Protein 7EOY (pdb70)

Foldseek 3Di:
DDDDFPCVVLPAGPVLQVLDDLVPFDDVVVLVVVCCPPPVVDLVDDDPDDCLSVLLVVLVVVVVVVVVVLVVQCPDDDVSRPVSVVPCCPPPVSVSSVSSVQSVCCVPVHRVQVVVLSVQQNVQVPDDPVPHDPDRPDDDD/DDDDDPPVVQPDDPVLVVLDDLVPFDDPVVLVVVCCVPDVVPLVDDDPDPVLSVLLVVLVVVVVVVVVVLVVQLPPDDVSNVVVVVVCCVPCVSVSSVSSVQSVLCVPVHSVQVVVVSVQQSVQVVDDCVPHDVDHDDDDD/DPDDFDCVVLPDGPVLQVLDDLPPFDDPVVLVCVCCPPPVVPLVDDDPDDCLSVLLVVLVVVVVVVVVVLVCQCPPDDVSRVVSVVCCCVPPVSVSSVSSVVSVCCVPVHSVVVSVLSVVSNVQVPDDPVPRDPDDRDDDD

Organism: Hepatitis B virus genotype C subtype adr (strain Japan/adr4/1983) (NCBI:txid10409)

Solvent-accessible surface area: 24178 Å² total; per-residue (Å²): 117,162,126,31,24,12,6,102,35,13,46,12,20,68,66,20,3,74,37,11,47,80,123,62,9,56,64,31,121,83,11,13,88,60,0,26,82,112,32,121,129,33,10,81,62,33,118,137,58,55,21,9,23,6,2,2,10,21,12,8,61,18,24,18,26,7,55,104,20,25,89,52,15,27,87,82,24,118,56,23,102,107,71,29,67,53,49,20,71,103,64,20,3,40,95,16,56,21,28,0,20,7,1,19,12,10,53,65,80,28,132,103,41,5,56,77,17,3,57,27,9,0,37,41,58,44,13,38,101,77,35,66,21,135,109,42,50,142,41,83,160,273,205,148,149,34,69,8,135,158,25,54,6,46,72,129,64,1,63,110,7,37,65,81,3,6,9,65,43,154,50,3,30,56,3,1,35,27,59,23,162,131,9,27,142,54,117,82,175,90,29,65,26,20,63,26,1,68,124,12,55,109,59,34,32,120,40,68,106,110,5,74,156,34,10,102,91,90,179,65,38,116,108,119,43,49,62,122,18,87,103,63,46,4,50,107,20,57,24,32,2,19,1,2,10,11,6,52,68,44,28,113,104,40,0,54,95,17,2,80,51,0,2,95,31,70,192,56,80,99,88,192,65,80,139,90,13,38,64,18,52,146,59,143,109,19,49,14,8,112,35,13,51,3,32,72,115,39,8,80,97,10,52,80,122,67,9,48,59,34,132,87,14,9,74,59,3,26,81,96,39,110,132,21,14,103,81,39,114,148,56,52,18,12,18,6,2,1,6,22,10,15,67,15,39,28,40,5,86,109,30,12,82,48,16,22,91,86,38,112,48,33,131,106,68,21,61,56,43,18,70,106,64,8,2,42,110,9,58,34,25,2,21,2,0,13,14,5,44,57,67,28,126,112,62,1,44,82,21,0,77,59,13,9,102,52,72,218,55,81,111,84,188,59,71,122,136,76,36,150,42,81,162

Nearest PDB structures (foldseek):
  7eoy-assembly1_B  TM=1.007E+00  e=2.731E-24  Hepatitis B virus adr4
  7ep6-assembly1_A  TM=9.675E-01  e=1.789E-19  Hepatitis B virus adr4
  8zre-assembly1_B  TM=9.606E-01  e=1.479E-18  hepatitis B virus genotype C
  8gbu-assembly3_E  TM=9.237E-01  e=7.650E-18  Hepatitis B virus
  9c9v-assembly1_B  TM=9.235E-01  e=6.325E-17  Hepatitis B virus

Secondary structure (DSSP, 8-state):
-----SGGGTT--TTTGGGS-GGGS--HHHHHHHHHHHSHHHHHS--S--THHHHHHHHHHHHHHHHHHHHHHHHH---TTHHHHHHHIIIIIHHHHHHHHHHHHHHHH-TTHHHHHHHHHHHHHHS-TTT--TT------/-----GGGTTT--TTTGGGS-GGGSPPHHHHHHHHHHHHHHHHHS--S--HHHHHHHHHHHHHHHHHHHHHHHHHS---TTTHHHHHHIIIIIHHHHHHHHHHHHHHHH-TTHHHHHHHHHHHHHHS-GGGS-SS------/-----SSTTTT--HHHHHSS-GGGS--HHHHHHHHHHHHHHHHHS--SS-HHHHHHHHHHHHHHHHHHHHHHHHTT---TTTHHHHHHIIIIIHHHHHHHHHHHHHHHH-TTHHHHHHHHHHHHHHS-TTTS-SSPP----

InterPro domains:
  IPR002006 Hepatitis core antigen [MF_04076] (1-183)
  IPR002006 Hepatitis core antigen [PF00906] (2-72)
  IPR002006 Hepatitis core antigen [PF00906] (87-144)
  IPR002006 Hepatitis core antigen [PF00906] (145-183)
  IPR036459 Viral capsid core domain supefamily, Hepatitis B virus [G3DSA:1.10.4090.10] (1-154)
  IPR036459 Viral capsid core domain supefamily, Hepatitis B virus [SSF47852] (1-142)

Radius of gyration: 27.63 Å; Cα contacts (8 Å, |Δi|>4): 293; chains: 3; bounding box: 69×75×74 Å

Sequence (423 aa):
YYDIDPYKEFGASVELLSFLPSDFFPSIRDLLDTASALYREALESPEHCSPHHTALRQAILCWGELMNLATWVGSNLEGSRELVVSYVNVNMGLKIRQLLWFHISCLTFGRETVLEYLVSFGVWIRTPPAYRPPNAPILSTYYDIDPYKEFGASVELLSFLPSDFFPSIRDLLDTASALYREALESPEHCSPHHTALRQAILCWGELMNLATWVGSNLEGSRELVVSYVNVNMGLKIRQLLWFHISCLTFGRETVLEYLVSFGVWIRTPPAYRPPNAPILSTYYDIDPYKEFGASVELLSFLPSDFFPSIRDLLDTASALYREALESPEHCSPHHTALRQAILCWGELMNLATWVGSNLEGSRELVVSYVNVNMGLKIRQLLWFHISCLTFGRETVLEYLVSFGVWIRTPPAYRPPNAPILST

B-factor: mean 101.89, std 35.51, range [59.71, 201.89]

Structure (mmCIF, N/CA/C/O backbone):
data_7EOY
#
_entry.id   7EOY
#
_cell.length_a   1.00
_cell.length_b   1.00
_cell.length_c   1.00
_cell.angle_alpha   90.00
_cell.angle_beta   90.00
_cell.angle_gamma   90.00
#
_symmetry.space_group_name_H-M   'P 1'
#
loop_
_atom_site.group_PDB
_atom_site.id
_atom_site.type_symbol
_atom_site.label_atom_id
_atom_site.label_alt_id
_atom_site.label_comp_id
_atom_site.label_asym_id
_atom_site.label_entity_id
_atom_site.label_seq_id
_atom_site.pdbx_PDB_ins_code
_atom_site.Cartn_x
_atom_site.Cartn_y
_atom_site.Cartn_z
_atom_site.occupancy
_atom_site.B_iso_or_equiv
_atom_site.auth_seq_id
_atom_site.auth_comp_id
_atom_site.auth_asym_id
_atom_site.auth_atom_id
_atom_site.pdbx_PDB_model_num
ATOM 1 N N . TYR A 1 49 ? 407.002 216.193 345.451 1.00 112.58 49 TYR B N 1
ATOM 2 C CA . TYR A 1 49 ? 406.238 217.243 344.790 1.00 112.58 49 TYR B CA 1
ATOM 3 C C . TYR A 1 49 ? 406.726 218.609 345.271 1.00 112.58 49 TYR B C 1
ATOM 4 O O . TYR A 1 49 ? 407.931 218.836 345.383 1.00 112.58 49 TYR B O 1
ATOM 13 N N . TYR A 1 50 ? 405.794 219.515 345.558 1.00 122.12 50 TYR B N 1
ATOM 14 C CA . TYR A 1 50 ? 406.122 220.862 345.996 1.00 122.12 50 TYR B CA 1
ATOM 15 C C . TYR A 1 50 ? 405.057 221.365 346.963 1.00 122.12 50 TYR B C 1
ATOM 16 O O . TYR A 1 50 ? 404.067 220.685 347.243 1.00 122.12 50 TYR B O 1
ATOM 25 N N . ASP A 1 51 ? 405.278 222.576 347.470 1.00 119.60 51 ASP B N 1
ATOM 26 C CA . ASP A 1 51 ? 404.467 223.105 348.557 1.00 119.60 51 ASP B CA 1
ATOM 27 C C . ASP A 1 51 ? 403.069 223.504 348.092 1.00 119.60 51 ASP B C 1
ATOM 28 O O . ASP A 1 51 ? 402.821 223.736 346.905 1.00 119.60 51 ASP B O 1
ATOM 33 N N . ILE A 1 52 ? 402.147 223.569 349.055 1.00 99.35 52 ILE B N 1
ATOM 34 C CA . ILE A 1 52 ? 400.803 224.092 348.840 1.00 99.35 52 ILE B CA 1
ATOM 35 C C . ILE A 1 52 ? 400.210 224.435 350.202 1.00 99.35 52 ILE B C 1
ATOM 36 O O . ILE A 1 52 ? 400.433 223.738 351.194 1.00 99.35 52 ILE B O 1
ATOM 41 N N . ASP A 1 53 ? 399.468 225.535 350.250 1.00 86.82 53 ASP B N 1
ATOM 42 C CA . ASP A 1 53 ? 398.942 226.065 351.509 1.00 86.82 53 ASP B CA 1
ATOM 43 C C . ASP A 1 53 ? 397.423 226.136 351.445 1.00 86.82 53 ASP B C 1
ATOM 44 O O . ASP A 1 53 ? 396.877 226.963 350.690 1.00 86.82 53 ASP B O 1
ATOM 49 N N . PRO A 1 54 ? 396.703 225.304 352.201 1.00 79.16 54 PRO B N 1
ATOM 50 C CA . PRO A 1 54 ? 395.233 225.317 352.106 1.00 79.16 54 PRO B CA 1
ATOM 51 C C . PRO A 1 54 ? 394.588 226.614 352.565 1.00 79.16 54 PRO B C 1
ATOM 52 O O . PRO A 1 54 ? 393.519 226.976 352.059 1.00 79.16 54 PRO B O 1
ATOM 56 N N . TYR A 1 55 ? 395.202 227.330 353.504 1.00 77.16 55 TYR B N 1
ATOM 57 C CA . TYR A 1 55 ? 394.559 228.473 354.139 1.00 77.16 55 TYR B CA 1
ATOM 58 C C . TYR A 1 55 ? 394.642 229.752 353.316 1.00 77.16 55 TYR B C 1
ATOM 59 O O . TYR A 1 55 ? 394.098 230.775 353.744 1.00 77.16 55 TYR B O 1
ATOM 68 N N . LYS A 1 56 ? 395.307 229.729 352.157 1.00 83.74 56 LYS B N 1
ATOM 69 C CA . LYS A 1 56 ? 395.441 230.947 351.363 1.00 83.74 56 LYS B CA 1
ATOM 70 C C . LYS A 1 56 ? 394.081 231.469 350.918 1.00 83.74 56 LYS B C 1
ATOM 71 O O . LYS A 1 56 ? 393.831 232.679 350.955 1.00 83.74 56 LYS B O 1
ATOM 77 N N . GLU A 1 57 ? 393.193 230.573 350.486 1.00 88.88 57 GLU B N 1
ATOM 78 C CA . GLU A 1 57 ? 391.861 230.998 350.068 1.00 88.88 57 GLU B CA 1
ATOM 79 C C . GLU A 1 57 ? 391.082 231.594 351.234 1.00 88.88 57 GLU B C 1
ATOM 80 O O . GLU A 1 57 ? 390.365 232.588 351.070 1.00 88.88 57 GLU B O 1
ATOM 86 N N . PHE A 1 58 ? 391.216 231.004 352.424 1.00 83.39 58 PHE B N 1
ATOM 87 C CA . PHE A 1 58 ? 390.446 231.474 353.571 1.00 83.39 58 PHE B CA 1
ATOM 88 C C . PHE A 1 58 ? 390.957 232.817 354.077 1.00 83.39 58 PHE B C 1
ATOM 89 O O . PHE A 1 58 ? 390.203 233.588 354.682 1.00 83.39 58 PHE B O 1
ATOM 97 N N . GLY A 1 59 ? 392.231 233.117 353.838 1.00 77.76 59 GLY B N 1
ATOM 98 C CA . GLY A 1 59 ? 392.776 234.402 354.230 1.00 77.76 59 GLY B CA 1
ATOM 99 C C . GLY A 1 59 ? 393.826 234.331 355.320 1.00 77.76 59 GLY B C 1
ATOM 100 O O . GLY A 1 59 ? 393.949 235.255 356.128 1.00 77.76 59 GLY B O 1
ATOM 101 N N . ALA A 1 60 ? 394.586 233.243 355.357 1.00 76.37 60 ALA B N 1
ATOM 102 C CA . ALA A 1 60 ? 395.660 233.077 356.328 1.00 76.37 60 ALA B CA 1
ATOM 103 C C . ALA A 1 60 ? 396.782 232.287 355.664 1.00 76.37 60 ALA B C 1
ATOM 104 O O . ALA A 1 60 ? 396.796 232.105 354.442 1.00 76.37 60 ALA B O 1
ATOM 106 N N . SER A 1 61 ? 397.729 231.818 356.472 1.00 78.64 61 SER B N 1
ATOM 107 C CA . SER A 1 61 ? 398.818 230.992 355.974 1.00 78.64 61 SER B CA 1
ATOM 108 C C . SER A 1 61 ? 399.121 229.915 357.002 1.00 78.64 61 SER B C 1
ATOM 109 O O . SER A 1 61 ? 398.751 230.026 358.173 1.00 78.64 61 SER B O 1
ATOM 112 N N . VAL A 1 62 ? 399.801 228.861 356.545 1.00 84.00 62 VAL B N 1
ATOM 113 C CA . VAL A 1 62 ? 400.113 227.740 357.428 1.00 84.00 62 VAL B CA 1
ATOM 114 C C . VAL A 1 62 ? 401.056 228.182 358.541 1.00 84.00 62 VAL B C 1
ATOM 115 O O . VAL A 1 62 ? 401.040 227.627 359.647 1.00 84.00 62 VAL B O 1
ATOM 119 N N . GLU A 1 63 ? 401.884 229.190 358.275 1.00 84.62 63 GLU B N 1
ATOM 120 C CA . GLU A 1 63 ? 402.840 229.665 359.266 1.00 84.62 63 GLU B CA 1
ATOM 121 C C . GLU A 1 63 ? 402.331 230.852 360.073 1.00 84.62 63 GLU B C 1
ATOM 122 O O . GLU A 1 63 ? 402.900 231.157 361.128 1.00 84.62 63 GLU B O 1
ATOM 128 N N . LEU A 1 64 ? 401.276 231.528 359.616 1.00 75.67 64 LEU B N 1
ATOM 129 C CA . LEU A 1 64 ? 400.604 232.514 360.456 1.00 75.67 64 LEU B CA 1
ATOM 130 C C . LEU A 1 64 ? 399.997 231.815 361.664 1.00 75.67 64 LEU B C 1
ATOM 131 O O . LEU A 1 64 ? 400.056 232.325 362.788 1.00 75.67 64 LEU B O 1
ATOM 136 N N . LEU A 1 65 ? 399.417 230.643 361.434 1.00 74.35 65 LEU B N 1
ATOM 137 C CA . LEU A 1 65 ? 398.836 229.827 362.488 1.00 74.35 65 LEU B CA 1
ATOM 138 C C . LEU A 1 65 ? 399.894 229.116 363.323 1.00 74.35 65 LEU B C 1
ATOM 139 O O . LEU A 1 65 ? 399.572 228.593 364.394 1.00 74.35 65 LEU B O 1
ATOM 144 N N . SER A 1 66 ? 401.149 229.111 362.877 1.00 78.20 66 SER B N 1
ATOM 145 C CA . SER A 1 66 ? 402.225 228.444 363.598 1.00 78.20 66 SER B CA 1
ATOM 146 C C . SER A 1 66 ? 402.608 229.147 364.893 1.00 78.20 66 SER B C 1
ATOM 147 O O . SER A 1 66 ? 403.354 228.571 365.692 1.00 78.20 66 SER B O 1
ATOM 150 N N . PHE A 1 67 ? 402.126 230.371 365.117 1.00 82.27 67 PHE B N 1
ATOM 151 C CA . PHE A 1 67 ? 402.408 231.075 366.363 1.00 82.27 67 PHE B CA 1
ATOM 152 C C . PHE A 1 67 ? 401.812 230.347 367.561 1.00 82.27 67 PHE B C 1
ATOM 153 O O . PHE A 1 67 ? 402.414 230.300 368.638 1.00 82.27 67 PHE B O 1
ATOM 161 N N . LEU A 1 68 ? 400.625 229.780 367.386 1.00 71.51 68 LEU B N 1
ATOM 162 C CA . LEU A 1 68 ? 399.949 229.104 368.481 1.00 71.51 68 LEU B CA 1
ATOM 163 C C . LEU A 1 68 ? 400.761 227.888 368.925 1.00 71.51 68 LEU B C 1
ATOM 164 O O . LEU A 1 68 ? 401.307 227.166 368.081 1.00 71.51 68 LEU B O 1
ATOM 169 N N . PRO A 1 69 ? 400.864 227.630 370.228 1.00 76.39 69 PRO B N 1
ATOM 170 C CA . PRO A 1 69 ? 401.658 226.485 370.692 1.00 76.39 69 PRO B CA 1
ATOM 171 C C . PRO A 1 69 ? 400.987 225.156 370.390 1.00 76.39 69 PRO B C 1
ATOM 172 O O . PRO A 1 69 ? 399.788 225.108 370.097 1.00 76.39 69 PRO B O 1
ATOM 176 N N . SER A 1 70 ? 401.759 224.070 370.456 1.00 86.94 70 SER B N 1
ATOM 177 C CA . SER A 1 70 ? 401.236 222.758 370.086 1.00 86.94 70 SER B CA 1
ATOM 178 C C . SER A 1 70 ? 400.174 222.283 371.070 1.00 86.94 70 SER B C 1
ATOM 179 O O . SER A 1 70 ? 399.183 221.658 370.675 1.00 86.94 70 SER B O 1
ATOM 182 N N . ASP A 1 71 ? 400.360 222.571 372.355 1.00 88.32 71 ASP B N 1
ATOM 183 C CA . ASP A 1 71 ? 399.455 222.089 373.391 1.00 88.32 71 ASP B CA 1
ATOM 184 C C . ASP A 1 71 ? 398.189 222.929 373.522 1.00 88.32 71 ASP B C 1
ATOM 185 O O . ASP A 1 71 ? 397.310 222.576 374.314 1.00 88.32 71 ASP B O 1
ATOM 190 N N . PHE A 1 72 ? 398.077 224.024 372.771 1.00 74.21 72 PHE B N 1
ATOM 191 C CA . PHE A 1 72 ? 396.888 224.862 372.827 1.00 74.21 72 PHE B CA 1
ATOM 192 C C . PHE A 1 72 ? 395.657 224.190 372.237 1.00 74.21 72 PHE B C 1
ATOM 193 O O . PHE A 1 72 ? 394.548 224.415 372.735 1.00 74.21 72 PHE B O 1
ATOM 201 N N . PHE A 1 73 ? 395.821 223.384 371.197 1.00 75.54 73 PHE B N 1
ATOM 202 C CA . PHE A 1 73 ? 394.677 222.844 370.483 1.00 75.54 73 PHE B CA 1
ATOM 203 C C . PHE A 1 73 ? 393.965 221.772 371.307 1.00 75.54 73 PHE B C 1
ATOM 204 O O . PHE A 1 73 ? 394.607 220.986 372.008 1.00 75.54 73 PHE B O 1
ATOM 212 N N . PRO A 1 74 ? 392.637 221.726 371.236 1.00 77.76 74 PRO B N 1
ATOM 213 C CA . PRO A 1 74 ? 391.888 220.724 371.999 1.00 77.76 74 PRO B CA 1
ATOM 214 C C . PRO A 1 74 ? 392.163 219.316 371.495 1.00 77.76 74 PRO B C 1
ATOM 215 O O . PRO A 1 74 ? 392.762 219.105 370.438 1.00 77.76 74 PRO B O 1
ATOM 219 N N . SER A 1 75 ? 391.712 218.342 372.279 1.00 86.41 75 SER B N 1
ATOM 220 C CA . SER A 1 75 ? 391.836 216.951 371.877 1.00 86.41 75 SER B CA 1
ATOM 221 C C . SER A 1 75 ? 390.958 216.675 370.658 1.00 86.41 75 SER B C 1
ATOM 222 O O . SER A 1 75 ? 389.920 217.308 370.445 1.00 86.41 75 SER B O 1
ATOM 225 N N . ILE A 1 76 ? 391.394 215.713 369.846 1.00 85.35 76 ILE B N 1
ATOM 226 C CA . ILE A 1 76 ? 390.705 215.429 368.592 1.00 85.35 76 ILE B CA 1
ATOM 227 C C . ILE A 1 76 ? 389.336 214.811 368.850 1.00 85.35 76 ILE B C 1
ATOM 228 O O . ILE A 1 76 ? 388.388 215.029 368.087 1.00 85.35 76 ILE B O 1
ATOM 233 N N . ARG A 1 77 ? 389.209 214.027 369.925 1.00 87.24 77 ARG B N 1
ATOM 234 C CA . ARG A 1 77 ? 387.911 213.459 370.275 1.00 87.24 77 ARG B CA 1
ATOM 235 C C . ARG A 1 77 ? 386.896 214.555 370.570 1.00 87.24 77 ARG B C 1
ATOM 236 O O . ARG A 1 77 ? 385.750 214.495 370.108 1.00 87.24 77 ARG B O 1
ATOM 244 N N . ASP A 1 78 ? 387.305 215.571 371.331 1.00 88.13 78 ASP B N 1
ATOM 245 C CA . ASP A 1 78 ? 386.410 216.685 371.622 1.00 88.13 78 ASP B CA 1
ATOM 246 C C . ASP A 1 78 ? 386.058 217.454 370.356 1.00 88.13 78 ASP B C 1
ATOM 247 O O . ASP A 1 78 ? 384.916 217.896 370.191 1.00 88.13 78 ASP B O 1
ATOM 252 N N . LEU A 1 79 ? 387.026 217.633 369.455 1.00 80.85 79 LEU B N 1
ATOM 253 C CA . LEU A 1 79 ? 386.744 218.322 368.200 1.00 80.85 79 LEU B CA 1
ATOM 254 C C . LEU A 1 79 ? 385.725 217.556 367.366 1.00 80.85 79 LEU B C 1
ATOM 255 O O . LEU A 1 79 ? 384.795 218.152 366.809 1.00 80.85 79 LEU B O 1
ATOM 260 N N . LEU A 1 80 ? 385.878 216.233 367.277 1.00 79.14 80 LEU B N 1
ATOM 261 C CA . LEU A 1 80 ? 384.913 215.427 366.537 1.00 79.14 80 LEU B CA 1
ATOM 262 C C . LEU A 1 80 ? 383.537 215.481 367.187 1.00 79.14 80 LEU B C 1
ATOM 263 O O . LEU A 1 80 ? 382.516 215.563 366.494 1.00 79.14 80 LEU B O 1
ATOM 268 N N . ASP A 1 81 ? 383.491 215.432 368.521 1.00 79.07 81 ASP B N 1
ATOM 269 C CA . ASP A 1 81 ? 382.211 215.514 369.217 1.00 79.07 81 ASP B CA 1
ATOM 270 C C . ASP A 1 81 ? 381.529 216.849 368.956 1.00 79.07 81 ASP B C 1
ATOM 271 O O . ASP A 1 81 ? 380.318 216.898 368.717 1.00 79.07 81 ASP B O 1
ATOM 276 N N . THR A 1 82 ? 382.290 217.944 368.994 1.00 75.23 82 THR B N 1
ATOM 277 C CA . THR A 1 82 ? 381.716 219.254 368.706 1.00 75.23 82 THR B CA 1
ATOM 278 C C . THR A 1 82 ? 381.230 219.337 367.266 1.00 75.23 82 THR B C 1
ATOM 279 O O . THR A 1 82 ? 380.171 219.913 366.994 1.00 75.23 82 THR B O 1
ATOM 283 N N . ALA A 1 83 ? 381.993 218.771 366.328 1.00 75.79 83 ALA B N 1
ATOM 284 C CA . ALA A 1 83 ? 381.570 218.779 364.933 1.00 75.79 83 ALA B CA 1
ATOM 285 C C . ALA A 1 83 ? 380.270 218.009 364.746 1.00 75.79 83 ALA B C 1
ATOM 286 O O . ALA A 1 83 ? 379.384 218.438 364.000 1.00 75.79 83 ALA B O 1
ATOM 288 N N . SER A 1 84 ? 380.138 216.866 365.420 1.00 83.95 84 SER B N 1
ATOM 289 C CA . SER A 1 84 ? 378.934 216.057 365.278 1.00 83.95 84 SER B CA 1
ATOM 290 C C . SER A 1 84 ? 377.744 216.641 366.031 1.00 83.95 84 SER B C 1
ATOM 291 O O . SER A 1 84 ? 376.596 216.386 365.651 1.00 83.95 84 SER B O 1
ATOM 294 N N . ALA A 1 85 ? 377.988 217.405 367.097 1.00 76.14 85 ALA B N 1
ATOM 295 C CA . ALA A 1 85 ? 376.896 217.879 367.942 1.00 76.14 85 ALA B CA 1
ATOM 296 C C . ALA A 1 85 ? 375.963 218.818 367.186 1.00 76.14 85 ALA B C 1
ATOM 297 O O . ALA A 1 85 ? 374.789 218.503 366.964 1.00 76.14 85 ALA B O 1
ATOM 299 N N . LEU A 1 86 ? 376.468 219.982 366.781 1.00 75.07 86 LEU B N 1
ATOM 300 C CA . LEU A 1 86 ? 375.633 221.015 366.180 1.00 75.07 86 LEU B CA 1
ATOM 301 C C . LEU A 1 86 ? 375.830 221.140 364.676 1.00 75.07 86 LEU B C 1
ATOM 302 O O . LEU A 1 86 ? 375.325 222.092 364.072 1.00 75.07 86 LEU B O 1
ATOM 307 N N . TYR A 1 87 ? 376.545 220.205 364.053 1.00 78.37 87 TYR B N 1
ATOM 308 C CA . TYR A 1 87 ? 376.714 220.237 362.606 1.00 78.37 87 TYR B CA 1
ATOM 309 C C . TYR A 1 87 ? 376.465 218.904 361.919 1.00 78.37 87 TYR B C 1
ATOM 310 O O . TYR A 1 87 ? 376.804 218.780 360.739 1.00 78.37 87 TYR B O 1
ATOM 319 N N . ARG A 1 88 ? 375.893 217.909 362.600 1.00 87.24 88 ARG B N 1
ATOM 320 C CA . ARG A 1 88 ? 375.582 216.645 361.946 1.00 87.24 88 ARG B CA 1
ATOM 321 C C . ARG A 1 88 ? 374.565 216.814 360.829 1.00 87.24 88 ARG B C 1
ATOM 322 O O . ARG A 1 88 ? 374.710 216.196 359.769 1.00 87.24 88 ARG B O 1
ATOM 330 N N . GLU A 1 89 ? 373.542 217.640 361.039 1.00 94.49 89 GLU B N 1
ATOM 331 C CA . GLU A 1 89 ? 372.492 217.846 360.050 1.00 94.49 89 GLU B CA 1
ATOM 332 C C . GLU A 1 89 ? 373.001 218.585 358.817 1.00 94.49 89 GLU B C 1
ATOM 333 O O . GLU A 1 89 ? 372.616 218.255 357.691 1.00 94.49 89 GLU B O 1
ATOM 339 N N . ALA A 1 90 ? 373.860 219.588 359.013 1.00 90.77 90 ALA B N 1
ATOM 340 C CA . ALA A 1 90 ? 374.332 220.386 357.885 1.00 90.77 90 ALA B CA 1
ATOM 341 C C . ALA A 1 90 ? 375.192 219.568 356.932 1.00 90.77 90 ALA B C 1
ATOM 342 O O . ALA A 1 90 ? 375.195 219.828 355.723 1.00 90.77 90 ALA B O 1
ATOM 344 N N . LEU A 1 91 ? 375.930 218.584 357.449 1.00 91.78 91 LEU B N 1
ATOM 345 C CA . LEU A 1 91 ? 376.820 217.801 356.600 1.00 91.78 91 LEU B CA 1
ATOM 346 C C . LEU A 1 91 ? 376.085 216.714 355.825 1.00 91.78 91 LEU B C 1
ATOM 347 O O . LEU A 1 91 ? 376.658 216.144 354.890 1.00 91.78 91 LEU B O 1
ATOM 352 N N . GLU A 1 92 ? 374.840 216.407 356.191 1.00 104.03 92 GLU B N 1
ATOM 353 C CA . GLU A 1 92 ? 374.053 215.402 355.489 1.00 104.03 92 GLU B CA 1
ATOM 354 C C . GLU A 1 92 ? 373.035 215.996 354.526 1.00 104.03 92 GLU B C 1
ATOM 355 O O . GLU A 1 92 ? 372.361 215.238 353.819 1.00 104.03 92 GLU B O 1
ATOM 361 N N . SER A 1 93 ? 372.899 217.321 354.474 1.00 105.96 93 SER B N 1
ATOM 362 C CA . SER A 1 93 ? 372.003 217.988 353.527 1.00 105.96 93 SER B CA 1
ATOM 363 C C . SER A 1 93 ? 372.762 219.121 352.846 1.00 105.96 93 SER B C 1
ATOM 364 O O . SER A 1 93 ? 372.530 220.302 353.117 1.00 105.96 93 SER B O 1
ATOM 367 N N . PRO A 1 94 ? 373.679 218.788 351.942 1.00 104.50 94 PRO B N 1
ATOM 368 C CA . PRO A 1 94 ? 374.601 219.807 351.428 1.00 104.50 94 PRO B CA 1
ATOM 369 C C . PRO A 1 94 ? 374.018 220.659 350.313 1.00 104.50 94 PRO B C 1
ATOM 370 O O . PRO A 1 94 ? 373.743 220.173 349.212 1.00 104.50 94 PRO B O 1
ATOM 374 N N . GLU A 1 95 ? 373.833 221.941 350.603 1.00 119.03 95 GLU B N 1
ATOM 375 C CA . GLU A 1 95 ? 373.498 222.953 349.619 1.00 119.03 95 GLU B CA 1
ATOM 376 C C . GLU A 1 95 ? 374.764 223.783 349.389 1.00 119.03 95 GLU B C 1
ATOM 377 O O . GLU A 1 95 ? 375.782 223.583 350.059 1.00 119.03 95 GLU B O 1
ATOM 383 N N . HIS A 1 96 ? 374.724 224.717 348.443 1.00 122.02 96 HIS B N 1
ATOM 384 C CA . HIS A 1 96 ? 375.923 225.471 348.081 1.00 122.02 96 HIS B CA 1
ATOM 385 C C . HIS A 1 96 ? 376.304 226.380 349.241 1.00 122.02 96 HIS B C 1
ATOM 386 O O . HIS A 1 96 ? 375.751 227.469 349.408 1.00 122.02 96 HIS B O 1
ATOM 393 N N . CYS A 1 97 ? 377.265 225.935 350.040 1.00 111.66 97 CYS B N 1
ATOM 394 C CA . CYS A 1 97 ? 377.719 226.643 351.228 1.00 111.66 97 CYS B CA 1
ATOM 395 C C . CYS A 1 97 ? 379.225 226.877 351.136 1.00 111.66 97 CYS B C 1
ATOM 396 O O . CYS A 1 97 ? 379.849 226.665 350.093 1.00 111.66 97 CYS B O 1
ATOM 399 N N . SER A 1 98 ? 379.806 227.323 352.246 1.00 99.28 98 SER B N 1
ATOM 400 C CA . SER A 1 98 ? 381.231 227.589 352.286 1.00 99.28 98 SER B CA 1
ATOM 401 C C . SER A 1 98 ? 382.021 226.285 352.177 1.00 99.28 98 SER B C 1
ATOM 402 O O . SER A 1 98 ? 381.527 225.217 352.546 1.00 99.28 98 SER B O 1
ATOM 405 N N . PRO A 1 99 ? 383.254 226.348 351.670 1.00 85.55 99 PRO B N 1
ATOM 406 C CA . PRO A 1 99 ? 384.076 225.129 351.586 1.00 85.55 99 PRO B CA 1
ATOM 407 C C . PRO A 1 99 ? 384.449 224.545 352.939 1.00 85.55 99 PRO B C 1
ATOM 408 O O . PRO A 1 99 ? 385.155 223.529 352.982 1.00 85.55 99 PRO B O 1
ATOM 412 N N . HIS A 1 100 ? 384.006 225.157 354.040 1.00 78.41 100 HIS B N 1
ATOM 413 C CA . HIS A 1 100 ? 384.325 224.649 355.368 1.00 78.41 100 HIS B CA 1
ATOM 414 C C . HIS A 1 100 ? 383.789 223.237 355.558 1.00 78.41 100 HIS B C 1
ATOM 415 O O . HIS A 1 100 ? 384.480 222.360 356.090 1.00 78.41 100 HIS B O 1
ATOM 422 N N . HIS A 1 101 ? 382.550 223.001 355.123 1.00 78.95 101 HIS B N 1
ATOM 423 C CA . HIS A 1 101 ? 381.965 221.672 355.247 1.00 78.95 101 HIS B CA 1
ATOM 424 C C . HIS A 1 101 ? 382.743 220.646 354.434 1.00 78.95 101 HIS B C 1
ATOM 425 O O . HIS A 1 101 ? 382.995 219.532 354.908 1.00 78.95 101 HIS B O 1
ATOM 432 N N . THR A 1 102 ? 383.136 221.003 353.210 1.00 79.30 102 THR B N 1
ATOM 433 C CA . THR A 1 102 ? 383.919 220.086 352.389 1.00 79.30 102 THR B CA 1
ATOM 434 C C . THR A 1 102 ? 385.246 219.757 353.059 1.00 79.30 102 THR B C 1
ATOM 435 O O . THR A 1 102 ? 385.652 218.589 353.121 1.00 79.30 102 THR B O 1
ATOM 439 N N . ALA A 1 103 ? 385.933 220.781 353.569 1.00 78.72 103 ALA B N 1
ATOM 440 C CA . ALA A 1 103 ? 387.215 220.561 354.229 1.00 78.72 103 ALA B CA 1
ATOM 441 C C . ALA A 1 103 ? 387.050 219.656 355.441 1.00 78.72 103 ALA B C 1
ATOM 442 O O . ALA A 1 103 ? 387.871 218.763 355.680 1.00 78.72 103 ALA B O 1
ATOM 444 N N . LEU A 1 104 ? 385.982 219.867 356.212 1.00 80.02 104 LEU B N 1
ATOM 445 C CA . LEU A 1 104 ? 385.704 218.995 357.348 1.00 80.02 104 LEU B CA 1
ATOM 446 C C . LEU A 1 104 ? 385.478 217.559 356.891 1.00 80.02 104 LEU B C 1
ATOM 447 O O . LEU A 1 104 ? 385.966 216.612 357.519 1.00 80.02 104 LEU B O 1
ATOM 452 N N . ARG A 1 105 ? 384.736 217.378 355.796 1.00 78.61 105 ARG B N 1
ATOM 453 C CA . ARG A 1 105 ? 384.473 216.029 355.302 1.00 78.61 105 ARG B CA 1
ATOM 454 C C . ARG A 1 105 ? 385.763 215.320 354.909 1.00 78.61 105 ARG B C 1
ATOM 455 O O . ARG A 1 105 ? 386.002 214.177 355.319 1.00 78.61 105 ARG B O 1
ATOM 463 N N . GLN A 1 106 ? 386.615 215.979 354.117 1.00 86.69 106 GLN B N 1
ATOM 464 C CA . GLN A 1 106 ? 387.856 215.308 353.732 1.00 86.69 106 GLN B CA 1
ATOM 465 C C . GLN A 1 106 ? 388.782 215.098 354.923 1.00 86.69 106 GLN B C 1
ATOM 466 O O . GLN A 1 106 ? 389.502 214.094 354.966 1.00 86.69 106 GLN B O 1
ATOM 472 N N . ALA A 1 107 ? 388.786 216.012 355.895 1.00 89.92 107 ALA B N 1
ATOM 473 C CA . ALA A 1 107 ? 389.597 215.797 357.089 1.00 89.92 107 ALA B CA 1
ATOM 474 C C . ALA A 1 107 ? 389.133 214.559 357.844 1.00 89.92 107 ALA B C 1
ATOM 475 O O . ALA A 1 107 ? 389.946 213.706 358.224 1.00 89.92 107 ALA B O 1
ATOM 477 N N . ILE A 1 108 ? 387.818 214.427 358.039 1.00 91.75 108 ILE B N 1
ATOM 478 C CA . ILE A 1 108 ? 387.282 213.271 358.749 1.00 91.75 108 ILE B CA 1
ATOM 479 C C . ILE A 1 108 ? 387.588 211.990 357.985 1.00 91.75 108 ILE B C 1
ATOM 480 O O . ILE A 1 108 ? 387.920 210.958 358.580 1.00 91.75 108 ILE B O 1
ATOM 485 N N . LEU A 1 109 ? 387.497 212.038 356.653 1.00 97.22 109 LEU B N 1
ATOM 486 C CA . LEU A 1 109 ? 387.759 210.837 355.865 1.00 97.22 109 LEU B CA 1
ATOM 487 C C . LEU A 1 109 ? 389.228 210.426 355.921 1.00 97.22 109 LEU B C 1
ATOM 488 O O . LEU A 1 109 ? 389.533 209.255 356.178 1.00 97.22 109 LEU B O 1
ATOM 493 N N . CYS A 1 110 ? 390.151 211.367 355.695 1.00 107.09 110 CYS B N 1
ATOM 494 C CA . CYS A 1 110 ? 391.573 211.056 355.802 1.00 107.09 110 CYS B CA 1
ATOM 495 C C . CYS A 1 110 ? 391.993 210.712 357.225 1.00 107.09 110 CYS B C 1
ATOM 496 O O . CYS A 1 110 ? 393.068 210.131 357.408 1.00 107.09 110 CYS B O 1
ATOM 499 N N . TRP A 1 111 ? 391.185 211.042 358.235 1.00 111.80 111 TRP B N 1
ATOM 500 C CA . TRP A 1 111 ? 391.545 210.642 359.590 1.00 111.80 111 TRP B CA 1
ATOM 501 C C . TRP A 1 111 ? 391.003 209.255 359.929 1.00 111.80 111 TRP B C 1
ATOM 502 O O . TRP A 1 111 ? 391.681 208.463 360.597 1.00 111.80 111 TRP B O 1
ATOM 513 N N . GLY A 1 112 ? 389.792 208.938 359.462 1.00 116.10 112 GLY B N 1
ATOM 514 C CA . GLY A 1 112 ? 389.304 207.573 359.568 1.00 116.10 112 GLY B CA 1
ATOM 515 C C . GLY A 1 112 ? 390.169 206.602 358.790 1.00 116.10 112 GLY B C 1
ATOM 516 O O . GLY A 1 112 ? 390.314 205.436 359.168 1.00 116.10 112 GLY B O 1
ATOM 517 N N . GLU A 1 113 ? 390.757 207.077 357.692 1.00 120.38 113 GLU B N 1
ATOM 518 C CA . GLU A 1 113 ? 391.776 206.309 356.987 1.00 120.38 113 GLU B CA 1
ATOM 519 C C . GLU A 1 113 ? 392.924 205.943 357.919 1.00 120.38 113 GLU B C 1
ATOM 520 O O . GLU A 1 113 ? 393.395 204.799 357.928 1.00 120.38 113 GLU B O 1
ATOM 526 N N . LEU A 1 114 ? 393.372 206.906 358.727 1.00 121.88 114 LEU B N 1
ATOM 527 C CA . LEU A 1 114 ? 394.446 206.651 359.680 1.00 121.88 114 LEU B CA 1
ATOM 528 C C . LEU A 1 114 ? 394.019 205.661 360.753 1.00 121.88 114 LEU B C 1
ATOM 529 O O . LEU A 1 114 ? 394.812 204.808 361.165 1.00 121.88 114 LEU B O 1
ATOM 534 N N . MET A 1 115 ? 392.780 205.775 361.239 1.00 134.05 115 MET B N 1
ATOM 535 C CA . MET A 1 115 ? 392.293 204.795 362.212 1.00 134.05 115 MET B CA 1
ATOM 536 C C . MET A 1 115 ? 392.291 203.390 361.623 1.00 134.05 115 MET B C 1
ATOM 537 O O . MET A 1 115 ? 392.714 202.430 362.278 1.00 134.05 115 MET B O 1
ATOM 542 N N . ASN A 1 116 ? 391.815 203.249 360.384 1.00 143.66 116 ASN B N 1
ATOM 543 C CA . ASN A 1 116 ? 391.812 201.936 359.746 1.00 143.66 116 ASN B CA 1
ATOM 544 C C . ASN A 1 116 ? 393.230 201.401 359.591 1.00 143.66 116 ASN B C 1
ATOM 545 O O . ASN A 1 116 ? 393.489 200.218 359.849 1.00 143.66 116 ASN B O 1
ATOM 550 N N . LEU A 1 117 ? 394.164 202.264 359.182 1.00 144.31 117 LEU B N 1
ATOM 551 C CA . LEU A 1 117 ? 395.554 201.843 359.036 1.00 144.31 117 LEU B CA 1
ATOM 552 C C . LEU A 1 117 ? 396.143 201.398 360.369 1.00 144.31 117 LEU B C 1
ATOM 553 O O . LEU A 1 117 ? 396.839 200.379 360.438 1.00 144.31 117 LEU B O 1
ATOM 558 N N . ALA A 1 118 ? 395.876 202.153 361.438 1.00 153.65 118 ALA B N 1
ATOM 559 C CA . ALA A 1 118 ? 396.412 201.803 362.748 1.00 153.65 118 ALA B CA 1
ATOM 560 C C . ALA A 1 118 ? 395.841 200.482 363.242 1.00 153.65 118 ALA B C 1
ATOM 561 O O . ALA A 1 118 ? 396.574 199.644 363.781 1.00 153.65 118 ALA B O 1
ATOM 563 N N . THR A 1 119 ? 394.533 200.277 363.070 1.00 161.10 119 THR B N 1
ATOM 564 C CA . THR A 1 119 ? 393.928 199.013 363.476 1.00 161.10 119 THR B CA 1
ATOM 565 C C . THR A 1 119 ? 394.507 197.847 362.685 1.00 161.10 119 THR B C 1
ATOM 566 O O . THR A 1 119 ? 394.798 196.785 363.246 1.00 161.10 119 THR B O 1
ATOM 570 N N . TRP A 1 120 ? 394.703 198.031 361.377 1.00 167.84 120 TRP B N 1
ATOM 571 C CA . TRP A 1 120 ? 395.331 196.983 360.579 1.00 167.84 120 TRP B CA 1
ATOM 572 C C . TRP A 1 120 ? 396.719 196.651 361.120 1.00 167.84 120 TRP B C 1
ATOM 573 O O . TRP A 1 120 ? 397.004 195.504 361.488 1.00 167.84 120 TRP B O 1
ATOM 584 N N . VAL A 1 121 ? 397.564 197.678 361.261 1.00 169.30 121 VAL B N 1
ATOM 585 C CA . VAL A 1 121 ? 398.939 197.471 361.714 1.00 169.30 121 VAL B CA 1
ATOM 586 C C . VAL A 1 121 ? 398.950 196.756 363.058 1.00 169.30 121 VAL B C 1
ATOM 587 O O . VAL A 1 121 ? 399.765 195.857 363.299 1.00 169.30 121 VAL B O 1
ATOM 591 N N . GLY A 1 122 ? 398.037 197.137 363.951 1.00 177.92 122 GLY B N 1
ATOM 592 C CA . GLY A 1 122 ? 397.905 196.428 365.207 1.00 177.92 122 GLY B CA 1
ATOM 593 C C . GLY A 1 122 ? 397.360 195.022 365.065 1.00 177.92 122 GLY B C 1
ATOM 594 O O . GLY A 1 122 ? 397.533 194.206 365.977 1.00 177.92 122 GLY B O 1
ATOM 595 N N . SER A 1 123 ? 396.706 194.716 363.944 1.00 177.24 123 SER B N 1
ATOM 596 C CA . SER A 1 123 ? 396.008 193.446 363.801 1.00 177.24 123 SER B CA 1
ATOM 597 C C . SER A 1 123 ? 396.803 192.357 363.090 1.00 177.24 123 SER B C 1
ATOM 598 O O . SER A 1 123 ? 396.598 191.179 363.401 1.00 177.24 123 SER B O 1
ATOM 601 N N . ASN A 1 124 ? 397.702 192.685 362.159 1.00 183.49 124 ASN B N 1
ATOM 602 C CA . ASN A 1 124 ? 398.382 191.585 361.475 1.00 183.49 124 ASN B CA 1
ATOM 603 C C . ASN A 1 124 ? 399.869 191.495 361.781 1.00 183.49 124 ASN B C 1
ATOM 604 O O . ASN A 1 124 ? 400.335 190.443 362.233 1.00 183.49 124 ASN B O 1
ATOM 609 N N . LEU A 1 125 ? 400.635 192.559 361.556 1.00 187.70 125 LEU B N 1
ATOM 610 C CA . LEU A 1 125 ? 402.081 192.434 361.423 1.00 187.70 125 LEU B CA 1
ATOM 611 C C . LEU A 1 125 ? 402.770 192.826 362.725 1.00 187.70 125 LEU B C 1
ATOM 612 O O . LEU A 1 125 ? 402.226 193.565 363.551 1.00 187.70 125 LEU B O 1
ATOM 617 N N . GLU A 1 126 ? 403.993 192.321 362.883 1.00 191.64 126 GLU B N 1
ATOM 618 C CA . GLU A 1 126 ? 404.855 192.609 364.025 1.00 191.64 126 GLU B CA 1
ATOM 619 C C . GLU A 1 126 ? 404.154 192.351 365.356 1.00 191.64 126 GLU B C 1
ATOM 620 O O . GLU A 1 126 ? 404.677 191.643 366.217 1.00 191.64 126 GLU B O 1
ATOM 626 N N . GLY A 1 268 ? 406.662 197.918 370.193 1.00 188.23 278 GLY B N 1
ATOM 627 C CA . GLY A 1 268 ? 406.030 199.009 369.475 1.00 188.23 278 GLY B CA 1
ATOM 628 C C . GLY A 1 268 ? 405.178 198.546 368.311 1.00 188.23 278 GLY B C 1
ATOM 629 O O . GLY A 1 268 ? 404.841 199.325 367.420 1.00 188.23 278 GLY B O 1
ATOM 630 N N . SER A 1 269 ? 404.829 197.258 368.320 1.00 195.03 279 SER B N 1
ATOM 631 C CA . SER A 1 269 ? 404.005 196.706 367.252 1.00 195.03 279 SER B CA 1
ATOM 632 C C . SER A 1 269 ? 402.596 197.284 367.281 1.00 195.03 279 SER B C 1
ATOM 633 O O . SER A 1 269 ? 401.947 197.417 366.237 1.00 195.03 279 SER B O 1
ATOM 636 N N . ARG A 1 270 ? 402.108 197.633 368.469 1.00 192.02 280 ARG B N 1
ATOM 637 C CA . ARG A 1 270 ? 400.740 198.097 368.656 1.00 192.02 280 ARG B CA 1
ATOM 638 C C . ARG A 1 270 ? 400.633 199.605 368.826 1.00 192.02 280 ARG B C 1
ATOM 639 O O . ARG A 1 270 ? 399.737 200.229 368.248 1.00 192.02 280 ARG B O 1
ATOM 647 N N . GLU A 1 271 ? 401.527 200.215 369.608 1.00 191.98 281 GLU B N 1
ATOM 648 C CA . GLU A 1 271 ? 401.358 201.600 370.026 1.00 191.98 281 GLU B CA 1
ATOM 649 C C . GLU A 1 271 ? 402.355 202.574 369.415 1.00 191.98 281 GLU B C 1
ATOM 650 O O . GLU A 1 271 ? 402.061 203.772 369.370 1.00 191.98 281 GLU B O 1
ATOM 656 N N . LEU A 1 272 ? 403.517 202.104 368.956 1.00 182.14 282 LEU B N 1
ATOM 657 C CA . LEU A 1 272 ? 404.534 203.020 368.447 1.00 182.14 282 LEU B CA 1
ATOM 658 C C . LEU A 1 272 ? 404.026 203.779 367.227 1.00 182.14 282 LEU B C 1
ATOM 659 O O . LEU A 1 272 ? 404.235 204.990 367.102 1.00 182.14 282 LEU B O 1
ATOM 664 N N . VAL A 1 273 ? 403.351 203.078 366.314 1.00 179.69 283 VAL B N 1
ATOM 665 C CA . VAL A 1 273 ? 402.779 203.748 365.149 1.00 179.69 283 VAL B CA 1
ATOM 666 C C . VAL A 1 273 ? 401.635 204.664 365.568 1.00 179.69 283 VAL B C 1
ATOM 667 O O . VAL A 1 273 ? 401.462 205.757 365.014 1.00 179.69 283 VAL B O 1
ATOM 671 N N . VAL A 1 274 ? 400.840 204.239 366.554 1.00 177.03 284 VAL B N 1
ATOM 672 C CA . VAL A 1 274 ? 399.744 205.072 367.041 1.00 177.03 284 VAL B CA 1
ATOM 673 C C . VAL A 1 274 ? 400.288 206.314 367.732 1.00 177.03 284 VAL B C 1
ATOM 674 O O . VAL A 1 274 ? 399.760 207.421 367.566 1.00 177.03 284 VAL B O 1
ATOM 678 N N . SER A 1 275 ? 401.351 206.152 368.521 1.00 172.76 285 SER B N 1
ATOM 679 C CA . SER A 1 275 ? 401.952 207.300 369.188 1.00 172.76 285 SER B CA 1
ATOM 680 C C . SER A 1 275 ? 402.734 208.174 368.216 1.00 172.76 285 SER B C 1
ATOM 681 O O . SER A 1 275 ? 403.039 209.328 368.532 1.00 172.76 285 SER B O 1
ATOM 684 N N . TYR A 1 276 ? 403.080 207.646 367.042 1.00 162.26 286 TYR B N 1
ATOM 685 C CA . TYR A 1 276 ? 403.880 208.425 366.104 1.00 162.26 286 TYR B CA 1
ATOM 686 C C . TYR A 1 276 ? 403.005 209.236 365.155 1.00 162.26 286 TYR B C 1
ATOM 687 O O . TYR A 1 276 ? 403.373 210.351 364.769 1.00 162.26 286 TYR B O 1
ATOM 696 N N . VAL A 1 277 ? 401.852 208.692 364.763 1.00 152.43 287 VAL B N 1
ATOM 697 C CA . VAL A 1 277 ? 401.005 209.361 363.777 1.00 152.43 287 VAL B CA 1
ATOM 698 C C . VAL A 1 277 ? 400.465 210.673 364.337 1.00 152.43 287 VAL B C 1
ATOM 699 O O . VAL A 1 277 ? 400.409 211.692 363.640 1.00 152.43 287 VAL B O 1
ATOM 703 N N . ASN A 1 278 ? 400.066 210.667 365.609 1.00 148.99 288 ASN B N 1
ATOM 704 C CA . ASN A 1 278 ? 399.378 211.821 366.179 1.00 148.99 288 ASN B CA 1
ATOM 705 C C . ASN A 1 278 ? 400.345 212.961 366.503 1.00 148.99 288 ASN B C 1
ATOM 706 O O . ASN A 1 278 ? 399.996 214.140 366.366 1.00 148.99 288 ASN B O 1
ATOM 711 N N . VAL A 1 279 ? 401.567 212.634 366.943 1.00 147.35 289 VAL B N 1
ATOM 712 C CA . VAL A 1 279 ? 402.493 213.685 367.371 1.00 147.35 289 VAL B CA 1
ATOM 713 C C . VAL A 1 279 ? 402.921 214.562 366.199 1.00 147.35 289 VAL B C 1
ATOM 714 O O . VAL A 1 279 ? 402.910 215.794 366.293 1.00 147.35 289 VAL B O 1
ATOM 718 N N . ASN A 1 280 ? 403.298 213.953 365.076 1.00 143.48 290 ASN B N 1
ATOM 719 C CA . ASN A 1 280 ? 403.817 214.746 363.965 1.00 143.48 290 ASN B CA 1
ATOM 720 C C . ASN A 1 280 ? 402.713 215.238 363.037 1.00 143.48 290 ASN B C 1
ATOM 721 O O . ASN A 1 280 ? 402.787 216.358 362.519 1.00 143.48 290 ASN B O 1
ATOM 726 N N . MET A 1 281 ? 401.708 214.427 362.811 1.00 127.98 291 MET B N 1
ATOM 727 C CA . MET A 1 281 ? 400.724 214.716 361.779 1.00 127.98 291 MET B CA 1
ATOM 728 C C . MET A 1 281 ? 399.295 214.735 362.298 1.00 127.98 291 MET B C 1
ATOM 729 O O . MET A 1 281 ? 398.441 215.393 361.698 1.00 127.98 291 MET B O 1
ATOM 734 N N . GLY A 1 282 ? 399.015 214.059 363.412 1.00 118.61 292 GLY B N 1
ATOM 735 C CA . GLY A 1 282 ? 397.713 214.209 364.037 1.00 118.61 292 GLY B CA 1
ATOM 736 C C . GLY A 1 282 ? 397.442 215.634 364.473 1.00 118.61 292 GLY B C 1
ATOM 737 O O . GLY A 1 282 ? 396.284 216.032 364.631 1.00 118.61 292 GLY B O 1
ATOM 738 N N . LEU A 1 283 ? 398.502 216.421 364.678 1.00 103.91 293 LEU B N 1
ATOM 739 C CA . LEU A 1 283 ? 398.338 217.843 364.952 1.00 103.91 293 LEU B CA 1
ATOM 740 C C . LEU A 1 283 ? 397.741 218.566 363.751 1.00 103.91 293 LEU B C 1
ATOM 741 O O . LEU A 1 283 ? 396.980 219.528 363.910 1.00 103.91 293 LEU B O 1
ATOM 746 N N . LYS A 1 284 ? 398.074 218.116 362.539 1.00 99.59 294 LYS B N 1
ATOM 747 C CA . LYS A 1 284 ? 397.595 218.784 361.333 1.00 99.59 294 LYS B CA 1
ATOM 748 C C . LYS A 1 284 ? 396.074 218.743 361.244 1.00 99.59 294 LYS B C 1
ATOM 749 O O . LYS A 1 284 ? 395.431 219.749 360.924 1.00 99.59 294 LYS B O 1
ATOM 755 N N . ILE A 1 285 ? 395.477 217.583 361.527 1.00 94.34 295 ILE B N 1
ATOM 756 C CA . ILE A 1 285 ? 394.021 217.471 361.475 1.00 94.34 295 ILE B CA 1
ATOM 757 C C . ILE A 1 285 ? 393.385 218.389 362.509 1.00 94.34 295 ILE B C 1
ATOM 758 O O . ILE A 1 285 ? 392.375 219.051 362.239 1.00 94.34 295 ILE B O 1
ATOM 763 N N . ARG A 1 286 ? 393.970 218.449 363.707 1.00 84.70 296 ARG B N 1
ATOM 764 C CA . ARG A 1 286 ? 393.430 219.301 364.760 1.00 84.70 296 ARG B CA 1
ATOM 765 C C . ARG A 1 286 ? 393.439 220.764 364.338 1.00 84.70 296 ARG B C 1
ATOM 766 O O . ARG A 1 286 ? 392.497 221.511 364.627 1.00 84.70 296 ARG B O 1
ATOM 774 N N . GLN A 1 287 ? 394.499 221.192 363.650 1.00 84.89 297 GLN B N 1
ATOM 775 C CA . GLN A 1 287 ? 394.564 222.569 363.172 1.00 84.89 297 GLN B CA 1
ATOM 776 C C . GLN A 1 287 ? 393.454 222.857 362.169 1.00 84.89 297 GLN B C 1
ATOM 777 O O . GLN A 1 287 ? 392.829 223.923 362.207 1.00 84.89 297 GLN B O 1
ATOM 783 N N . LEU A 1 288 ? 393.198 221.918 361.256 1.00 79.56 298 LEU B N 1
ATOM 784 C CA . LEU A 1 288 ? 392.112 222.091 360.297 1.00 79.56 298 LEU B CA 1
ATOM 785 C C . LEU A 1 288 ? 390.764 222.167 361.002 1.00 79.56 298 LEU B C 1
ATOM 786 O O . LEU A 1 288 ? 389.969 223.081 360.759 1.00 79.56 298 LEU B O 1
ATOM 791 N N . LEU A 1 289 ? 390.493 221.211 361.893 1.00 74.47 299 LEU B N 1
ATOM 792 C CA . LEU A 1 289 ? 389.207 221.195 362.582 1.00 74.47 299 LEU B CA 1
ATOM 793 C C . LEU A 1 289 ? 389.023 222.444 363.434 1.00 74.47 299 LEU B C 1
ATOM 794 O O . LEU A 1 289 ? 387.941 223.041 363.450 1.00 74.47 299 LEU B O 1
ATOM 799 N N . TRP A 1 290 ? 390.073 222.862 364.143 1.00 71.58 300 TRP B N 1
ATOM 800 C CA . TRP A 1 290 ? 389.972 224.043 364.992 1.00 71.58 300 TRP B CA 1
ATOM 801 C C . TRP A 1 290 ? 389.645 225.291 364.183 1.00 71.58 300 TRP B C 1
ATOM 802 O O . TRP A 1 290 ? 388.792 226.093 364.574 1.00 71.58 300 TRP B O 1
ATOM 813 N N . PHE A 1 291 ? 390.319 225.471 363.047 1.00 70.14 301 PHE B N 1
ATOM 814 C CA . PHE A 1 291 ? 390.096 226.661 362.233 1.00 70.14 301 PHE B CA 1
ATOM 815 C C . PHE A 1 291 ? 388.693 226.661 361.638 1.00 70.14 301 PHE B C 1
ATOM 816 O O . PHE A 1 291 ? 387.987 227.675 361.674 1.00 70.14 301 PHE B O 1
ATOM 824 N N . HIS A 1 292 ? 388.271 225.525 361.081 1.00 72.61 302 HIS B N 1
ATOM 825 C CA . HIS A 1 292 ? 387.009 225.491 360.350 1.00 72.61 302 HIS B CA 1
ATOM 826 C C . HIS A 1 292 ? 385.812 225.563 361.291 1.00 72.61 302 HIS B C 1
ATOM 827 O O . HIS A 1 292 ? 384.813 226.223 360.982 1.00 72.61 302 HIS B O 1
ATOM 834 N N . ILE A 1 293 ? 385.886 224.888 362.439 1.00 66.07 303 ILE B N 1
ATOM 835 C CA . ILE A 1 293 ? 384.789 224.947 363.404 1.00 66.07 303 ILE B CA 1
ATOM 836 C C . ILE A 1 293 ? 384.662 226.353 363.976 1.00 66.07 303 ILE B C 1
ATOM 837 O O . ILE A 1 293 ? 383.565 226.919 364.051 1.00 66.07 303 ILE B O 1
ATOM 842 N N . SER A 1 294 ? 385.791 226.941 364.382 1.00 69.95 304 SER B N 1
ATOM 843 C CA . SER A 1 294 ? 385.761 228.271 364.979 1.00 69.95 304 SER B CA 1
ATOM 844 C C . SER A 1 294 ? 385.305 229.326 363.983 1.00 69.95 304 SER B C 1
ATOM 845 O O . SER A 1 294 ? 384.599 230.270 364.357 1.00 69.95 304 SER B O 1
ATOM 848 N N . CYS A 1 295 ? 385.700 229.190 362.717 1.00 71.90 305 CYS B N 1
ATOM 849 C CA . CYS A 1 295 ? 385.288 230.158 361.707 1.00 71.90 305 CYS B CA 1
ATOM 850 C C . CYS A 1 295 ? 383.786 230.111 361.463 1.00 71.90 305 CYS B C 1
ATOM 851 O O . CYS A 1 295 ? 383.177 231.142 361.158 1.00 71.90 305 CYS B O 1
ATOM 854 N N . LEU A 1 296 ? 383.174 228.934 361.588 1.00 67.15 306 LEU B N 1
ATOM 855 C CA . LEU A 1 296 ? 381.744 228.811 361.329 1.00 67.15 306 LEU B CA 1
ATOM 856 C C . LEU A 1 296 ? 380.920 229.478 362.425 1.00 67.15 306 LEU B C 1
ATOM 857 O O . LEU A 1 296 ? 379.915 230.141 362.143 1.00 67.15 306 LEU B O 1
ATOM 862 N N . THR A 1 297 ? 381.330 229.315 363.684 1.00 71.34 307 THR B N 1
ATOM 863 C CA . THR A 1 297 ? 380.528 229.807 364.800 1.00 71.34 307 THR B CA 1
ATOM 864 C C . THR A 1 297 ? 380.740 231.300 365.031 1.00 71.34 307 THR B C 1
ATOM 865 O O . THR A 1 297 ? 379.792 232.090 364.961 1.00 71.34 307 THR B O 1
ATOM 869 N N . PHE A 1 298 ? 381.978 231.705 365.306 1.00 74.51 308 PHE B N 1
ATOM 870 C CA . PHE A 1 298 ? 382.270 233.094 365.636 1.00 74.51 308 PHE B CA 1
ATOM 871 C C . PHE A 1 298 ? 382.428 233.982 364.410 1.00 74.51 308 PHE B C 1
ATOM 872 O O . PHE A 1 298 ? 382.651 235.186 364.565 1.00 74.51 308 PHE B O 1
ATOM 880 N N . GLY A 1 299 ? 382.317 233.431 363.209 1.00 78.11 309 GLY B N 1
ATOM 881 C CA . GLY A 1 299 ? 382.400 234.223 362.002 1.00 78.11 309 GLY B CA 1
ATOM 882 C C . GLY A 1 299 ? 383.744 234.103 361.306 1.00 78.11 309 GLY B C 1
ATOM 883 O O . GLY A 1 299 ? 384.715 233.565 361.836 1.00 78.11 309 GLY B O 1
ATOM 884 N N . ARG A 1 300 ? 383.785 234.626 360.080 1.00 87.87 310 ARG B N 1
ATOM 885 C CA . ARG A 1 300 ? 384.977 234.526 359.247 1.00 87.87 310 ARG B CA 1
ATOM 886 C C . ARG A 1 300 ? 386.068 235.481 359.716 1.00 87.87 310 ARG B C 1
ATOM 887 O O . ARG A 1 300 ? 387.170 235.057 360.080 1.00 87.87 310 ARG B O 1
ATOM 895 N N . GLU A 1 301 ? 385.775 236.783 359.700 1.00 87.71 311 GLU B N 1
ATOM 896 C CA . GLU A 1 301 ? 386.787 237.782 360.017 1.00 87.71 311 GLU B CA 1
ATOM 897 C C . GLU A 1 301 ? 387.200 237.743 361.482 1.00 87.71 311 GLU B C 1
ATOM 898 O O . GLU A 1 301 ? 388.361 238.013 361.803 1.00 87.71 311 GLU B O 1
ATOM 904 N N . THR A 1 302 ? 386.274 237.395 362.380 1.00 81.56 312 THR B N 1
ATOM 905 C CA . THR A 1 302 ? 386.527 237.526 363.812 1.00 81.56 312 THR B CA 1
ATOM 906 C C . THR A 1 302 ? 387.726 236.699 364.262 1.00 81.56 312 THR B C 1
ATOM 907 O O . THR A 1 302 ? 388.460 237.116 365.166 1.00 81.56 312 THR B O 1
ATOM 911 N N . VAL A 1 303 ? 387.955 235.540 363.637 1.00 79.06 313 VAL B N 1
ATOM 912 C CA . VAL A 1 303 ? 389.088 234.693 364.007 1.00 79.06 313 VAL B CA 1
ATOM 913 C C . VAL A 1 303 ? 390.430 235.355 363.743 1.00 79.06 313 VAL B C 1
ATOM 914 O O . VAL A 1 303 ? 391.386 235.113 364.492 1.00 79.06 313 VAL B O 1
ATOM 918 N N . LEU A 1 304 ? 390.531 236.202 362.719 1.00 80.95 314 LEU B N 1
ATOM 919 C CA . LEU A 1 304 ? 391.800 236.797 362.318 1.00 80.95 314 LEU B CA 1
ATOM 920 C C . LEU A 1 304 ? 392.400 237.722 363.371 1.00 80.95 314 LEU B C 1
ATOM 921 O O . LEU A 1 304 ? 393.584 237.589 363.693 1.00 80.95 314 LEU B O 1
ATOM 926 N N . GLU A 1 305 ? 391.619 238.657 363.920 1.00 83.37 315 GLU B N 1
ATOM 927 C CA . GLU A 1 305 ? 392.154 239.536 364.958 1.00 83.37 315 GLU B CA 1
ATOM 928 C C . GLU A 1 305 ? 392.525 238.759 366.212 1.00 83.37 315 GLU B C 1
ATOM 929 O O . GLU A 1 305 ? 393.429 239.159 366.954 1.00 83.37 315 GLU B O 1
ATOM 935 N N . TYR A 1 306 ? 391.840 237.645 366.470 1.00 75.71 316 TYR B N 1
ATOM 936 C CA . TYR A 1 306 ? 392.253 236.782 367.570 1.00 75.71 316 TYR B CA 1
ATOM 937 C C . TYR A 1 306 ? 393.642 236.212 367.320 1.00 75.71 316 TYR B C 1
ATOM 938 O O . TYR A 1 306 ? 394.446 236.080 368.250 1.00 75.71 316 TYR B O 1
ATOM 947 N N . LEU A 1 307 ? 393.941 235.865 366.067 1.00 77.44 317 LEU B N 1
ATOM 948 C CA . LEU A 1 307 ? 395.230 235.261 365.750 1.00 77.44 317 LEU B CA 1
ATOM 949 C C . LEU A 1 307 ? 396.368 236.260 365.916 1.00 77.44 317 LEU B C 1
ATOM 950 O O . LEU A 1 307 ? 397.403 235.942 366.514 1.00 77.44 317 LEU B O 1
ATOM 955 N N . VAL A 1 308 ? 396.199 237.477 365.392 1.00 72.14 318 VAL B N 1
ATOM 956 C CA . VAL A 1 308 ? 397.260 238.476 365.499 1.00 72.14 318 VAL B CA 1
ATOM 957 C C . VAL A 1 308 ? 397.429 238.924 366.946 1.00 72.14 318 VAL B C 1
ATOM 958 O O . VAL A 1 308 ? 398.547 239.195 367.400 1.00 72.14 318 VAL B O 1
ATOM 962 N N . SER A 1 309 ? 396.325 239.012 367.693 1.00 70.53 319 SER B N 1
ATOM 963 C CA . SER A 1 309 ? 396.420 239.376 369.102 1.00 70.53 319 SER B CA 1
ATOM 964 C C . SER A 1 309 ? 397.155 238.306 369.896 1.00 70.53 319 SER B C 1
ATOM 965 O O . SER A 1 309 ? 397.885 238.619 370.844 1.00 70.53 319 SER B O 1
ATOM 968 N N . PHE A 1 310 ? 396.969 237.037 369.534 1.00 68.93 320 PHE B N 1
ATOM 969 C CA . PHE A 1 310 ? 397.727 235.974 370.183 1.00 68.93 320 PHE B CA 1
ATOM 970 C C . PHE A 1 310 ? 399.205 236.060 369.823 1.00 68.93 320 PHE B C 1
ATOM 971 O O . PHE A 1 310 ? 400.069 235.724 370.641 1.00 68.93 320 PHE B O 1
ATOM 979 N N . GLY A 1 311 ? 399.513 236.505 368.604 1.00 75.81 321 GLY B N 1
ATOM 980 C CA . GLY A 1 311 ? 400.904 236.603 368.194 1.00 75.81 321 GLY B CA 1
ATOM 981 C C . GLY A 1 311 ? 401.686 237.612 369.012 1.00 75.81 321 GLY B C 1
ATOM 982 O O . GLY A 1 311 ? 402.801 237.336 369.461 1.00 75.81 321 GLY B O 1
ATOM 983 N N . VAL A 1 312 ? 401.112 238.799 369.217 1.00 69.55 322 VAL B N 1
ATOM 984 C CA . VAL A 1 312 ? 401.802 239.820 369.998 1.00 69.55 322 VAL B CA 1
ATOM 985 C C . VAL A 1 312 ? 401.887 239.407 371.462 1.00 69.55 322 VAL B C 1
ATOM 986 O O . VAL A 1 312 ? 402.853 239.740 372.158 1.00 69.55 322 VAL B O 1
ATOM 990 N N . TRP A 1 313 ? 400.883 238.677 371.953 1.00 75.29 323 TRP B N 1
ATOM 991 C CA . TRP A 1 313 ? 400.889 238.264 373.352 1.00 75.29 323 TRP B CA 1
ATOM 992 C C . TRP A 1 313 ? 402.009 237.272 373.636 1.00 75.29 323 TRP B C 1
ATOM 993 O O . TRP A 1 313 ? 402.677 237.358 374.673 1.00 75.29 323 TRP B O 1
ATOM 1004 N N . ILE A 1 314 ? 402.230 236.320 372.729 1.00 70.42 324 ILE B N 1
ATOM 1005 C CA . ILE A 1 314 ? 403.202 235.268 373.003 1.00 70.42 324 ILE B CA 1
ATOM 1006 C C . ILE A 1 314 ? 404.627 235.746 372.744 1.00 70.42 324 ILE B C 1
ATOM 1007 O O . ILE A 1 314 ? 405.572 235.247 373.366 1.00 70.42 324 ILE B O 1
ATOM 1012 N N . ARG A 1 315 ? 404.812 236.713 371.844 1.00 76.82 325 ARG B N 1
ATOM 1013 C CA . ARG A 1 315 ? 406.157 237.178 371.523 1.00 76.82 325 ARG B CA 1
ATOM 1014 C C . ARG A 1 315 ? 406.782 237.982 372.655 1.00 76.82 325 ARG B C 1
ATOM 1015 O O . ARG A 1 315 ? 407.988 237.865 372.895 1.00 76.82 325 ARG B O 1
ATOM 1023 N N . THR A 1 316 ? 405.992 238.798 373.353 1.00 81.55 326 THR B N 1
ATOM 1024 C CA . THR A 1 316 ? 406.531 239.607 374.431 1.00 81.55 326 THR B CA 1
ATOM 1025 C C . THR A 1 316 ? 406.999 238.717 375.580 1.00 81.55 326 THR B C 1
ATOM 1026 O O . THR A 1 316 ? 406.346 237.727 375.919 1.00 81.55 326 THR B O 1
ATOM 1030 N N . PRO A 1 317 ? 408.138 239.046 376.181 1.00 80.80 327 PRO B N 1
ATOM 1031 C CA . PRO A 1 317 ? 408.630 238.278 377.330 1.00 80.80 327 PRO B CA 1
ATOM 1032 C C . PRO A 1 317 ? 407.613 238.271 378.456 1.00 80.80 327 PRO B C 1
ATOM 1033 O O . PRO A 1 317 ? 406.819 239.214 378.594 1.00 80.80 327 PRO B O 1
ATOM 1037 N N . PRO A 1 318 ? 407.599 237.218 379.279 1.00 84.97 328 PRO B N 1
ATOM 1038 C CA . PRO A 1 318 ? 406.569 237.126 380.328 1.00 84.97 328 PRO B CA 1
ATOM 1039 C C . PRO A 1 318 ? 406.626 238.255 381.342 1.00 84.97 328 PRO B C 1
ATOM 1040 O O . PRO A 1 318 ? 405.623 238.531 382.011 1.00 84.97 328 PRO B O 1
ATOM 1044 N N . ALA A 1 319 ? 407.777 238.917 381.478 1.00 87.22 329 ALA B N 1
ATOM 1045 C CA . ALA A 1 319 ? 407.912 239.984 382.462 1.00 87.22 329 ALA B CA 1
ATOM 1046 C C . ALA A 1 319 ? 407.025 241.183 382.153 1.00 87.22 329 ALA B C 1
ATOM 1047 O O . ALA A 1 319 ? 406.727 241.966 383.060 1.00 87.22 329 ALA B O 1
ATOM 1049 N N . TYR A 1 320 ? 406.596 241.347 380.902 1.00 82.68 330 TYR B N 1
ATOM 1050 C CA . TYR A 1 320 ? 405.785 242.490 380.511 1.00 82.68 330 TYR B CA 1
ATOM 1051 C C . TYR A 1 320 ? 404.453 242.109 379.884 1.00 82.68 330 TYR B C 1
ATOM 1052 O O . TYR A 1 320 ? 403.738 242.997 379.404 1.00 82.68 330 TYR B O 1
ATOM 1061 N N . ARG A 1 321 ? 404.097 240.837 379.872 1.00 82.19 331 ARG B N 1
ATOM 1062 C CA . ARG A 1 321 ? 402.801 240.539 379.286 1.00 82.19 331 ARG B CA 1
ATOM 1063 C C . ARG A 1 321 ? 401.794 240.170 380.371 1.00 82.19 331 ARG B C 1
ATOM 1064 O O . ARG A 1 321 ? 402.169 239.631 381.417 1.00 82.19 331 ARG B O 1
ATOM 1072 N N . PRO A 1 322 ? 400.515 240.464 380.152 1.00 82.00 332 PRO B N 1
ATOM 1073 C CA . PRO A 1 322 ? 399.490 240.107 381.137 1.00 82.00 332 PRO B CA 1
ATOM 1074 C C . PRO A 1 322 ? 399.427 238.605 381.338 1.00 82.00 332 PRO B C 1
ATOM 1075 O O . PRO A 1 322 ? 399.615 237.832 380.387 1.00 82.00 332 PRO B O 1
ATOM 1079 N N . PRO A 1 323 ? 399.168 238.150 382.566 1.00 87.62 333 PRO B N 1
ATOM 1080 C CA . PRO A 1 323 ? 399.180 236.710 382.852 1.00 87.62 333 PRO B CA 1
ATOM 1081 C C . PRO A 1 323 ? 398.060 235.924 382.190 1.00 87.62 333 PRO B C 1
ATOM 1082 O O . PRO A 1 323 ? 398.139 234.692 382.149 1.00 87.62 333 PRO B O 1
ATOM 1086 N N . ASN A 1 324 ? 397.026 236.584 381.677 1.00 91.60 334 ASN B N 1
ATOM 1087 C CA . ASN A 1 324 ? 395.890 235.911 381.061 1.00 91.60 334 ASN B CA 1
ATOM 1088 C C . ASN A 1 324 ? 395.949 236.080 379.547 1.00 91.60 334 ASN B C 1
ATOM 1089 O O . ASN A 1 324 ? 396.220 237.176 379.046 1.00 91.60 334 ASN B O 1
ATOM 1094 N N . ALA A 1 325 ? 395.731 234.984 378.825 1.00 85.42 335 ALA B N 1
ATOM 1095 C CA . ALA A 1 325 ? 395.719 235.027 377.376 1.00 85.42 335 ALA B CA 1
ATOM 1096 C C . ALA A 1 325 ? 394.436 235.684 376.874 1.00 85.42 335 ALA B C 1
ATOM 1097 O O . ALA A 1 325 ? 393.377 235.557 377.493 1.00 85.42 335 ALA B O 1
ATOM 1099 N N . PRO A 1 326 ? 394.504 236.392 375.746 1.00 83.08 336 PRO B N 1
ATOM 1100 C CA . PRO A 1 326 ? 393.299 237.054 375.201 1.00 83.08 336 PRO B CA 1
ATOM 1101 C C . PRO A 1 326 ? 392.333 236.060 374.567 1.00 83.08 336 PRO B C 1
ATOM 1102 O O . PRO A 1 326 ? 392.299 235.849 373.352 1.00 83.08 336 PRO B O 1
ATOM 1106 N N . ILE A 1 327 ? 391.521 235.423 375.416 1.00 88.62 337 ILE B N 1
ATOM 1107 C CA . ILE A 1 327 ? 390.575 234.424 374.936 1.00 88.62 337 ILE B CA 1
ATOM 1108 C C . ILE A 1 327 ? 389.526 235.091 374.055 1.00 88.62 337 ILE B C 1
ATOM 1109 O O . ILE A 1 327 ? 389.205 236.276 374.220 1.00 88.62 337 ILE B O 1
ATOM 1114 N N . LEU A 1 328 ? 388.995 234.333 373.100 1.00 84.64 338 LEU B N 1
ATOM 1115 C CA . LEU A 1 328 ? 388.065 234.872 372.121 1.00 84.64 338 LEU B CA 1
ATOM 1116 C C . LEU A 1 328 ? 386.620 234.646 372.556 1.00 84.64 338 LEU B C 1
ATOM 1117 O O . LEU A 1 328 ? 386.312 233.779 373.376 1.00 84.64 338 LEU B O 1
ATOM 1122 N N . SER A 1 329 ? 385.730 235.442 371.980 1.00 95.37 339 SER B N 1
ATOM 1123 C CA . SER A 1 329 ? 384.290 235.342 372.205 1.00 95.37 339 SER B CA 1
ATOM 1124 C C . SER A 1 329 ? 383.604 236.137 371.100 1.00 95.37 339 SER B C 1
ATOM 1125 O O . SER A 1 329 ? 384.253 236.600 370.154 1.00 95.37 339 SER B O 1
ATOM 1128 N N . THR A 1 330 ? 382.291 236.298 371.217 1.00 97.73 340 THR B N 1
ATOM 1129 C CA . THR A 1 330 ? 381.521 237.040 370.226 1.00 97.73 340 THR B CA 1
ATOM 1130 C C . THR A 1 330 ? 381.860 238.526 370.268 1.00 97.73 340 THR B C 1
ATOM 1131 O O . THR A 1 330 ? 382.312 239.097 369.276 1.00 97.73 340 THR B O 1
ATOM 1135 N N . TYR B 1 49 ? 431.204 262.070 360.744 1.00 134.90 49 TYR C N 1
ATOM 1136 C CA . TYR B 1 49 ? 430.937 263.186 359.844 1.00 134.90 49 TYR C CA 1
ATOM 1137 C C . TYR B 1 49 ? 429.438 263.414 359.681 1.00 134.90 49 TYR C C 1
ATOM 1138 O O . TYR B 1 49 ? 428.975 264.554 359.647 1.00 134.90 49 TYR C O 1
ATOM 1147 N N . TYR B 1 50 ? 428.685 262.321 359.583 1.00 126.77 50 TYR C N 1
ATOM 1148 C CA . TYR B 1 50 ? 427.242 262.374 359.387 1.00 126.77 50 TYR C CA 1
ATOM 1149 C C . TYR B 1 50 ? 426.552 261.749 360.589 1.00 126.77 50 TYR C C 1
ATOM 1150 O O . TYR B 1 50 ? 426.837 260.601 360.945 1.00 126.77 50 TYR C O 1
ATOM 1159 N N . ASP B 1 51 ? 425.642 262.502 361.206 1.00 114.04 51 ASP C N 1
ATOM 1160 C CA . ASP B 1 51 ? 424.864 262.031 362.346 1.00 114.04 51 ASP C CA 1
ATOM 1161 C C . ASP B 1 51 ? 423.398 262.348 362.096 1.00 114.04 51 ASP C C 1
ATOM 1162 O O . ASP B 1 51 ? 422.976 263.498 362.255 1.00 114.04 51 ASP C O 1
ATOM 1167 N N . ILE B 1 52 ? 422.627 261.333 361.711 1.00 97.09 52 ILE C N 1
ATOM 1168 C CA . ILE B 1 52 ? 421.211 261.494 361.410 1.00 97.09 52 ILE C CA 1
ATOM 1169 C C . ILE B 1 52 ? 420.454 260.275 361.919 1.00 97.09 52 ILE C C 1
ATOM 1170 O O . ILE B 1 52 ? 420.973 259.155 361.930 1.00 97.09 52 ILE C O 1
ATOM 1175 N N . ASP B 1 53 ? 419.219 260.505 362.363 1.00 89.55 53 ASP C N 1
ATOM 1176 C CA . ASP B 1 53 ? 418.360 259.436 362.853 1.00 89.55 53 ASP C CA 1
ATOM 1177 C C . ASP B 1 53 ? 417.243 259.142 361.861 1.00 89.55 53 ASP C C 1
ATOM 1178 O O . ASP B 1 53 ? 416.830 260.041 361.113 1.00 89.55 53 ASP C O 1
ATOM 1183 N N . PRO B 1 54 ? 416.778 257.894 361.766 1.00 77.97 54 PRO C N 1
ATOM 1184 C CA . PRO B 1 54 ? 415.768 257.547 360.760 1.00 77.97 54 PRO C CA 1
ATOM 1185 C C . PRO B 1 54 ? 414.331 257.735 361.216 1.00 77.97 54 PRO C C 1
ATOM 1186 O O . PRO B 1 54 ? 413.417 257.385 360.461 1.00 77.97 54 PRO C O 1
ATOM 1190 N N . TYR B 1 55 ? 414.089 258.277 362.411 1.00 74.31 55 TYR C N 1
ATOM 1191 C CA . TYR B 1 55 ? 412.742 258.312 362.962 1.00 74.31 55 TYR C CA 1
ATOM 1192 C C . TYR B 1 55 ? 412.039 259.655 362.829 1.00 74.31 55 TYR C 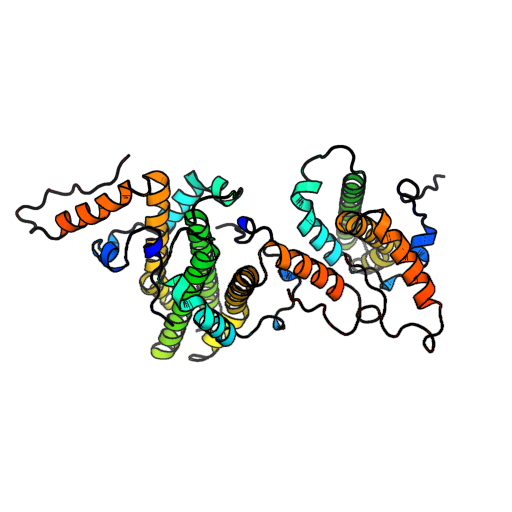C 1
ATOM 1193 O O . TYR B 1 55 ? 410.805 259.682 362.822 1.00 74.31 55 TYR C O 1
ATOM 1202 N N . LYS B 1 56 ? 412.780 260.762 362.724 1.00 81.02 56 LYS C N 1
ATOM 1203 C CA . LYS B 1 56 ? 412.152 262.080 362.745 1.00 81.02 56 LYS C CA 1
ATOM 1204 C C . LYS B 1 56 ? 411.200 262.300 361.579 1.00 81.02 56 LYS C C 1
ATOM 1205 O O . LYS B 1 56 ? 410.284 263.121 361.692 1.00 81.02 56 LYS C O 1
ATOM 1211 N N . GLU B 1 57 ? 411.392 261.597 360.463 1.00 88.12 57 GLU C N 1
ATOM 1212 C CA . GLU B 1 57 ? 410.482 261.749 359.334 1.00 88.12 57 GLU C CA 1
ATOM 1213 C C . GLU B 1 57 ? 409.086 261.223 359.638 1.00 88.12 57 GLU C C 1
ATOM 1214 O O . GLU B 1 57 ? 408.132 261.605 358.953 1.00 88.12 57 GLU C O 1
ATOM 1220 N N . PHE B 1 58 ? 408.942 260.364 360.648 1.00 82.86 58 PHE C N 1
ATOM 1221 C CA . PHE B 1 58 ? 407.642 259.798 360.987 1.00 82.86 58 PHE C CA 1
ATOM 1222 C C . PHE B 1 58 ? 406.956 260.528 362.131 1.00 82.86 58 PHE C C 1
ATOM 1223 O O . PHE B 1 58 ? 405.724 260.626 362.140 1.00 82.86 58 PHE C O 1
ATOM 1231 N N . GLY B 1 59 ? 407.714 261.040 363.096 1.00 77.16 59 GLY C N 1
ATOM 1232 C CA . GLY B 1 59 ? 407.120 261.764 364.202 1.00 77.16 59 GLY C CA 1
ATOM 1233 C C . GLY B 1 59 ? 407.677 261.373 365.554 1.00 77.16 59 GLY C C 1
ATOM 1234 O O . GLY B 1 59 ? 407.211 261.860 366.588 1.00 77.16 59 GLY C O 1
ATOM 1235 N N . ALA B 1 60 ? 408.677 260.497 365.561 1.00 73.61 60 ALA C N 1
ATOM 1236 C CA . ALA B 1 60 ? 409.302 260.033 366.789 1.00 73.61 60 ALA C CA 1
ATOM 1237 C C . ALA B 1 60 ? 410.795 260.314 366.738 1.00 73.61 60 ALA C C 1
ATOM 1238 O O . ALA B 1 60 ? 411.371 260.502 365.664 1.00 73.61 60 ALA C O 1
ATOM 1240 N N . SER B 1 61 ? 411.414 260.358 367.912 1.00 76.55 61 SER C N 1
ATOM 1241 C CA . SER B 1 61 ? 412.847 260.572 368.014 1.00 76.55 61 SER C CA 1
ATOM 1242 C C . SER B 1 61 ? 413.551 259.231 368.206 1.00 76.55 61 SER C C 1
ATOM 1243 O O . SER B 1 61 ? 412.927 258.167 368.185 1.00 76.55 61 SER C O 1
ATOM 1246 N N . VAL B 1 62 ? 414.865 259.269 368.396 1.00 75.80 62 VAL C N 1
ATOM 1247 C CA . VAL B 1 62 ? 415.638 258.081 368.724 1.00 75.80 62 VAL C CA 1
ATOM 1248 C C . VAL B 1 62 ? 415.717 257.868 370.230 1.00 75.80 62 VAL C C 1
ATOM 1249 O O . VAL B 1 62 ? 415.799 256.732 370.698 1.00 75.80 62 VAL C O 1
ATOM 1253 N N . GLU B 1 63 ? 415.675 258.955 371.003 1.00 77.89 63 GLU C N 1
ATOM 1254 C CA . GLU B 1 63 ? 415.660 258.838 372.455 1.00 77.89 63 GLU C CA 1
ATOM 1255 C C . GLU B 1 63 ? 414.318 258.340 372.972 1.00 77.89 63 GLU C C 1
ATOM 1256 O O . GLU B 1 63 ? 414.262 257.723 374.041 1.00 77.89 63 GLU C O 1
ATOM 1262 N N . LEU B 1 64 ? 413.235 258.598 372.234 1.00 69.38 64 LEU C N 1
ATOM 1263 C CA . LEU B 1 64 ? 411.920 258.135 372.666 1.00 69.38 64 LEU C CA 1
ATOM 1264 C C . LEU B 1 64 ? 411.865 256.615 372.733 1.00 69.38 64 LEU C C 1
ATOM 1265 O O . LEU B 1 64 ? 411.334 256.047 373.694 1.00 69.38 64 LEU C O 1
ATOM 1270 N N . LEU B 1 65 ? 412.418 255.938 371.726 1.00 72.62 65 LEU C N 1
ATOM 1271 C CA . LEU B 1 65 ? 412.479 254.483 371.748 1.00 72.62 65 LEU C CA 1
ATOM 1272 C C . LEU B 1 65 ? 413.533 253.958 372.711 1.00 72.62 65 LEU C C 1
ATOM 1273 O O . LEU B 1 65 ? 413.506 252.769 373.043 1.00 72.62 65 LEU C O 1
ATOM 1278 N N . SER B 1 66 ? 414.453 254.807 373.164 1.00 77.58 66 SER C N 1
ATOM 1279 C CA . SER B 1 66 ? 415.467 254.388 374.119 1.00 77.58 66 SER C CA 1
ATOM 1280 C C . SER B 1 66 ? 414.948 254.342 375.548 1.00 77.58 66 SER C C 1
ATOM 1281 O O . SER B 1 66 ? 415.625 253.782 376.417 1.00 77.58 66 SER C O 1
ATOM 1284 N N . PHE B 1 67 ? 413.774 254.916 375.814 1.00 72.50 67 PHE C N 1
ATOM 1285 C CA . PHE B 1 67 ? 413.250 254.927 377.175 1.00 72.50 67 PHE C CA 1
ATOM 1286 C C . PHE B 1 67 ? 412.739 253.548 377.573 1.00 72.50 67 PHE C C 1
ATOM 1287 O O . PHE B 1 67 ? 412.829 253.152 378.741 1.00 72.50 67 PHE C O 1
ATOM 1295 N N . LEU B 1 68 ? 412.195 252.805 376.615 1.00 72.40 68 LEU C N 1
ATOM 1296 C CA . LEU B 1 68 ? 411.748 251.449 376.893 1.00 72.40 68 LEU C CA 1
ATOM 1297 C C . LEU B 1 68 ? 412.954 250.546 377.145 1.00 72.40 68 LEU C C 1
ATOM 1298 O O . LEU B 1 68 ? 414.034 250.785 376.596 1.00 72.40 68 LEU C O 1
ATOM 1303 N N . PRO B 1 69 ? 412.808 249.511 377.968 1.00 78.36 69 PRO C N 1
ATOM 1304 C CA . PRO B 1 69 ? 413.923 248.588 378.202 1.00 78.36 69 PRO C CA 1
ATOM 1305 C C . PRO B 1 69 ? 414.296 247.839 376.930 1.00 78.36 69 PRO C C 1
ATOM 1306 O O . PRO B 1 69 ? 413.470 247.574 376.055 1.00 78.36 69 PRO C O 1
ATOM 1310 N N . SER B 1 70 ? 415.585 247.503 376.838 1.00 83.28 70 SER C N 1
ATOM 1311 C CA . SER B 1 70 ? 416.099 246.846 375.640 1.00 83.28 70 SER C CA 1
ATOM 1312 C C . SER B 1 70 ? 415.489 245.462 375.454 1.00 83.28 70 SER C C 1
ATOM 1313 O O . SER B 1 70 ? 415.175 245.060 374.328 1.00 83.28 70 SER C O 1
ATOM 1316 N N . ASP B 1 71 ? 415.310 244.718 376.548 1.00 85.77 71 ASP C N 1
ATOM 1317 C CA . ASP B 1 71 ? 414.821 243.347 376.449 1.00 85.77 71 ASP C CA 1
ATOM 1318 C C . ASP B 1 71 ? 413.341 243.271 376.096 1.00 85.77 71 ASP C C 1
ATOM 1319 O O . ASP B 1 71 ? 412.827 242.168 375.882 1.00 85.77 71 ASP C O 1
ATOM 1324 N N . PHE B 1 72 ? 412.644 244.408 376.044 1.00 78.66 72 PHE C N 1
ATOM 1325 C CA . PHE B 1 72 ? 411.233 244.397 375.669 1.00 78.66 72 PHE C CA 1
ATOM 1326 C C . PHE B 1 72 ? 411.036 243.886 374.248 1.00 78.66 72 PHE C C 1
ATOM 1327 O O . PHE B 1 72 ? 410.101 243.124 373.979 1.00 78.66 72 PHE C O 1
ATOM 1335 N N . PHE B 1 73 ? 411.901 244.296 373.328 1.00 78.70 73 PHE C N 1
ATOM 1336 C CA . PHE B 1 73 ? 411.695 243.980 371.923 1.00 78.70 73 PHE C CA 1
ATOM 1337 C C . PHE B 1 73 ? 411.832 242.477 371.688 1.00 78.70 73 PHE C C 1
ATOM 1338 O O . PHE B 1 73 ? 412.654 241.818 372.336 1.00 78.70 73 PHE C O 1
ATOM 1346 N N . PRO B 1 74 ? 411.045 241.906 370.781 1.00 86.06 74 PRO C N 1
ATOM 1347 C CA . PRO B 1 74 ? 411.107 240.460 370.542 1.00 86.06 74 PRO C CA 1
ATOM 1348 C C . PRO B 1 74 ? 412.424 240.051 369.900 1.00 86.06 74 PRO C C 1
ATOM 1349 O O . PRO B 1 74 ? 413.307 240.865 369.626 1.00 86.06 74 PRO C O 1
ATOM 1353 N N . SER B 1 75 ? 412.541 238.749 369.657 1.00 94.34 75 SER C N 1
ATOM 1354 C CA . SER B 1 75 ? 413.728 238.193 369.031 1.00 94.34 75 SER C CA 1
ATOM 1355 C C . SER B 1 75 ? 413.779 238.584 367.555 1.00 94.34 75 SER C C 1
ATOM 1356 O O . SER B 1 75 ? 412.790 239.024 366.962 1.00 94.34 75 SER C O 1
ATOM 1359 N N . ILE B 1 76 ? 414.959 238.425 366.955 1.00 99.54 76 ILE C N 1
ATOM 1360 C CA . ILE B 1 76 ? 415.150 238.830 365.566 1.00 99.54 76 ILE C CA 1
ATOM 1361 C C . ILE B 1 76 ? 414.371 237.917 364.623 1.00 99.54 76 ILE C C 1
ATOM 1362 O O . ILE B 1 76 ? 413.821 238.368 363.612 1.00 99.54 76 ILE C O 1
ATOM 1367 N N . ARG B 1 77 ? 414.311 236.621 364.940 1.00 101.82 77 ARG C N 1
ATOM 1368 C CA . ARG B 1 77 ? 413.666 235.667 364.042 1.00 101.82 77 ARG C CA 1
ATOM 1369 C C . ARG B 1 77 ? 412.159 235.886 363.983 1.00 101.82 77 ARG C C 1
ATOM 1370 O O . ARG B 1 77 ? 411.557 235.813 362.904 1.00 101.82 77 ARG C O 1
ATOM 1378 N N . ASP B 1 78 ? 411.534 236.155 365.130 1.00 93.94 78 ASP C N 1
ATOM 1379 C CA . ASP B 1 78 ? 410.082 236.303 365.177 1.00 93.94 78 ASP C CA 1
ATOM 1380 C C . ASP B 1 78 ? 409.623 237.509 364.367 1.00 93.94 78 ASP C C 1
ATOM 1381 O O . ASP B 1 78 ? 408.594 237.461 363.682 1.00 93.94 78 ASP C O 1
ATOM 1386 N N . LEU B 1 79 ? 410.373 238.609 364.447 1.00 90.01 79 LEU C N 1
ATOM 1387 C CA . LEU B 1 79 ? 410.005 239.807 363.703 1.00 90.01 79 LEU C CA 1
ATOM 1388 C C . LEU B 1 79 ? 410.078 239.568 362.201 1.00 90.01 79 LEU C C 1
ATOM 1389 O O . LEU B 1 79 ? 409.178 239.972 361.456 1.00 90.01 79 LEU C O 1
ATOM 1394 N N . LEU B 1 80 ? 411.137 238.900 361.736 1.00 91.87 80 LEU C N 1
ATOM 1395 C CA . LEU B 1 80 ? 411.230 238.568 360.319 1.00 91.87 80 LEU C CA 1
ATOM 1396 C C . LEU B 1 80 ? 410.103 237.633 359.903 1.00 91.87 80 LEU C C 1
ATOM 1397 O O . LEU B 1 80 ? 409.522 237.790 358.821 1.00 91.87 80 LEU C O 1
ATOM 1402 N N . ASP B 1 81 ? 409.781 236.653 360.751 1.00 97.71 81 ASP C N 1
ATOM 1403 C CA . ASP B 1 81 ? 408.710 235.719 360.426 1.00 97.71 81 ASP C CA 1
ATOM 1404 C C . ASP B 1 81 ? 407.375 236.436 360.275 1.00 97.71 81 ASP C C 1
ATOM 1405 O O . ASP B 1 81 ? 406.643 236.194 359.310 1.00 97.71 81 ASP C O 1
ATOM 1410 N N . THR B 1 82 ? 407.046 237.335 361.205 1.00 90.77 82 THR C N 1
ATOM 1411 C CA . THR B 1 82 ? 405.762 238.025 361.112 1.00 90.77 82 THR C CA 1
ATOM 1412 C C . THR B 1 82 ? 405.751 239.025 359.959 1.00 90.77 82 THR C C 1
ATOM 1413 O O . THR B 1 82 ? 404.711 239.231 359.317 1.00 90.77 82 THR C O 1
ATOM 1417 N N . ALA B 1 83 ? 406.900 239.641 359.664 1.00 92.08 83 ALA C N 1
ATOM 1418 C CA . ALA B 1 83 ? 406.977 240.536 358.515 1.00 92.08 83 ALA C CA 1
ATOM 1419 C C . ALA B 1 83 ? 406.711 239.780 357.221 1.00 92.08 83 ALA C C 1
ATOM 1420 O O . ALA B 1 83 ? 405.950 240.241 356.362 1.00 92.08 83 ALA C O 1
ATOM 1422 N N . SER B 1 84 ? 407.324 238.603 357.071 1.00 96.45 84 SER C N 1
ATOM 1423 C CA . SER B 1 84 ? 407.054 237.774 355.902 1.00 96.45 84 SER C CA 1
ATOM 1424 C C . SER B 1 84 ? 405.603 237.315 355.881 1.00 96.45 84 SER C C 1
ATOM 1425 O O . SER B 1 84 ? 404.981 237.242 354.815 1.00 96.45 84 SER C O 1
ATOM 1428 N N . ALA B 1 85 ? 405.049 236.998 357.053 1.00 92.83 85 ALA C N 1
ATOM 1429 C CA . ALA B 1 85 ? 403.677 236.511 357.124 1.00 92.83 85 ALA C CA 1
ATOM 1430 C C . ALA B 1 85 ? 402.684 237.558 356.642 1.00 92.83 85 ALA C C 1
ATOM 1431 O O . ALA B 1 85 ? 401.746 237.239 355.902 1.00 92.83 85 ALA C O 1
ATOM 1433 N N . LEU B 1 86 ? 402.870 238.811 357.048 1.00 99.96 86 LEU C N 1
ATOM 1434 C CA . LEU B 1 86 ? 401.862 239.827 356.789 1.00 99.96 86 LEU C CA 1
ATOM 1435 C C . LEU B 1 86 ? 402.157 240.707 355.579 1.00 99.96 86 LEU C C 1
ATOM 1436 O O . LEU B 1 86 ? 401.244 241.388 355.102 1.00 99.96 86 LEU C O 1
ATOM 1441 N N . TYR B 1 87 ? 403.394 240.718 355.062 1.00 105.04 87 TYR C N 1
ATOM 1442 C CA . TYR B 1 87 ? 403.700 241.656 353.988 1.00 105.04 87 TYR C CA 1
ATOM 1443 C C . TYR B 1 87 ? 404.575 241.070 352.884 1.00 105.04 87 TYR C C 1
ATOM 1444 O O . TYR B 1 87 ? 405.327 241.819 352.249 1.00 105.04 87 TYR C O 1
ATOM 1453 N N . ARG B 1 88 ? 404.509 239.761 352.628 1.00 107.22 88 ARG C N 1
ATOM 1454 C CA . ARG B 1 88 ? 405.298 239.205 351.533 1.00 107.22 88 ARG C CA 1
ATOM 1455 C C . ARG B 1 88 ? 404.856 239.774 350.190 1.00 107.22 88 ARG C C 1
ATOM 1456 O O . ARG B 1 88 ? 405.692 240.119 349.348 1.00 107.22 88 ARG C O 1
ATOM 1464 N N . GLU B 1 89 ? 403.546 239.883 349.974 1.00 117.97 89 GLU C N 1
ATOM 1465 C CA . GLU B 1 89 ? 403.026 240.470 348.746 1.00 117.97 89 GLU C CA 1
ATOM 1466 C C . GLU B 1 89 ? 403.291 241.970 348.723 1.00 117.97 89 GLU C C 1
ATOM 1467 O O . GLU B 1 89 ? 403.510 242.551 347.656 1.00 117.97 89 GLU C O 1
ATOM 1473 N N . ALA B 1 90 ? 403.273 242.604 349.897 1.00 114.96 90 ALA C N 1
ATOM 1474 C CA . ALA B 1 90 ? 403.473 244.047 349.958 1.00 114.96 90 ALA C CA 1
ATOM 1475 C C . ALA B 1 90 ? 404.929 244.420 349.711 1.00 114.96 90 ALA C C 1
ATOM 1476 O O . ALA B 1 90 ? 405.216 245.396 349.009 1.00 114.96 90 ALA C O 1
ATOM 1478 N N . LEU B 1 91 ? 405.863 243.664 350.290 1.00 109.35 91 LEU C N 1
ATOM 1479 C CA . LEU B 1 91 ? 407.277 243.984 350.123 1.00 109.35 91 LEU C CA 1
ATOM 1480 C C . LEU B 1 91 ? 407.729 243.761 348.685 1.00 109.35 91 LEU C C 1
ATOM 1481 O O . LEU B 1 91 ? 408.480 244.569 348.125 1.00 109.35 91 LEU C O 1
ATOM 1486 N N . GLU B 1 92 ? 407.282 242.665 348.069 1.00 120.87 92 GLU C N 1
ATOM 1487 C CA . GLU B 1 92 ? 407.750 242.334 346.727 1.00 120.87 92 GLU C CA 1
ATOM 1488 C C . GLU B 1 92 ? 407.134 243.252 345.677 1.00 120.87 92 GLU C C 1
ATOM 1489 O O . GLU B 1 92 ? 407.828 243.708 344.761 1.00 120.87 92 GLU C O 1
ATOM 1495 N N . SER B 1 93 ? 405.839 243.535 345.793 1.00 131.69 93 SER C N 1
ATOM 1496 C CA . SER B 1 93 ? 405.141 244.373 344.832 1.00 131.69 93 SER C CA 1
ATOM 1497 C C . SER B 1 93 ? 405.260 245.835 345.229 1.00 131.69 93 SER C C 1
ATOM 1498 O O . SER B 1 93 ? 404.980 246.179 346.384 1.00 131.69 93 SER C O 1
ATOM 1501 N N . PRO B 1 94 ? 405.696 246.711 344.326 1.00 139.14 94 PRO C N 1
ATOM 1502 C CA . PRO B 1 94 ? 405.782 248.135 344.668 1.00 139.14 94 PRO C CA 1
ATOM 1503 C C . PRO B 1 94 ? 404.407 248.750 344.893 1.00 139.14 94 PRO C C 1
ATOM 1504 O O . PRO B 1 94 ? 403.441 248.434 344.195 1.00 139.14 94 PRO C O 1
ATOM 1508 N N . GLU B 1 95 ? 404.334 249.646 345.875 1.00 145.86 95 GLU C N 1
ATOM 1509 C CA . GLU B 1 95 ? 403.140 250.437 346.139 1.00 145.86 95 GLU C CA 1
ATOM 1510 C C . GLU B 1 95 ? 403.523 251.907 346.227 1.00 145.86 95 GLU C C 1
ATOM 1511 O O . GLU B 1 95 ? 404.666 252.257 346.532 1.00 145.86 95 GLU C O 1
ATOM 1517 N N . HIS B 1 96 ? 402.546 252.767 345.953 1.00 154.51 96 HIS C N 1
ATOM 1518 C CA . HIS B 1 96 ? 402.786 254.203 345.948 1.00 154.51 96 HIS C CA 1
ATOM 1519 C C . HIS B 1 96 ? 402.992 254.713 347.370 1.00 154.51 96 HIS C C 1
ATOM 1520 O O . HIS B 1 96 ? 402.235 254.373 348.285 1.00 154.51 96 HIS C O 1
ATOM 1527 N N . CYS B 1 97 ? 404.022 255.543 347.544 1.00 143.74 97 CYS C N 1
ATOM 1528 C CA . CYS B 1 97 ? 404.402 256.142 348.834 1.00 143.74 97 CYS C CA 1
ATOM 1529 C C . CYS B 1 97 ? 404.630 255.011 349.838 1.00 143.74 97 CYS C C 1
ATOM 1530 O O . CYS B 1 97 ? 405.369 254.069 349.520 1.00 143.74 97 CYS C O 1
ATOM 1533 N N . SER B 1 98 ? 404.026 255.057 351.023 1.00 121.54 98 SER C N 1
ATOM 1534 C CA . SER B 1 98 ? 404.239 254.070 352.074 1.00 121.54 98 SER C CA 1
ATOM 1535 C C . SER B 1 98 ? 405.725 253.896 352.399 1.00 121.54 98 SER C C 1
ATOM 1536 O O . SER B 1 98 ? 406.327 252.873 352.060 1.00 121.54 98 SER C O 1
ATOM 1539 N N . PRO B 1 99 ? 406.345 254.885 353.051 1.00 104.45 99 PRO C N 1
ATOM 1540 C CA . PRO B 1 99 ? 407.789 254.785 353.336 1.00 104.45 99 PRO C CA 1
ATOM 1541 C C . PRO B 1 99 ? 408.155 253.631 354.255 1.00 104.45 99 PRO C C 1
ATOM 1542 O O . PRO B 1 99 ? 409.319 253.205 354.273 1.00 104.45 99 PRO C O 1
ATOM 1546 N N . HIS B 1 100 ? 407.194 253.119 355.026 1.00 97.04 100 HIS C N 1
ATOM 1547 C CA . HIS B 1 100 ? 407.453 252.016 355.942 1.00 97.04 100 HIS C CA 1
ATOM 1548 C C . HIS B 1 100 ? 407.954 250.797 355.180 1.00 97.04 100 HIS C C 1
ATOM 1549 O O . HIS B 1 100 ? 408.879 250.114 355.630 1.00 97.04 100 HIS C O 1
ATOM 1556 N N . HIS B 1 101 ? 407.350 250.522 354.024 1.00 104.42 101 HIS C N 1
ATOM 1557 C CA . HIS B 1 101 ? 407.770 249.379 353.221 1.00 104.42 101 HIS C CA 1
ATOM 1558 C C . HIS B 1 101 ? 409.214 249.535 352.759 1.00 104.42 101 HIS C C 1
ATOM 1559 O O . HIS B 1 101 ? 410.003 248.585 352.818 1.00 104.42 101 HIS C O 1
ATOM 1566 N N . THR B 1 102 ? 409.578 250.732 352.292 1.00 103.85 102 THR C N 1
ATOM 1567 C CA . THR B 1 102 ? 410.944 250.961 351.831 1.00 103.85 102 THR C CA 1
ATOM 1568 C C . THR B 1 102 ? 411.942 250.822 352.972 1.00 103.85 102 THR C C 1
ATOM 1569 O O . THR B 1 102 ? 413.007 250.210 352.808 1.00 103.85 102 THR C O 1
ATOM 1573 N N . ALA B 1 103 ? 411.615 251.382 354.1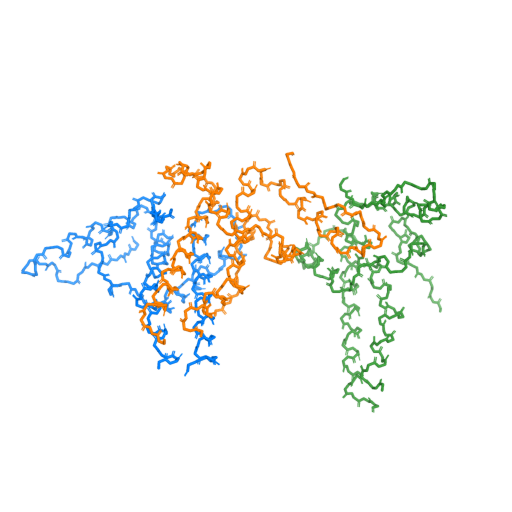39 1.00 102.25 103 ALA C N 1
ATOM 1574 C CA . ALA B 1 103 ? 412.502 251.251 355.289 1.00 102.25 103 ALA C CA 1
ATOM 1575 C C . ALA B 1 103 ? 412.658 249.791 355.693 1.00 102.25 103 ALA C C 1
ATOM 1576 O O . ALA B 1 103 ? 413.762 249.345 356.032 1.00 102.25 103 ALA C O 1
ATOM 1578 N N . LEU B 1 104 ? 411.561 249.032 355.662 1.00 101.80 104 LEU C N 1
ATOM 1579 C CA . LEU B 1 104 ? 411.626 247.616 356.000 1.00 101.80 104 LEU C CA 1
ATOM 1580 C C . LEU B 1 104 ? 412.499 246.853 355.011 1.00 101.80 104 LEU C C 1
ATOM 1581 O O . LEU B 1 104 ? 413.296 245.994 355.408 1.00 101.80 104 LEU C O 1
ATOM 1586 N N . ARG B 1 105 ? 412.364 247.155 353.716 1.00 99.02 105 ARG C N 1
ATOM 1587 C CA . ARG B 1 105 ? 413.209 246.510 352.715 1.00 99.02 105 ARG C CA 1
ATOM 1588 C C . ARG B 1 105 ? 414.680 246.814 352.961 1.00 99.02 105 ARG C C 1
ATOM 1589 O O . ARG B 1 105 ? 415.529 245.915 352.897 1.00 99.02 105 ARG C O 1
ATOM 1597 N N . GLN B 1 106 ? 415.000 248.080 353.239 1.00 102.49 106 GLN C N 1
ATOM 1598 C CA . GLN B 1 106 ? 416.391 248.446 353.487 1.00 102.49 106 GLN C CA 1
ATOM 1599 C C . GLN B 1 106 ? 416.933 247.740 354.723 1.00 102.49 106 GLN C C 1
ATOM 1600 O O . GLN B 1 106 ? 418.076 247.266 354.727 1.00 102.49 106 GLN C O 1
ATOM 1606 N N . ALA B 1 107 ? 416.125 247.659 355.783 1.00 101.33 107 ALA C N 1
ATOM 1607 C CA . ALA B 1 107 ? 416.560 246.967 356.992 1.00 101.33 107 ALA C CA 1
ATOM 1608 C C . ALA B 1 107 ? 416.813 245.490 356.721 1.00 101.33 107 ALA C C 1
ATOM 1609 O O . ALA B 1 107 ? 417.811 244.928 357.189 1.00 101.33 107 ALA C O 1
ATOM 1611 N N . ILE B 1 108 ? 415.923 244.847 355.962 1.00 102.43 108 ILE C N 1
ATOM 1612 C CA . ILE B 1 108 ? 416.102 243.432 355.647 1.00 102.43 108 ILE C CA 1
ATOM 1613 C C . ILE B 1 108 ? 417.378 243.223 354.843 1.00 102.43 108 ILE C C 1
ATOM 1614 O O . ILE B 1 108 ? 418.157 242.299 355.114 1.00 102.43 108 ILE C O 1
ATOM 1619 N N . LEU B 1 109 ? 417.617 244.077 353.845 1.00 110.39 109 LEU C N 1
ATOM 1620 C CA . LEU B 1 109 ? 418.823 243.935 353.034 1.00 110.39 109 LEU C CA 1
ATOM 1621 C C . LEU B 1 109 ? 420.081 244.135 353.869 1.00 110.39 109 LEU C C 1
ATOM 1622 O O . LEU B 1 109 ? 421.052 243.379 353.731 1.00 110.39 109 LEU C O 1
ATOM 1627 N N . CYS B 1 110 ? 420.086 245.147 354.741 1.00 117.93 110 CYS C N 1
ATOM 1628 C CA . CYS B 1 110 ? 421.254 245.382 355.583 1.00 117.93 110 CYS C CA 1
ATOM 1629 C C . CYS B 1 110 ? 421.498 244.208 356.521 1.00 117.93 110 CYS C C 1
ATOM 1630 O O . CYS B 1 110 ? 422.648 243.807 356.743 1.00 117.93 110 CYS C O 1
ATOM 1633 N N . TRP B 1 111 ? 420.426 243.641 357.079 1.00 118.83 111 TRP C N 1
ATOM 1634 C CA . TRP B 1 111 ? 420.570 242.476 357.944 1.00 118.83 111 TRP C CA 1
ATOM 1635 C C . TRP B 1 111 ? 421.149 241.301 357.165 1.00 118.83 111 TRP C C 1
ATOM 1636 O O . TRP B 1 111 ? 421.990 240.552 357.676 1.00 118.83 111 TRP C O 1
ATOM 1647 N N . GLY B 1 112 ? 420.708 241.132 355.916 1.00 129.65 112 GLY C N 1
ATOM 1648 C CA . GLY B 1 112 ? 421.251 240.067 355.087 1.00 129.65 112 GLY C CA 1
ATOM 1649 C C . GLY B 1 112 ? 422.733 240.231 354.808 1.00 129.65 112 GLY C C 1
ATOM 1650 O O . GLY B 1 112 ? 423.499 239.265 354.887 1.00 129.65 112 GLY C O 1
ATOM 1651 N N . GLU B 1 113 ? 423.159 241.452 354.468 1.00 133.44 113 GLU C N 1
ATOM 1652 C CA . GLU B 1 113 ? 424.587 241.686 354.250 1.00 133.44 113 GLU C CA 1
ATOM 1653 C C . GLU B 1 113 ? 425.384 241.459 355.527 1.00 133.44 113 GLU C C 1
ATOM 1654 O O . GLU B 1 113 ? 426.492 240.910 355.488 1.00 133.44 113 GLU C O 1
ATOM 1660 N N . LEU B 1 114 ? 424.839 241.879 356.671 1.00 136.59 114 LEU C N 1
ATOM 1661 C CA . LEU B 1 114 ? 425.522 241.639 357.938 1.00 136.59 114 LEU C CA 1
ATOM 1662 C C . LEU B 1 114 ? 425.680 240.147 358.202 1.00 136.59 114 LEU C C 1
ATOM 1663 O O . LEU B 1 114 ? 426.741 239.698 358.650 1.00 136.59 114 LEU C O 1
ATOM 1668 N N . MET B 1 115 ? 424.635 239.364 357.929 1.00 145.89 115 MET C N 1
ATOM 1669 C CA . MET B 1 115 ? 424.721 237.918 358.117 1.00 145.89 115 MET C CA 1
ATOM 1670 C C . MET B 1 115 ? 425.744 237.299 357.175 1.00 145.89 115 MET C C 1
ATOM 1671 O O . MET B 1 115 ? 426.500 236.401 357.564 1.00 145.89 115 MET C O 1
ATOM 1676 N N . ASN B 1 116 ? 425.777 237.764 355.924 1.00 151.04 116 ASN C N 1
ATOM 1677 C CA . ASN B 1 116 ? 426.755 237.246 354.972 1.00 151.04 116 ASN C CA 1
ATOM 1678 C C . ASN B 1 116 ? 428.178 237.552 355.425 1.00 151.04 116 ASN C C 1
ATOM 1679 O O . ASN B 1 116 ? 429.074 236.706 355.305 1.00 151.04 116 ASN C O 1
ATOM 1684 N N . LEU B 1 117 ? 428.402 238.758 355.952 1.00 158.50 117 LEU C N 1
ATOM 1685 C CA . LEU B 1 117 ? 429.720 239.109 356.469 1.00 158.50 117 LEU C CA 1
ATOM 1686 C C . LEU B 1 117 ? 430.107 238.207 357.633 1.00 158.50 117 LEU C C 1
ATOM 1687 O O . LEU B 1 117 ? 431.265 237.795 357.759 1.00 158.50 117 LEU C O 1
ATOM 1692 N N . ALA B 1 118 ? 429.142 237.896 358.503 1.00 164.90 118 ALA C N 1
ATOM 1693 C CA . ALA B 1 118 ? 429.419 237.009 359.628 1.00 164.90 118 ALA C CA 1
ATOM 1694 C C . ALA B 1 118 ? 429.821 235.619 359.152 1.00 164.90 118 ALA C C 1
ATOM 1695 O O . ALA B 1 118 ? 430.765 235.023 359.682 1.00 164.90 118 ALA C O 1
ATOM 1697 N N . THR B 1 119 ? 429.114 235.086 358.153 1.00 172.70 119 THR C N 1
ATOM 1698 C CA . THR B 1 119 ? 429.462 233.776 357.613 1.00 172.70 119 THR C CA 1
ATOM 1699 C C . THR B 1 119 ? 430.843 233.798 356.970 1.00 172.70 119 THR C C 1
ATOM 1700 O O . THR B 1 119 ? 431.619 232.845 357.102 1.00 172.70 119 THR C O 1
ATOM 1704 N N . TRP B 1 120 ? 431.161 234.880 356.256 1.00 176.83 120 TRP C N 1
ATOM 1705 C CA . TRP B 1 120 ? 432.476 235.002 355.635 1.00 176.83 120 TRP C CA 1
ATOM 1706 C C . TRP B 1 120 ? 433.582 235.032 356.685 1.00 176.83 120 TRP C C 1
ATOM 1707 O O . TRP B 1 120 ? 434.611 234.363 356.545 1.00 176.83 120 TRP C O 1
ATOM 1718 N N . VAL B 1 121 ? 433.379 235.807 357.751 1.00 182.04 121 VAL C N 1
ATOM 1719 C CA . VAL B 1 121 ? 434.414 235.955 358.773 1.00 182.04 121 VAL C CA 1
ATOM 1720 C C . VAL B 1 121 ? 434.586 234.657 359.554 1.00 182.04 121 VAL C C 1
ATOM 1721 O O . VAL B 1 121 ? 435.710 234.232 359.849 1.00 182.04 121 VAL C O 1
ATOM 1725 N N . GLY B 1 122 ? 433.474 234.000 359.890 1.00 188.91 122 GLY C N 1
ATOM 1726 C CA . GLY B 1 122 ? 433.524 232.853 360.780 1.00 188.91 122 GLY C CA 1
ATOM 1727 C C . GLY B 1 122 ? 434.242 231.645 360.215 1.00 188.91 122 GLY C C 1
ATOM 1728 O O . GLY B 1 122 ? 434.633 230.757 360.980 1.00 188.91 122 GLY C O 1
ATOM 1729 N N . SER B 1 123 ? 434.425 231.584 358.897 1.00 193.60 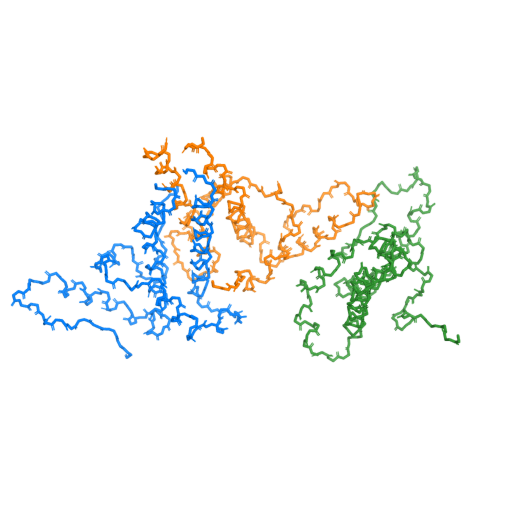123 SER C N 1
ATOM 1730 C CA . SER B 1 123 ? 435.039 230.429 358.256 1.00 193.60 123 SER C CA 1
ATOM 1731 C C . SER B 1 123 ? 436.280 230.771 357.444 1.00 193.60 123 SER C C 1
ATOM 1732 O O . SER B 1 123 ? 436.742 229.929 356.667 1.00 193.60 123 SER C O 1
ATOM 1735 N N . ASN B 1 124 ? 436.835 231.972 357.596 1.00 192.57 124 ASN C N 1
ATOM 1736 C CA . ASN B 1 124 ? 437.990 232.383 356.807 1.00 192.57 124 ASN C CA 1
ATOM 1737 C C . ASN B 1 124 ? 439.220 232.667 357.654 1.00 192.57 124 ASN C C 1
ATOM 1738 O O . ASN B 1 124 ? 440.297 232.129 357.372 1.00 192.57 124 ASN C O 1
ATOM 1743 N N . LEU B 1 125 ? 439.096 233.498 358.686 1.00 197.30 125 LEU C N 1
ATOM 1744 C CA . LEU B 1 125 ? 440.241 233.984 359.443 1.00 197.30 125 LEU C CA 1
ATOM 1745 C C . LEU B 1 125 ? 440.124 233.546 360.899 1.00 197.30 125 LEU C C 1
ATOM 1746 O O . LEU B 1 125 ? 439.061 233.121 361.363 1.00 197.30 125 LEU C O 1
ATOM 1751 N N . GLU B 1 126 ? 441.241 233.659 361.616 1.00 201.89 126 GLU C N 1
ATOM 1752 C CA . GLU B 1 126 ? 441.350 233.244 363.014 1.00 201.89 126 GLU C CA 1
ATOM 1753 C C . GLU B 1 126 ? 440.929 231.789 363.205 1.00 201.89 126 GLU C C 1
ATOM 1754 O O . GLU B 1 126 ? 441.677 230.985 363.762 1.00 201.89 126 GLU C O 1
ATOM 1760 N N . GLY B 1 268 ? 437.469 232.280 369.148 1.00 195.55 278 GLY C N 1
ATOM 1761 C CA . GLY B 1 268 ? 436.491 233.315 368.872 1.00 195.55 278 GLY C CA 1
ATOM 1762 C C . GLY B 1 268 ? 436.348 233.621 367.395 1.00 195.55 278 GLY C C 1
ATOM 1763 O O . GLY B 1 268 ? 435.766 234.636 367.012 1.00 195.55 278 GLY C O 1
ATOM 1764 N N . SER B 1 269 ? 436.888 232.735 366.556 1.00 195.66 279 SER C N 1
ATOM 1765 C CA . SER B 1 269 ? 436.799 232.933 365.114 1.00 195.66 279 SER C CA 1
ATOM 1766 C C . SER B 1 269 ? 435.363 232.802 364.624 1.00 195.66 279 SER C C 1
ATOM 1767 O O . SER B 1 269 ? 434.968 233.453 363.649 1.00 195.66 279 SER C O 1
ATOM 1770 N N . ARG B 1 270 ? 434.567 231.968 365.288 1.00 192.07 280 ARG C N 1
ATOM 1771 C CA . ARG B 1 270 ? 433.217 231.645 364.847 1.00 192.07 280 ARG C CA 1
ATOM 1772 C C . ARG B 1 270 ? 432.137 232.279 365.709 1.00 192.07 280 ARG C C 1
ATOM 1773 O O . ARG B 1 270 ? 431.101 232.705 365.189 1.00 192.07 280 ARG C O 1
ATOM 1781 N N . GLU B 1 271 ? 432.349 232.357 367.026 1.00 193.21 281 GLU C N 1
ATOM 1782 C CA . GLU B 1 271 ? 431.301 232.776 367.945 1.00 193.21 281 GLU C CA 1
ATOM 1783 C C . GLU B 1 271 ? 431.487 234.170 368.527 1.00 193.21 281 GLU C C 1
ATOM 1784 O O . GLU B 1 271 ? 430.494 234.783 368.929 1.00 193.21 281 GLU C O 1
ATOM 1790 N N . LEU B 1 272 ? 432.717 234.683 368.591 1.00 185.30 282 LEU C N 1
ATOM 1791 C CA . LEU B 1 272 ? 432.942 235.981 369.220 1.00 185.30 282 LEU C CA 1
ATOM 1792 C C . LEU B 1 272 ? 432.293 237.104 368.419 1.00 185.30 282 LEU C C 1
ATOM 1793 O O . LEU B 1 272 ? 431.650 237.998 368.982 1.00 185.30 282 LEU C O 1
ATOM 1798 N N . VAL B 1 273 ? 432.453 237.076 367.094 1.00 177.46 283 VAL C N 1
ATOM 1799 C CA . VAL B 1 273 ? 431.949 238.168 366.267 1.00 177.46 283 VAL C CA 1
ATOM 1800 C C . VAL B 1 273 ? 430.424 238.153 366.215 1.00 177.46 283 VAL C C 1
ATOM 1801 O O . VAL B 1 273 ? 429.779 239.206 366.287 1.00 177.46 283 VAL C O 1
ATOM 1805 N N . VAL B 1 274 ? 429.821 236.966 366.097 1.00 176.72 284 VAL C N 1
ATOM 1806 C CA . VAL B 1 274 ? 428.364 236.886 366.025 1.00 176.72 284 VAL C CA 1
ATOM 1807 C C . VAL B 1 274 ? 427.744 237.261 367.365 1.00 176.72 284 VAL C C 1
ATOM 1808 O O . VAL B 1 274 ? 426.681 237.890 367.420 1.00 176.72 284 VAL C O 1
ATOM 1812 N N . SER B 1 275 ? 428.396 236.881 368.468 1.00 176.61 285 SER C N 1
ATOM 1813 C CA . SER B 1 275 ? 427.938 237.317 369.782 1.00 176.61 285 SER C CA 1
ATOM 1814 C C . SER B 1 275 ? 428.146 238.813 369.977 1.00 176.61 285 SER C C 1
ATOM 1815 O O . SER B 1 275 ? 427.562 239.405 370.891 1.00 176.61 285 SER C O 1
ATOM 1818 N N . TYR B 1 276 ? 428.986 239.432 369.147 1.00 165.45 286 TYR C N 1
ATOM 1819 C CA . TYR B 1 276 ? 429.192 240.872 369.232 1.00 165.45 286 TYR C CA 1
ATOM 1820 C C . TYR B 1 276 ? 428.256 241.624 368.293 1.00 165.45 286 TYR C C 1
ATOM 1821 O O . TYR B 1 276 ? 427.902 242.778 368.559 1.00 165.45 286 TYR C O 1
ATOM 1830 N N . VAL B 1 277 ? 427.854 240.993 367.188 1.00 153.84 287 VAL C N 1
ATOM 1831 C CA . VAL B 1 277 ? 426.994 241.662 366.214 1.00 153.84 287 VAL C CA 1
ATOM 1832 C C . VAL B 1 277 ? 425.616 241.926 366.810 1.00 153.84 287 VAL C C 1
ATOM 1833 O O . VAL B 1 277 ? 425.091 243.043 366.742 1.00 153.84 287 VAL C O 1
ATOM 1837 N N . ASN B 1 278 ? 425.014 240.902 367.416 1.00 151.39 288 ASN C N 1
ATOM 1838 C CA . ASN B 1 278 ? 423.643 241.032 367.902 1.00 151.39 288 ASN C CA 1
ATOM 1839 C C . ASN B 1 278 ? 423.549 242.063 369.020 1.00 151.39 288 ASN C C 1
ATOM 1840 O O . ASN B 1 278 ? 422.586 242.835 369.095 1.00 151.39 288 ASN C O 1
ATOM 1845 N N . VAL B 1 279 ? 424.545 242.085 369.909 1.00 153.27 289 VAL C N 1
ATOM 1846 C CA . VAL B 1 279 ? 424.502 242.997 371.049 1.00 153.27 289 VAL C CA 1
ATOM 1847 C C . VAL B 1 279 ? 424.739 244.437 370.607 1.00 153.27 289 VAL C C 1
ATOM 1848 O O . VAL B 1 279 ? 424.145 245.374 371.153 1.00 153.27 289 VAL C O 1
ATOM 1852 N N . ASN B 1 280 ? 425.604 244.641 369.609 1.00 146.16 290 ASN C N 1
ATOM 1853 C CA . ASN B 1 280 ? 426.029 246.000 369.288 1.00 146.16 290 ASN C CA 1
ATOM 1854 C C . ASN B 1 280 ? 425.034 246.682 368.354 1.00 146.16 290 ASN C C 1
ATOM 1855 O O . ASN B 1 280 ? 424.397 247.667 368.744 1.00 146.16 290 ASN C O 1
ATOM 1860 N N . MET B 1 281 ? 424.880 246.187 367.128 1.00 134.48 291 MET C N 1
ATOM 1861 C CA . MET B 1 281 ? 423.924 246.840 366.237 1.00 134.48 291 MET C CA 1
ATOM 1862 C C . MET B 1 281 ? 422.726 245.964 365.908 1.00 134.48 291 MET C C 1
ATOM 1863 O O . MET B 1 281 ? 421.810 246.425 365.223 1.00 134.48 291 MET C O 1
ATOM 1868 N N . GLY B 1 282 ? 422.710 244.714 366.367 1.00 117.73 292 GLY C N 1
ATOM 1869 C CA . GLY B 1 282 ? 421.520 243.900 366.200 1.00 117.73 292 GLY C CA 1
ATOM 1870 C C . GLY B 1 282 ? 420.332 244.443 366.965 1.00 117.73 292 GLY C C 1
ATOM 1871 O O . GLY B 1 282 ? 419.182 244.230 366.571 1.00 117.73 292 GLY C O 1
ATOM 1872 N N . LEU B 1 283 ? 420.590 245.148 368.069 1.00 104.08 293 LEU C N 1
ATOM 1873 C CA . LEU B 1 283 ? 419.510 245.766 368.831 1.00 104.08 293 LEU C CA 1
ATOM 1874 C C . LEU B 1 283 ? 418.797 246.833 368.011 1.00 104.08 293 LEU C C 1
ATOM 1875 O O . LEU B 1 283 ? 417.565 246.936 368.048 1.00 104.08 293 LEU C O 1
ATOM 1880 N N . LYS B 1 284 ? 419.555 247.639 367.265 1.00 106.18 294 LYS C N 1
ATOM 1881 C CA . LYS B 1 284 ? 418.949 248.679 366.439 1.00 106.18 294 LYS C CA 1
ATOM 1882 C C . LYS B 1 284 ? 418.065 248.072 365.356 1.00 106.18 294 LYS C C 1
ATOM 1883 O O . LYS B 1 284 ? 416.995 248.603 365.038 1.00 106.18 294 LYS C O 1
ATOM 1889 N N . ILE B 1 285 ? 418.505 246.957 364.770 1.00 98.87 295 ILE C N 1
ATOM 1890 C CA . ILE B 1 285 ? 417.702 246.290 363.749 1.00 98.87 295 ILE C CA 1
ATOM 1891 C C . ILE B 1 285 ? 416.367 245.844 364.330 1.00 98.87 295 ILE C C 1
ATOM 1892 O O . ILE B 1 285 ? 415.324 245.935 363.671 1.00 98.87 295 ILE C O 1
ATOM 1897 N N . ARG B 1 286 ? 416.376 245.358 365.573 1.00 91.34 296 ARG C N 1
ATOM 1898 C CA . ARG B 1 286 ? 415.134 244.949 366.222 1.00 91.34 296 ARG C CA 1
ATOM 1899 C C . ARG B 1 286 ? 414.190 246.132 366.392 1.00 91.34 296 ARG C C 1
ATOM 1900 O O . ARG B 1 286 ? 412.975 246.006 366.200 1.00 91.34 296 ARG C O 1
ATOM 1908 N N . GLN B 1 287 ? 414.734 247.294 366.759 1.00 88.37 297 GLN C N 1
ATOM 1909 C CA . GLN B 1 287 ? 413.903 248.477 366.951 1.00 88.37 297 GLN C CA 1
ATOM 1910 C C . GLN B 1 287 ? 413.270 248.926 365.639 1.00 88.37 297 GLN C C 1
ATOM 1911 O O . GLN B 1 287 ? 412.108 249.348 365.610 1.00 88.37 297 GLN C O 1
ATOM 1917 N N . LEU B 1 288 ? 414.026 248.854 364.542 1.00 84.13 298 LEU C N 1
ATOM 1918 C CA . LEU B 1 288 ? 413.489 249.236 363.240 1.00 84.13 298 LEU C CA 1
ATOM 1919 C C . LEU B 1 288 ? 412.311 248.352 362.848 1.00 84.13 298 LEU C C 1
ATOM 1920 O O . LEU B 1 288 ? 411.257 248.842 362.429 1.00 84.13 298 LEU C O 1
ATOM 1925 N N . LEU B 1 289 ? 412.477 247.035 362.980 1.00 87.06 299 LEU C N 1
ATOM 1926 C CA . LEU B 1 289 ? 411.405 246.114 362.617 1.00 87.06 299 LEU C CA 1
ATOM 1927 C C . LEU B 1 289 ? 410.196 246.289 363.527 1.00 87.06 299 LEU C C 1
ATOM 1928 O O . LEU B 1 289 ? 409.052 246.295 363.060 1.00 87.06 299 LEU C O 1
ATOM 1933 N N . TRP B 1 290 ? 410.432 246.438 364.832 1.00 82.56 300 TRP C N 1
ATOM 1934 C CA . TRP B 1 290 ? 409.331 246.553 365.782 1.00 82.56 300 TRP C CA 1
ATOM 1935 C C . TRP B 1 290 ? 408.483 247.790 365.521 1.00 82.56 300 TRP C C 1
ATOM 1936 O O . TRP B 1 290 ? 407.250 247.735 365.571 1.00 82.56 300 TRP C O 1
ATOM 1947 N N . PHE B 1 291 ? 409.133 248.921 365.246 1.00 79.88 301 PHE C N 1
ATOM 1948 C CA . PHE B 1 291 ? 408.402 250.171 365.070 1.00 79.88 301 PHE C CA 1
ATOM 1949 C C . PHE B 1 291 ? 407.536 250.128 363.816 1.00 79.88 301 PHE C C 1
ATOM 1950 O O . PHE B 1 291 ? 406.350 250.472 363.851 1.00 79.88 301 PHE C O 1
ATOM 1958 N N . HIS B 1 292 ? 408.116 249.700 362.693 1.00 80.96 302 HIS C N 1
ATOM 1959 C CA . HIS B 1 292 ? 407.395 249.763 361.426 1.00 80.96 302 HIS C CA 1
ATOM 1960 C C . HIS B 1 292 ? 406.270 248.736 361.365 1.00 80.96 302 HIS C C 1
ATOM 1961 O O . HIS B 1 292 ? 405.174 249.038 360.879 1.00 80.96 302 HIS C O 1
ATOM 1968 N N . ILE B 1 293 ? 406.520 247.517 361.846 1.00 75.85 303 ILE C N 1
ATOM 1969 C CA . ILE B 1 293 ? 405.484 246.484 361.831 1.00 75.85 303 ILE C CA 1
ATOM 1970 C C . ILE B 1 293 ? 404.308 246.904 362.704 1.00 75.85 303 ILE C C 1
ATOM 1971 O O . ILE B 1 293 ? 403.142 246.777 362.314 1.00 75.85 303 ILE C O 1
ATOM 1976 N N . SER B 1 294 ? 404.601 247.416 363.902 1.00 77.15 304 SER C N 1
ATOM 1977 C CA . SER B 1 294 ? 403.539 247.909 364.771 1.00 77.15 304 SER C CA 1
ATOM 1978 C C . SER B 1 294 ? 402.842 249.119 364.165 1.00 77.15 304 SER C C 1
ATOM 1979 O O . SER B 1 294 ? 401.629 249.287 364.330 1.00 77.15 304 SER C O 1
ATOM 1982 N N . CYS B 1 295 ? 403.592 249.971 363.465 1.00 85.07 305 CYS C N 1
ATOM 1983 C CA . CYS B 1 295 ? 402.990 251.123 362.805 1.00 85.07 305 CYS C CA 1
ATOM 1984 C C . CYS B 1 295 ? 402.058 250.704 361.677 1.00 85.07 305 CYS C C 1
ATOM 1985 O O . CYS B 1 295 ? 401.037 251.360 361.442 1.00 85.07 305 CYS C O 1
ATOM 1988 N N . LEU B 1 296 ? 402.389 249.624 360.968 1.00 82.06 306 LEU C N 1
ATOM 1989 C CA . LEU B 1 296 ? 401.580 249.211 359.826 1.00 82.06 306 LEU C CA 1
ATOM 1990 C C . LEU B 1 296 ? 400.265 248.580 360.272 1.00 82.06 306 LEU C C 1
ATOM 1991 O O . LEU B 1 296 ? 399.224 248.776 359.634 1.00 82.06 306 LEU C O 1
ATOM 1996 N N . THR B 1 297 ? 400.291 247.817 361.366 1.00 77.44 307 THR C N 1
ATOM 1997 C CA . THR B 1 297 ? 399.099 247.088 361.791 1.00 77.44 307 THR C CA 1
ATOM 1998 C C . THR B 1 297 ? 398.126 247.989 362.546 1.00 77.44 307 THR C C 1
ATOM 1999 O O . THR B 1 297 ? 396.984 248.182 362.117 1.00 77.44 307 THR C O 1
ATOM 2003 N N . PHE B 1 298 ? 398.561 248.548 363.673 1.00 75.37 308 PHE C N 1
ATOM 2004 C CA . PHE B 1 298 ? 397.678 249.339 364.522 1.00 75.37 308 PHE C CA 1
ATOM 2005 C C . PHE B 1 298 ? 397.620 250.809 364.129 1.00 75.37 308 PHE C C 1
ATOM 2006 O O . PHE B 1 298 ? 396.879 251.569 364.760 1.00 75.37 308 PHE C O 1
ATOM 2014 N N . GLY B 1 299 ? 398.367 251.227 363.117 1.00 81.40 309 GLY C N 1
ATOM 2015 C CA . GLY B 1 299 ? 398.386 252.615 362.709 1.00 81.40 309 GLY C CA 1
ATOM 2016 C C . GLY B 1 299 ? 399.562 253.378 363.296 1.00 81.40 309 GLY C C 1
ATOM 2017 O O . GLY B 1 299 ? 400.180 252.977 364.280 1.00 81.40 309 GLY C O 1
ATOM 2018 N N . ARG B 1 300 ? 399.869 254.510 362.662 1.00 89.98 310 ARG C N 1
ATOM 2019 C CA . ARG B 1 300 ? 401.006 255.321 363.085 1.00 89.98 310 ARG C CA 1
ATOM 2020 C C . ARG B 1 300 ? 400.726 256.035 364.402 1.00 89.98 310 ARG C C 1
ATOM 2021 O O . ARG B 1 300 ? 401.569 256.048 365.305 1.00 89.98 310 ARG C O 1
ATOM 2029 N N . GLU B 1 301 ? 399.544 256.640 364.526 1.00 86.33 311 GLU C N 1
ATOM 2030 C CA . GLU B 1 301 ? 399.254 257.441 365.709 1.00 86.33 311 GLU C CA 1
ATOM 2031 C C . GLU B 1 301 ? 399.099 256.581 366.955 1.00 86.33 311 GLU C C 1
ATOM 2032 O O . GLU B 1 301 ? 399.484 257.003 368.048 1.00 86.33 311 GLU C O 1
ATOM 2038 N N . THR B 1 302 ? 398.556 255.370 366.811 1.00 77.22 312 THR C N 1
ATOM 2039 C CA . THR B 1 302 ? 398.229 254.557 367.978 1.00 77.22 312 THR C CA 1
ATOM 2040 C C . THR B 1 302 ? 399.472 254.141 368.757 1.00 77.22 312 THR C C 1
ATOM 2041 O O . THR B 1 302 ? 399.452 254.133 369.993 1.00 77.22 312 THR C O 1
ATOM 2045 N N . VAL B 1 303 ? 400.563 253.805 368.061 1.00 72.54 313 VAL C N 1
ATOM 2046 C CA . VAL B 1 303 ? 401.763 253.301 368.729 1.00 72.54 313 VAL C CA 1
ATOM 2047 C C . VAL B 1 303 ? 402.460 254.358 369.571 1.00 72.54 313 VAL C C 1
ATOM 2048 O O . VAL B 1 303 ? 403.281 254.010 370.429 1.00 72.54 313 VAL C O 1
ATOM 2052 N N . LEU B 1 304 ? 402.137 255.637 369.385 1.00 75.31 314 LEU C N 1
ATOM 2053 C CA . LEU B 1 304 ? 402.809 256.708 370.112 1.00 75.31 314 LEU C CA 1
ATOM 2054 C C . LEU B 1 304 ? 402.389 256.801 371.573 1.00 75.31 314 LEU C C 1
ATOM 2055 O O . LEU B 1 304 ? 403.253 256.853 372.453 1.00 75.31 314 LEU C O 1
ATOM 2060 N N . GLU B 1 305 ? 401.085 256.818 371.859 1.00 78.78 315 GLU C N 1
ATOM 2061 C CA . GLU B 1 305 ? 400.640 256.857 373.249 1.00 78.78 315 GLU C CA 1
ATOM 2062 C C . GLU B 1 305 ? 401.019 255.584 373.991 1.00 78.78 315 GLU C C 1
ATOM 2063 O O . GLU B 1 305 ? 401.169 255.593 375.217 1.00 78.78 315 GLU C O 1
ATOM 2069 N N . TYR B 1 306 ? 401.170 254.473 373.267 1.00 74.11 316 TYR C N 1
ATOM 2070 C CA . TYR B 1 306 ? 401.630 253.249 373.910 1.00 74.11 316 TYR C CA 1
ATOM 2071 C C . TYR B 1 306 ? 403.040 253.418 374.459 1.00 74.11 316 TYR C C 1
ATOM 2072 O O . TYR B 1 306 ? 403.366 252.891 375.529 1.00 74.11 316 TYR C O 1
ATOM 2081 N N . LEU B 1 307 ? 403.891 254.151 373.739 1.00 71.78 317 LEU C N 1
ATOM 2082 C CA . LEU B 1 307 ? 405.264 254.352 374.187 1.00 71.78 317 LEU C CA 1
ATOM 2083 C C . LEU B 1 307 ? 405.311 255.135 375.494 1.00 71.78 317 LEU C C 1
ATOM 2084 O O . LEU B 1 307 ? 405.999 254.739 376.441 1.00 71.78 317 LEU C O 1
ATOM 2089 N N . VAL B 1 308 ? 404.583 256.252 375.564 1.00 72.48 318 VAL C N 1
ATOM 2090 C CA . VAL B 1 308 ? 404.609 257.069 376.774 1.00 72.48 318 VAL C CA 1
ATOM 2091 C C . VAL B 1 308 ? 403.888 256.361 377.916 1.00 72.48 318 VAL C C 1
ATOM 2092 O O . VAL B 1 308 ? 404.327 256.417 379.071 1.00 72.48 318 VAL C O 1
ATOM 2096 N N . SER B 1 309 ? 402.776 255.683 377.616 1.00 71.54 319 SER C N 1
ATOM 2097 C CA . SER B 1 309 ? 402.041 254.973 378.658 1.00 71.54 319 SER C CA 1
ATOM 2098 C C . SER B 1 309 ? 402.882 253.858 379.263 1.00 71.54 319 SER C C 1
ATOM 2099 O O . SER B 1 309 ? 402.873 253.658 380.483 1.00 71.54 319 SER C O 1
ATOM 2102 N N . PHE B 1 310 ? 403.611 253.118 378.428 1.00 67.67 320 PHE C N 1
ATOM 2103 C CA . PHE B 1 310 ? 404.542 252.128 378.954 1.00 67.67 320 PHE C CA 1
ATOM 2104 C C . PHE B 1 310 ? 405.701 252.805 379.673 1.00 67.67 320 PHE C C 1
ATOM 2105 O O . PHE B 1 310 ? 406.230 252.270 380.654 1.00 67.67 320 PHE C O 1
ATOM 2113 N N . GLY B 1 311 ? 406.105 253.984 379.199 1.00 67.99 321 GLY C N 1
ATOM 2114 C CA . GLY B 1 311 ? 407.224 254.673 379.820 1.00 67.99 321 GLY C CA 1
ATOM 2115 C C . GLY B 1 311 ? 406.935 255.101 381.246 1.00 67.99 321 GLY C C 1
ATOM 2116 O O . GLY B 1 311 ? 407.759 254.912 382.143 1.00 67.99 321 GLY C O 1
ATOM 2117 N N . VAL B 1 312 ? 405.762 255.694 381.474 1.00 66.45 322 VAL C N 1
ATOM 2118 C CA . VAL B 1 312 ? 405.413 256.124 382.823 1.00 66.45 322 VAL C CA 1
ATOM 2119 C C . VAL B 1 312 ? 405.142 254.919 383.715 1.00 66.45 322 VAL C C 1
ATOM 2120 O O . VAL B 1 312 ? 405.453 254.935 384.911 1.00 66.45 322 VAL C O 1
ATOM 2124 N N . TRP B 1 313 ? 404.557 253.859 383.149 1.00 69.40 323 TRP C N 1
ATOM 2125 C CA . TRP B 1 313 ? 404.170 252.704 383.953 1.00 69.40 323 TRP C CA 1
ATOM 2126 C C . TRP B 1 313 ? 405.377 252.054 384.617 1.00 69.40 323 TRP C C 1
ATOM 2127 O O . TRP B 1 313 ? 405.324 251.691 385.798 1.00 69.40 323 TRP C O 1
ATOM 2138 N N . ILE B 1 314 ? 406.473 251.896 383.876 1.00 59.71 324 ILE C N 1
ATOM 2139 C CA . ILE B 1 314 ? 407.655 251.261 384.446 1.00 59.71 324 ILE C CA 1
ATOM 2140 C C . ILE B 1 314 ? 408.327 252.165 385.478 1.00 59.71 324 ILE C C 1
ATOM 2141 O O . ILE B 1 314 ? 408.920 251.673 386.446 1.00 59.71 324 ILE C O 1
ATOM 2146 N N . ARG B 1 315 ? 408.239 253.487 385.308 1.00 66.03 325 ARG C N 1
ATOM 2147 C CA . ARG B 1 315 ? 408.895 254.407 386.232 1.00 66.03 325 ARG C CA 1
ATOM 2148 C C . ARG B 1 315 ? 408.174 254.501 387.572 1.00 66.03 325 ARG C C 1
ATOM 2149 O O . ARG B 1 315 ? 408.823 254.721 388.600 1.00 66.03 325 ARG C O 1
ATOM 2157 N N . THR B 1 316 ? 406.849 254.343 387.586 1.00 71.11 326 THR C N 1
ATOM 2158 C CA . THR B 1 316 ? 406.094 254.442 388.826 1.00 71.11 326 THR C CA 1
ATOM 2159 C C . THR B 1 316 ? 406.448 253.285 389.758 1.00 71.11 326 THR C C 1
ATOM 2160 O O . THR B 1 316 ? 406.842 252.208 389.305 1.00 71.11 326 THR C O 1
ATOM 2164 N N . PRO B 1 317 ? 406.328 253.489 391.069 1.00 72.23 327 PRO C N 1
ATOM 2165 C CA . PRO B 1 317 ? 406.645 252.417 392.021 1.00 72.23 327 PRO C CA 1
ATOM 2166 C C . PRO B 1 317 ? 405.706 251.239 391.846 1.00 72.23 327 PRO C C 1
ATOM 2167 O O . PRO B 1 317 ? 404.538 251.413 391.466 1.00 72.23 327 PRO C O 1
ATOM 2171 N N . PRO B 1 318 ? 406.184 250.018 392.103 1.00 75.09 328 PRO C N 1
ATOM 2172 C CA . PRO B 1 318 ? 405.329 248.839 391.883 1.00 75.09 328 PRO C CA 1
ATOM 2173 C C . PRO B 1 318 ? 404.081 248.818 392.746 1.00 75.09 328 PRO C C 1
ATOM 2174 O O . PRO B 1 318 ? 403.039 248.315 392.309 1.00 75.09 328 PRO C O 1
ATOM 2178 N N . ALA B 1 319 ? 404.155 249.355 393.964 1.00 73.82 329 ALA C N 1
ATOM 2179 C CA . ALA B 1 319 ? 403.036 249.262 394.893 1.00 73.82 329 ALA C CA 1
ATOM 2180 C C . ALA B 1 319 ? 401.857 250.143 394.504 1.00 73.82 329 ALA C C 1
ATOM 2181 O O . ALA B 1 319 ? 400.767 249.960 395.055 1.00 73.82 329 ALA C O 1
ATOM 2183 N N . TYR B 1 320 ? 402.038 251.093 393.576 1.00 70.99 330 TYR C N 1
ATOM 2184 C CA . TYR B 1 320 ? 400.962 252.029 393.265 1.00 70.99 330 TYR C CA 1
ATOM 2185 C C . TYR B 1 320 ? 400.592 252.018 391.786 1.00 70.99 330 TYR C C 1
ATOM 2186 O O . TYR B 1 320 ? 399.677 252.741 391.376 1.00 70.99 330 TYR C O 1
ATOM 2195 N N . ARG B 1 321 ? 401.277 251.219 390.976 1.00 74.24 331 ARG C N 1
ATOM 2196 C CA . ARG B 1 321 ? 400.968 251.140 389.557 1.00 74.24 331 ARG C CA 1
ATOM 2197 C C . ARG B 1 321 ? 399.838 250.147 389.328 1.00 74.24 331 ARG C C 1
ATOM 2198 O O . ARG B 1 321 ? 399.565 249.292 390.173 1.00 74.24 331 ARG C O 1
ATOM 2206 N N . PRO B 1 322 ? 399.142 250.247 388.197 1.00 76.18 332 PRO C N 1
ATOM 2207 C CA . PRO B 1 322 ? 398.098 249.268 387.879 1.00 76.18 332 PRO C CA 1
ATOM 2208 C C . PRO B 1 322 ? 398.665 247.861 387.853 1.00 76.18 332 PRO C C 1
ATOM 2209 O O . PRO B 1 322 ? 399.800 247.648 387.402 1.00 76.18 332 PRO C O 1
ATOM 2213 N N . PRO B 1 323 ? 397.907 246.875 388.341 1.00 83.56 333 PRO C N 1
ATOM 2214 C CA . PRO B 1 323 ? 398.475 245.522 388.472 1.00 83.56 333 PRO C CA 1
ATOM 2215 C C . PRO B 1 323 ? 398.882 244.900 387.149 1.00 83.56 333 PRO C C 1
ATOM 2216 O O . PRO B 1 323 ? 399.850 244.130 387.108 1.00 83.56 333 PRO C O 1
ATOM 2220 N N . ASN B 1 324 ? 398.178 245.209 386.065 1.00 85.11 334 ASN C N 1
ATOM 2221 C CA . ASN B 1 324 ? 398.456 244.608 384.766 1.00 85.11 334 ASN C CA 1
ATOM 2222 C C . ASN B 1 324 ? 399.305 245.560 383.930 1.00 85.11 334 ASN C C 1
ATOM 2223 O O . ASN B 1 324 ? 399.180 246.784 384.050 1.00 85.11 334 ASN C O 1
ATOM 2228 N N . ALA B 1 325 ? 400.200 244.997 383.124 1.00 81.99 335 ALA C N 1
ATOM 2229 C CA . ALA B 1 325 ? 401.007 245.811 382.234 1.00 81.99 335 ALA C CA 1
ATOM 2230 C C . ALA B 1 325 ? 400.190 246.212 381.007 1.00 81.99 335 ALA C C 1
ATOM 2231 O O . ALA B 1 325 ? 399.352 245.441 380.530 1.00 81.99 335 ALA C O 1
ATOM 2233 N N . PRO B 1 326 ? 400.404 247.415 380.480 1.00 79.97 336 PRO C N 1
ATOM 2234 C CA . PRO B 1 326 ? 399.719 247.801 379.242 1.00 79.97 336 PRO C CA 1
ATOM 2235 C C . PRO B 1 326 ? 400.256 247.017 378.056 1.00 79.97 336 PRO C C 1
ATOM 2236 O O . PRO B 1 326 ? 401.447 246.707 377.980 1.00 79.97 336 PRO C O 1
ATOM 2240 N N . ILE B 1 327 ? 399.361 246.696 377.124 1.00 83.76 337 ILE C N 1
ATOM 2241 C CA . ILE B 1 327 ? 399.717 245.933 375.936 1.00 83.76 337 ILE C CA 1
ATOM 2242 C C . ILE B 1 327 ? 399.134 246.621 374.711 1.00 83.76 337 ILE C C 1
ATOM 2243 O O . ILE B 1 327 ? 398.190 247.412 374.805 1.00 83.76 337 ILE C O 1
ATOM 2248 N N . LEU B 1 328 ? 399.711 246.315 373.553 1.00 83.14 338 LEU C N 1
ATOM 2249 C CA . LEU B 1 328 ? 399.288 246.926 372.303 1.00 83.14 338 LEU C CA 1
ATOM 2250 C C . LEU B 1 328 ? 398.231 246.061 371.629 1.00 83.14 338 LEU C C 1
ATOM 2251 O O . LEU B 1 328 ? 398.442 244.864 371.410 1.00 83.14 338 LEU C O 1
ATOM 2256 N N . SER B 1 329 ? 397.095 246.670 371.300 1.00 89.40 339 SER C 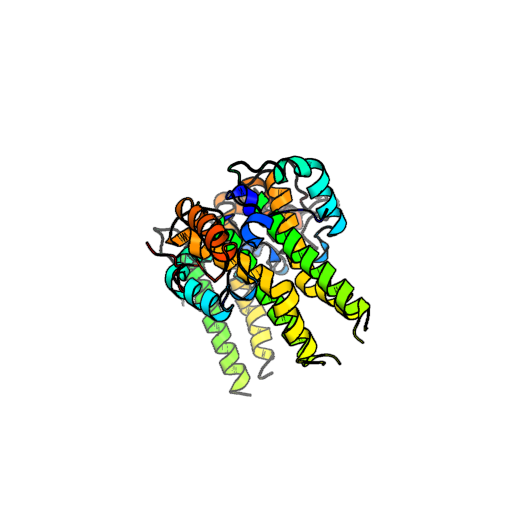N 1
ATOM 2257 C CA . SER B 1 329 ? 396.013 245.962 370.630 1.00 89.40 339 SER C CA 1
ATOM 2258 C C . SER B 1 329 ? 395.123 246.982 369.937 1.00 89.40 339 SER C C 1
ATOM 2259 O O . SER B 1 329 ? 395.350 248.191 370.017 1.00 89.40 339 SER C O 1
ATOM 2262 N N . THR B 1 330 ? 394.102 246.474 369.254 1.00 94.64 340 THR C N 1
ATOM 2263 C CA . THR B 1 330 ? 393.168 247.321 368.521 1.00 94.64 340 THR C CA 1
ATOM 2264 C C . THR B 1 330 ? 392.382 248.227 369.464 1.00 94.64 340 THR C C 1
ATOM 2265 O O . THR B 1 330 ? 392.524 249.449 369.428 1.00 94.64 340 THR C O 1
ATOM 2269 N N . TYR C 1 49 ? 381.070 208.101 364.118 1.00 127.44 49 TYR A N 1
ATOM 2270 C CA . TYR C 1 49 ? 380.830 209.072 363.059 1.00 127.44 49 TYR A CA 1
ATOM 2271 C C . TYR C 1 49 ? 381.712 208.756 361.856 1.00 127.44 49 TYR A C 1
ATOM 2272 O O . TYR C 1 49 ? 382.607 209.525 361.509 1.00 127.44 49 TYR A O 1
ATOM 2281 N N . TYR C 1 50 ? 381.449 207.613 361.220 1.00 135.81 50 TYR A N 1
ATOM 2282 C CA . TYR C 1 50 ? 382.280 207.188 360.098 1.00 135.81 50 TYR A CA 1
ATOM 2283 C C . TYR C 1 50 ? 381.484 206.900 358.829 1.00 135.81 50 TYR A C 1
ATOM 2284 O O . TYR C 1 50 ? 381.972 206.142 357.982 1.00 135.81 50 TYR A O 1
ATOM 2293 N N . ASP C 1 51 ? 380.282 207.454 358.669 1.00 140.36 51 ASP A N 1
ATOM 2294 C CA . ASP C 1 51 ? 379.480 207.279 357.460 1.00 140.36 51 ASP A CA 1
ATOM 2295 C C . ASP C 1 51 ? 379.235 208.630 356.761 1.00 140.36 51 ASP A C 1
ATOM 2296 O O . ASP C 1 51 ? 378.158 209.222 356.769 1.00 140.36 51 ASP A O 1
ATOM 2301 N N . ILE C 1 52 ? 380.257 209.071 356.029 1.00 118.61 52 ILE A N 1
ATOM 2302 C CA . ILE C 1 52 ? 380.235 210.339 355.312 1.00 118.61 52 ILE A CA 1
ATOM 2303 C C . ILE C 1 52 ? 380.687 210.097 353.880 1.00 118.61 52 ILE A C 1
ATOM 2304 O O . ILE C 1 52 ? 381.754 209.519 353.646 1.00 118.61 52 ILE A O 1
ATOM 2309 N N . ASP C 1 53 ? 379.874 210.536 352.920 1.00 106.55 53 ASP A N 1
ATOM 2310 C CA . ASP C 1 53 ? 380.266 210.461 351.521 1.00 106.55 53 ASP A CA 1
ATOM 2311 C C . ASP C 1 53 ? 380.630 211.841 350.991 1.00 106.55 53 ASP A C 1
ATOM 2312 O O . ASP C 1 53 ? 379.994 212.835 351.373 1.00 106.55 53 ASP A O 1
ATOM 2317 N N . PRO C 1 54 ? 381.726 211.971 350.244 1.00 95.28 54 PRO A N 1
ATOM 2318 C CA . PRO C 1 54 ? 382.139 213.311 349.795 1.00 95.28 54 PRO A CA 1
ATOM 2319 C C . PRO C 1 54 ? 381.351 213.823 348.603 1.00 95.28 54 PRO A C 1
ATOM 2320 O O . PRO C 1 54 ? 381.017 215.012 348.549 1.00 95.28 54 PRO A O 1
ATOM 2324 N N . TYR C 1 55 ? 381.030 212.951 347.651 1.00 82.70 55 TYR A N 1
ATOM 2325 C CA . TYR C 1 55 ? 380.590 213.374 346.329 1.00 82.70 55 TYR A CA 1
ATOM 2326 C C . TYR C 1 55 ? 379.146 213.860 346.284 1.00 82.70 55 TYR A C 1
ATOM 2327 O O . TYR C 1 55 ? 378.714 214.342 345.231 1.00 82.70 55 TYR A O 1
ATOM 2336 N N . LYS C 1 56 ? 378.390 213.743 347.379 1.00 91.87 56 LYS A N 1
ATOM 2337 C CA . LYS C 1 56 ? 376.969 214.079 347.337 1.00 91.87 56 LYS A CA 1
ATOM 2338 C C . LYS C 1 56 ? 376.718 215.535 346.977 1.00 91.87 56 LYS A C 1
ATOM 2339 O O . LYS C 1 56 ? 375.734 215.830 346.290 1.00 91.87 56 LYS A O 1
ATOM 2345 N N . GLU C 1 57 ? 377.572 216.453 347.431 1.00 92.93 57 GLU A N 1
ATOM 2346 C CA . GLU C 1 57 ? 377.393 217.854 347.076 1.00 92.93 57 GLU A CA 1
ATOM 2347 C C . GLU C 1 57 ? 377.550 218.086 345.580 1.00 92.93 57 GLU A C 1
ATOM 2348 O O . GLU C 1 57 ? 376.914 218.994 345.035 1.00 92.93 57 GLU A O 1
ATOM 2354 N N . PHE C 1 58 ? 378.364 217.276 344.905 1.00 85.89 58 PHE A N 1
ATOM 2355 C CA . PHE C 1 58 ? 378.570 217.425 343.471 1.00 85.89 58 PHE A CA 1
ATOM 2356 C C . PHE C 1 58 ? 377.484 216.752 342.643 1.00 85.89 58 PHE A C 1
ATOM 2357 O O . PHE C 1 58 ? 377.229 217.177 341.511 1.00 85.89 58 PHE A O 1
ATOM 2365 N N . GLY C 1 59 ? 376.843 215.711 343.172 1.00 79.31 59 GLY A N 1
ATOM 2366 C CA . GLY C 1 59 ? 375.726 215.097 342.481 1.00 79.31 59 GLY A CA 1
ATOM 2367 C C . GLY C 1 59 ? 375.792 213.588 342.365 1.00 79.31 59 GLY A C 1
ATOM 2368 O O . GLY C 1 59 ? 374.903 212.974 341.770 1.00 79.31 59 GLY A O 1
ATOM 2369 N N . ALA C 1 60 ? 376.829 212.973 342.928 1.00 74.67 60 ALA A N 1
ATOM 2370 C CA . ALA C 1 60 ? 377.042 211.539 342.798 1.00 74.67 60 ALA A CA 1
ATOM 2371 C C . ALA C 1 60 ? 377.244 210.908 344.167 1.00 74.67 60 ALA A C 1
ATOM 2372 O O . ALA C 1 60 ? 377.691 211.563 345.111 1.00 74.67 60 ALA A O 1
ATOM 2374 N N . SER C 1 61 ? 376.898 209.630 344.268 1.00 74.90 61 SER A N 1
ATOM 2375 C CA . SER C 1 61 ? 377.106 208.867 345.488 1.00 74.90 61 SER A CA 1
ATOM 2376 C C . SER C 1 61 ? 378.407 208.074 345.378 1.00 74.90 61 SER A C 1
ATOM 2377 O O . SER C 1 61 ? 379.177 208.231 344.428 1.00 74.90 61 SER A O 1
ATOM 2380 N N . VAL C 1 62 ? 378.665 207.208 346.352 1.00 72.75 62 VAL A N 1
ATOM 2381 C CA . VAL C 1 62 ? 379.835 206.342 346.333 1.00 72.75 62 VAL A CA 1
ATOM 2382 C C . VAL C 1 62 ? 379.569 205.062 345.553 1.00 72.75 62 VAL A C 1
ATOM 2383 O O . VAL C 1 62 ? 380.437 204.588 344.819 1.00 72.75 62 VAL A O 1
ATOM 2387 N N . GLU C 1 63 ? 378.369 204.498 345.690 1.00 79.53 63 GLU A N 1
ATOM 2388 C CA . GLU C 1 63 ? 378.019 203.306 344.929 1.00 79.53 63 GLU A CA 1
ATOM 2389 C C . GLU C 1 63 ? 377.821 203.610 343.450 1.00 79.53 63 GLU A C 1
ATOM 2390 O O . GLU C 1 63 ? 377.946 202.706 342.616 1.00 79.53 63 GLU A O 1
ATOM 2396 N N . LEU C 1 64 ? 377.509 204.859 343.107 1.00 69.52 64 LEU A N 1
ATOM 2397 C CA . LEU C 1 64 ? 377.395 205.255 341.709 1.00 69.52 64 LEU A CA 1
ATOM 2398 C C . LEU C 1 64 ? 378.753 205.150 341.027 1.00 69.52 64 LEU A C 1
ATOM 2399 O O . LEU C 1 64 ? 378.844 204.730 339.869 1.00 69.52 64 LEU A O 1
ATOM 2404 N N . LEU C 1 65 ? 379.812 205.522 341.739 1.00 66.12 65 LEU A N 1
ATOM 2405 C CA . LEU C 1 65 ? 381.171 205.383 341.237 1.00 66.12 65 LEU A CA 1
ATOM 2406 C C . LEU C 1 65 ? 381.696 203.960 341.356 1.00 66.12 65 LEU A C 1
ATOM 2407 O O . LEU C 1 65 ? 382.800 203.680 340.877 1.00 66.12 65 LEU A O 1
ATOM 2412 N N . SER C 1 66 ? 380.941 203.061 341.982 1.00 69.85 66 SER A N 1
ATOM 2413 C CA . SER C 1 66 ? 381.327 201.661 342.070 1.00 69.85 66 SER A CA 1
ATOM 2414 C C . SER C 1 66 ? 381.073 200.897 340.779 1.00 69.85 66 SER A C 1
ATOM 2415 O O . SER C 1 66 ? 381.479 199.735 340.676 1.00 69.85 66 SER A O 1
ATOM 2418 N N . PHE C 1 67 ? 380.407 201.516 339.802 1.00 73.05 67 PHE A N 1
ATOM 2419 C CA . PHE C 1 67 ? 380.245 200.896 338.492 1.00 73.05 67 PHE A CA 1
ATOM 2420 C C . PHE C 1 67 ? 381.599 200.667 337.837 1.00 73.05 67 PHE A C 1
ATOM 2421 O O . PHE C 1 67 ? 381.854 199.611 337.249 1.00 73.05 67 PHE A O 1
ATOM 2429 N N . LEU C 1 68 ? 382.477 201.656 337.935 1.00 67.48 68 LEU A N 1
ATOM 2430 C CA . LEU C 1 68 ? 383.791 201.561 337.323 1.00 67.48 68 LEU A CA 1
ATOM 2431 C C . LEU C 1 68 ? 384.616 200.485 338.026 1.00 67.48 68 LEU A C 1
ATOM 2432 O O . LEU C 1 68 ? 384.562 200.368 339.257 1.00 67.48 68 LEU A O 1
ATOM 2437 N N . PRO C 1 69 ? 385.385 199.687 337.289 1.00 70.74 69 PRO A N 1
ATOM 2438 C CA . PRO C 1 69 ? 386.232 198.679 337.939 1.00 70.74 69 PRO A CA 1
ATOM 2439 C C . PRO C 1 69 ? 387.396 199.311 338.684 1.00 70.74 69 PRO A C 1
ATOM 2440 O O . PRO C 1 69 ? 387.718 200.483 338.465 1.00 70.74 69 PRO A O 1
ATOM 2444 N N . SER C 1 70 ? 388.027 198.543 339.574 1.00 80.70 70 SER A N 1
ATOM 2445 C CA . SER C 1 70 ? 389.085 199.092 340.415 1.00 80.70 70 SER A CA 1
ATOM 2446 C C . SER C 1 70 ? 390.301 199.499 339.592 1.00 80.70 70 SER A C 1
ATOM 2447 O O . SER C 1 70 ? 390.902 200.552 339.836 1.00 80.70 70 SER A O 1
ATOM 2450 N N . ASP C 1 71 ? 390.677 198.684 338.610 1.00 78.99 71 ASP A N 1
ATOM 2451 C CA . ASP C 1 71 ? 391.900 198.910 337.848 1.00 78.99 71 ASP A CA 1
ATOM 2452 C C . ASP C 1 71 ? 391.725 199.903 336.703 1.00 78.99 71 ASP A C 1
ATOM 2453 O O . ASP C 1 71 ? 392.700 200.190 336.002 1.00 78.99 71 ASP A O 1
ATOM 2458 N N . PHE C 1 72 ? 390.516 200.425 336.494 1.00 68.25 72 PHE A N 1
ATOM 2459 C CA . PHE C 1 72 ? 390.301 201.399 335.431 1.00 68.25 72 PHE A CA 1
ATOM 2460 C C . PHE C 1 72 ? 391.002 202.720 335.712 1.00 68.25 72 PHE A C 1
ATOM 2461 O O . PHE C 1 72 ? 391.449 203.391 334.775 1.00 68.25 72 PHE A O 1
ATOM 2469 N N . PHE C 1 73 ? 391.105 203.107 336.978 1.00 74.65 73 PHE A N 1
ATOM 2470 C CA . PHE C 1 73 ? 391.644 204.414 337.315 1.00 74.65 73 PHE A CA 1
ATOM 2471 C C . PHE C 1 73 ? 393.126 204.489 336.954 1.00 74.65 73 PHE A C 1
ATOM 2472 O O . PHE C 1 73 ? 393.862 203.512 337.138 1.00 74.65 73 PHE A O 1
ATOM 2480 N N . PRO C 1 74 ? 393.596 205.624 336.442 1.00 74.11 74 PRO A N 1
ATOM 2481 C CA . PRO C 1 74 ? 395.012 205.750 336.083 1.00 74.11 74 PRO A CA 1
ATOM 2482 C C . PRO C 1 74 ? 395.901 205.760 337.318 1.00 74.11 74 PRO A C 1
ATOM 2483 O O . PRO C 1 74 ? 395.442 205.757 338.461 1.00 74.11 74 PRO A O 1
ATOM 2487 N N . SER C 1 75 ? 397.205 205.772 337.063 1.00 83.40 75 SER A N 1
ATOM 2488 C CA . SER C 1 75 ? 398.184 205.784 338.136 1.00 83.40 75 SER A CA 1
ATOM 2489 C C . SER C 1 75 ? 398.230 207.151 338.812 1.00 83.40 75 SER A C 1
ATOM 2490 O O . SER C 1 75 ? 397.758 208.158 338.278 1.00 83.40 75 SER A O 1
ATOM 2493 N N . ILE C 1 76 ? 398.812 207.172 340.013 1.00 82.36 76 ILE A N 1
ATOM 2494 C CA . ILE C 1 76 ? 398.914 208.414 340.772 1.00 82.36 76 ILE A CA 1
ATOM 2495 C C . ILE C 1 76 ? 399.874 209.385 340.094 1.00 82.36 76 ILE A C 1
ATOM 2496 O O . ILE C 1 76 ? 399.642 210.602 340.080 1.00 82.36 76 ILE A O 1
ATOM 2501 N N . ARG C 1 77 ? 400.959 208.867 339.515 1.00 91.05 77 ARG A N 1
ATOM 2502 C CA . ARG C 1 77 ? 401.954 209.731 338.891 1.00 91.05 77 ARG A CA 1
ATOM 2503 C C . ARG C 1 77 ? 401.356 210.496 337.719 1.00 91.05 77 ARG A C 1
ATOM 2504 O O . ARG C 1 77 ? 401.568 211.706 337.581 1.00 91.05 77 ARG A O 1
ATOM 2512 N N . ASP C 1 78 ? 400.597 209.805 336.866 1.00 89.66 78 ASP A N 1
ATOM 2513 C CA . ASP C 1 78 ? 400.012 210.454 335.697 1.00 89.66 78 ASP A CA 1
ATOM 2514 C C . ASP C 1 78 ? 399.037 211.550 336.107 1.00 89.66 78 ASP A C 1
ATOM 2515 O O . ASP C 1 78 ? 399.032 212.639 335.521 1.00 89.66 78 ASP A O 1
ATOM 2520 N N . LEU C 1 79 ? 398.209 211.279 337.117 1.00 79.35 79 LEU A N 1
ATOM 2521 C CA . LEU C 1 79 ? 397.279 212.290 337.606 1.00 79.35 79 LEU A CA 1
ATOM 2522 C C . LEU C 1 79 ? 398.024 213.495 338.164 1.00 79.35 79 LEU A C 1
ATOM 2523 O O . LEU C 1 79 ? 397.635 214.644 337.917 1.00 79.35 79 LEU A O 1
ATOM 2528 N N . LEU C 1 80 ? 399.096 213.252 338.923 1.00 84.51 80 LEU A N 1
ATOM 2529 C CA . LEU C 1 80 ? 399.866 214.359 339.479 1.00 84.51 80 LEU A CA 1
ATOM 2530 C C . LEU C 1 80 ? 400.496 215.204 338.379 1.00 84.51 80 LEU A C 1
ATOM 2531 O O . LEU C 1 80 ? 400.460 216.440 338.440 1.00 84.51 80 LEU A O 1
ATOM 2536 N N . ASP C 1 81 ? 401.076 214.558 337.363 1.00 93.04 81 ASP A N 1
ATOM 2537 C CA . ASP C 1 81 ? 401.668 215.312 336.261 1.00 93.04 81 ASP A CA 1
ATOM 2538 C C . ASP C 1 81 ? 400.610 216.107 335.508 1.00 93.04 81 ASP A C 1
ATOM 2539 O O . ASP C 1 81 ? 400.849 217.252 335.117 1.00 93.04 81 ASP A O 1
ATOM 2544 N N . THR C 1 82 ? 399.430 215.521 335.297 1.00 85.81 82 THR A N 1
ATOM 2545 C CA . THR C 1 82 ? 398.362 216.253 334.621 1.00 85.81 82 THR A CA 1
ATOM 2546 C C . THR C 1 82 ? 397.954 217.489 335.415 1.00 85.81 82 THR A C 1
ATOM 2547 O O . THR C 1 82 ? 397.849 218.596 334.859 1.00 85.81 82 THR A O 1
ATOM 2551 N N . ALA C 1 83 ? 397.736 217.320 336.722 1.00 84.40 83 ALA A N 1
ATOM 2552 C CA . ALA C 1 83 ? 397.318 218.439 337.559 1.00 84.40 83 ALA A CA 1
ATOM 2553 C C . ALA C 1 83 ? 398.373 219.535 337.581 1.00 84.40 83 ALA A C 1
ATOM 2554 O O . ALA C 1 83 ? 398.044 220.725 337.505 1.00 84.40 83 ALA A O 1
ATOM 2556 N N . SER C 1 84 ? 399.649 219.156 337.684 1.00 93.30 84 SER A N 1
ATOM 2557 C CA . SER C 1 84 ? 400.712 220.154 337.630 1.00 93.30 84 SER A CA 1
ATOM 2558 C C . SER C 1 84 ? 400.815 220.774 336.242 1.00 93.30 84 SER A C 1
ATOM 2559 O O . SER C 1 84 ? 401.290 221.905 336.094 1.00 93.30 84 SER A O 1
ATOM 2562 N N . ALA C 1 85 ? 400.376 220.047 335.213 1.00 88.89 85 ALA A N 1
ATOM 2563 C CA . ALA C 1 85 ? 400.506 220.539 333.849 1.00 88.89 85 ALA A CA 1
ATOM 2564 C C . ALA C 1 85 ? 399.502 221.645 333.561 1.00 88.89 85 ALA A C 1
ATOM 2565 O O . ALA C 1 85 ? 399.887 222.790 333.299 1.00 88.89 85 ALA A O 1
ATOM 2567 N N . LEU C 1 86 ? 398.208 221.332 333.606 1.00 85.15 86 LEU A N 1
ATOM 2568 C CA . LEU C 1 86 ? 397.232 222.326 333.172 1.00 85.15 86 LEU A CA 1
ATOM 2569 C C . LEU C 1 86 ? 396.476 222.987 334.317 1.00 85.15 86 LEU A C 1
ATOM 2570 O O . LEU C 1 86 ? 395.512 223.714 334.057 1.00 85.15 86 LEU A O 1
ATOM 2575 N N . TYR C 1 87 ? 396.886 222.774 335.567 1.00 87.69 87 TYR A N 1
ATOM 2576 C CA . TYR C 1 87 ? 396.204 223.391 336.697 1.00 87.69 87 TYR A CA 1
ATOM 2577 C C . TYR C 1 87 ? 397.127 223.890 337.798 1.00 87.69 87 TYR A C 1
ATOM 2578 O O . TYR C 1 87 ? 396.650 224.107 338.917 1.00 87.69 87 TYR A O 1
ATOM 2587 N N . ARG C 1 88 ? 398.420 224.078 337.529 1.00 99.75 88 ARG A N 1
ATOM 2588 C CA . ARG C 1 88 ? 399.333 224.531 338.574 1.00 99.75 88 ARG A CA 1
ATOM 2589 C C . ARG C 1 88 ? 399.029 225.959 339.009 1.00 99.75 88 ARG A C 1
ATOM 2590 O O . ARG C 1 88 ? 399.038 226.266 340.206 1.00 99.75 88 ARG A O 1
ATOM 2598 N N . GLU C 1 89 ? 398.762 226.848 338.050 1.00 109.33 89 GLU A N 1
ATOM 2599 C CA . GLU C 1 89 ? 398.592 228.260 338.381 1.00 109.33 89 GLU A CA 1
ATOM 2600 C C . GLU C 1 89 ? 397.305 228.499 339.160 1.00 109.33 89 GLU A C 1
ATOM 2601 O O . GLU C 1 89 ? 397.226 229.431 339.969 1.00 109.33 89 GLU A O 1
ATOM 2607 N N . ALA C 1 90 ? 396.281 227.675 338.924 1.00 104.22 90 ALA A N 1
ATOM 2608 C CA . ALA C 1 90 ? 395.007 227.867 339.610 1.00 104.22 90 ALA A CA 1
ATOM 2609 C C . ALA C 1 90 ? 395.147 227.653 341.111 1.00 104.22 90 ALA A C 1
ATOM 2610 O O . ALA C 1 90 ? 394.563 228.395 341.909 1.00 104.22 90 ALA A O 1
ATOM 2612 N N . LEU C 1 91 ? 395.919 226.643 341.516 1.00 102.44 91 LEU A N 1
ATOM 2613 C CA . LEU C 1 91 ? 396.078 226.337 342.932 1.00 102.44 91 LEU A CA 1
ATOM 2614 C C . LEU C 1 91 ? 396.962 227.340 343.661 1.00 102.44 91 LEU A C 1
ATOM 2615 O O . LEU C 1 91 ? 397.012 227.309 344.895 1.00 102.44 91 LEU A O 1
ATOM 2620 N N . GLU C 1 92 ? 397.656 228.221 342.942 1.00 115.88 92 GLU A N 1
ATOM 2621 C CA . GLU C 1 92 ? 398.547 229.191 343.561 1.00 115.88 92 GLU A CA 1
ATOM 2622 C C . GLU C 1 92 ? 397.964 230.595 343.611 1.00 115.88 92 GLU A C 1
ATOM 2623 O O . GLU C 1 92 ? 398.505 231.448 344.324 1.00 115.88 92 GLU A O 1
ATOM 2629 N N . SER C 1 93 ? 396.882 230.862 342.881 1.00 114.88 93 SER A N 1
ATOM 2630 C CA . SER C 1 93 ? 396.209 232.162 342.908 1.00 114.88 93 SER A CA 1
ATOM 2631 C C . SER C 1 93 ? 394.724 231.938 343.158 1.00 114.88 93 SER A C 1
ATOM 2632 O O . SER C 1 93 ? 393.893 232.075 342.257 1.00 114.88 93 SER A O 1
ATOM 2635 N N . PRO C 1 94 ? 394.355 231.592 344.390 1.00 110.85 94 PRO A N 1
ATOM 2636 C CA . PRO C 1 94 ? 392.982 231.145 344.650 1.00 110.85 94 PRO A CA 1
ATOM 2637 C C . PRO C 1 94 ? 391.998 232.281 344.872 1.00 110.85 94 PRO A C 1
ATOM 2638 O O . PRO C 1 94 ? 392.122 233.050 345.830 1.00 110.85 94 PRO A O 1
ATOM 2642 N N . GLU C 1 95 ? 391.017 232.389 343.985 1.00 129.76 95 GLU A N 1
ATOM 2643 C CA . GLU C 1 95 ? 389.873 233.263 344.166 1.00 129.76 95 GLU A CA 1
ATOM 2644 C C . GLU C 1 95 ? 388.665 232.412 344.556 1.00 129.76 95 GLU A C 1
ATOM 2645 O O . GLU C 1 95 ? 388.781 231.206 344.796 1.00 129.76 95 GLU A O 1
ATOM 2651 N N . HIS C 1 96 ? 387.491 233.034 344.623 1.00 132.62 96 HIS A N 1
ATOM 2652 C CA . HIS C 1 96 ? 386.272 232.309 344.976 1.00 132.62 96 HIS A CA 1
ATOM 2653 C C . HIS C 1 96 ? 385.889 231.395 343.821 1.00 132.62 96 HIS A C 1
ATOM 2654 O O . HIS C 1 96 ? 385.277 231.827 342.842 1.00 132.62 96 HIS A O 1
ATOM 2661 N N . CYS C 1 97 ? 386.241 230.120 343.936 1.00 121.89 97 CYS A N 1
ATOM 2662 C CA . CYS C 1 97 ? 385.993 229.132 342.896 1.00 121.89 97 CYS A CA 1
ATOM 2663 C C . CYS C 1 97 ? 385.260 227.931 343.492 1.00 121.89 97 CYS A C 1
ATOM 2664 O O . CYS C 1 97 ? 384.847 227.938 344.655 1.00 121.89 97 CYS A O 1
ATOM 2667 N N . SER C 1 98 ? 385.102 226.894 342.676 1.00 97.64 98 SER A N 1
ATOM 2668 C CA . SER C 1 98 ? 384.419 225.692 343.117 1.00 97.64 98 SER A CA 1
ATOM 2669 C C . SER C 1 98 ? 385.266 224.944 344.146 1.00 97.64 98 SER A C 1
ATOM 2670 O O . SER C 1 98 ? 386.492 225.078 344.170 1.00 97.64 98 SER A O 1
ATOM 2673 N N . PRO C 1 99 ? 384.633 224.147 345.010 1.00 88.04 99 PRO A N 1
ATOM 2674 C CA . PRO C 1 99 ? 385.404 223.386 346.008 1.00 88.04 99 PRO A CA 1
ATOM 2675 C C . PRO C 1 99 ? 386.326 222.337 345.408 1.00 88.04 99 PRO A C 1
ATOM 2676 O O . PRO C 1 99 ? 387.005 221.630 346.164 1.00 88.04 99 PRO A O 1
ATOM 2680 N N . HIS C 1 100 ? 386.367 222.207 344.080 1.00 84.88 100 HIS A N 1
ATOM 2681 C CA . HIS C 1 100 ? 387.232 221.220 343.446 1.00 84.88 100 HIS A CA 1
ATOM 2682 C C . HIS C 1 100 ? 388.698 221.485 343.764 1.00 84.88 100 HIS A C 1
ATOM 2683 O O . HIS C 1 100 ? 389.464 220.558 344.049 1.00 84.88 100 HIS A O 1
ATOM 2690 N N . HIS C 1 101 ? 389.105 222.756 343.721 1.00 82.46 101 HIS A N 1
ATOM 2691 C CA . HIS C 1 101 ? 390.487 223.098 344.038 1.00 82.46 101 HIS A CA 1
ATOM 2692 C C . HIS C 1 101 ? 390.828 222.740 345.479 1.00 82.46 101 HIS A C 1
ATOM 2693 O O . HIS C 1 101 ? 391.907 222.200 345.751 1.00 82.46 101 HIS A O 1
ATOM 2700 N N . THR C 1 102 ? 389.922 223.030 346.414 1.00 79.68 102 THR A N 1
ATOM 2701 C CA . THR C 1 102 ? 390.162 222.674 347.808 1.00 79.68 102 THR A CA 1
ATOM 2702 C C . THR C 1 102 ? 390.285 221.165 347.968 1.00 79.68 102 THR A C 1
ATOM 2703 O O . THR C 1 102 ? 391.171 220.670 348.677 1.00 79.68 102 THR A O 1
ATOM 2707 N N . ALA C 1 103 ? 389.396 220.417 347.312 1.00 77.59 103 ALA A N 1
ATOM 2708 C CA . ALA C 1 103 ? 389.457 218.963 347.388 1.00 77.59 103 ALA A CA 1
ATOM 2709 C C . ALA C 1 103 ? 390.792 218.453 346.865 1.00 77.59 103 ALA A C 1
ATOM 2710 O O . ALA C 1 103 ? 391.409 217.566 347.464 1.00 77.59 103 ALA A O 1
ATOM 2712 N N . LEU C 1 104 ? 391.263 219.024 345.754 1.00 76.21 104 LEU A N 1
ATOM 2713 C CA . LEU C 1 104 ? 392.566 218.640 345.217 1.00 76.21 104 LEU A CA 1
ATOM 2714 C C . LEU C 1 104 ? 393.682 218.951 346.207 1.00 76.21 104 LEU A C 1
ATOM 2715 O O . LEU C 1 104 ? 394.615 218.158 346.377 1.00 76.21 104 LEU A O 1
ATOM 2720 N N . ARG C 1 105 ? 393.608 220.111 346.864 1.00 77.09 105 ARG A N 1
ATOM 2721 C CA . ARG C 1 105 ? 394.658 220.490 347.806 1.00 77.09 105 ARG A CA 1
ATOM 2722 C C . ARG C 1 105 ? 394.730 219.518 348.978 1.00 77.09 105 ARG A C 1
ATOM 2723 O O . ARG C 1 105 ? 395.809 219.006 349.310 1.00 77.09 105 ARG A O 1
ATOM 2731 N N . GLN C 1 106 ? 393.589 219.246 349.620 1.00 81.87 106 GLN A N 1
ATOM 2732 C CA . GLN C 1 106 ? 393.632 218.289 350.724 1.00 81.87 106 GLN A CA 1
ATOM 2733 C C . GLN C 1 106 ? 393.968 216.880 350.251 1.00 81.87 106 GLN A C 1
ATOM 2734 O O . GLN C 1 106 ? 394.580 216.119 351.003 1.00 81.87 106 GLN A O 1
ATOM 2740 N N . ALA C 1 107 ? 393.611 216.514 349.018 1.00 84.35 107 ALA A N 1
ATOM 2741 C CA . ALA C 1 107 ? 394.008 215.206 348.508 1.00 84.35 107 ALA A CA 1
ATOM 2742 C C . ALA C 1 107 ? 395.522 215.109 348.366 1.00 84.35 107 ALA A C 1
ATOM 2743 O O . ALA C 1 107 ? 396.136 214.114 348.774 1.00 84.35 107 ALA A O 1
ATOM 2745 N N . ILE C 1 108 ? 396.144 216.147 347.803 1.00 82.40 108 ILE A N 1
ATOM 2746 C CA . ILE C 1 108 ? 397.596 216.150 347.643 1.00 82.40 108 ILE A CA 1
ATOM 2747 C C . ILE C 1 108 ? 398.277 216.102 349.003 1.00 82.40 108 ILE A C 1
ATOM 2748 O O . ILE C 1 108 ? 399.274 215.393 349.192 1.00 82.40 108 ILE A O 1
ATOM 2753 N N . LEU C 1 109 ? 397.755 216.857 349.971 1.00 92.89 109 LEU A N 1
ATOM 2754 C CA . LEU C 1 109 ? 398.342 216.826 351.307 1.00 92.89 109 LEU A CA 1
ATOM 2755 C C . LEU C 1 109 ? 398.191 215.455 351.963 1.00 92.89 109 LEU A C 1
ATOM 2756 O O . LEU C 1 109 ? 399.153 214.934 352.545 1.00 92.89 109 LEU A O 1
ATOM 2761 N N . CYS C 1 110 ? 396.995 214.862 351.883 1.00 102.46 110 CYS A N 1
ATOM 2762 C CA . CYS C 1 110 ? 396.727 213.557 352.474 1.00 102.46 110 CYS A CA 1
ATOM 2763 C C . CYS C 1 110 ? 397.493 212.444 351.771 1.00 102.46 110 CYS A C 1
ATOM 2764 O O . CYS C 1 110 ? 397.642 211.359 352.343 1.00 102.46 110 CYS A O 1
ATOM 2767 N N . TRP C 1 111 ? 397.988 212.691 350.557 1.00 104.73 111 TRP A N 1
ATOM 2768 C CA . TRP C 1 111 ? 398.900 211.772 349.882 1.00 104.73 111 TRP A CA 1
ATOM 2769 C C . TRP C 1 111 ? 400.354 211.973 350.308 1.00 104.73 111 TRP A C 1
ATOM 2770 O O . TRP C 1 111 ? 401.071 210.998 350.576 1.00 104.73 111 TRP A O 1
ATOM 2781 N N . GLY C 1 112 ? 400.802 213.228 350.372 1.00 114.34 112 GLY A N 1
ATOM 2782 C CA . GLY C 1 112 ? 402.184 213.493 350.739 1.00 114.34 112 GLY A CA 1
ATOM 2783 C C . GLY C 1 112 ? 402.501 213.080 352.163 1.00 114.34 112 GLY A C 1
ATOM 2784 O O . GLY C 1 112 ? 403.613 212.628 352.459 1.00 114.34 112 GLY A O 1
ATOM 2785 N N . GLU C 1 113 ? 401.533 213.235 353.069 1.00 121.74 113 GLU A N 1
ATOM 2786 C CA . GLU C 1 113 ? 401.764 212.817 354.448 1.00 121.74 113 GLU A CA 1
ATOM 2787 C C . GLU C 1 113 ? 401.946 211.305 354.525 1.00 121.74 113 GLU A C 1
ATOM 2788 O O . GLU C 1 113 ? 402.791 210.808 355.280 1.00 121.74 113 GLU A O 1
ATOM 2794 N N . LEU C 1 114 ? 401.169 210.558 353.735 1.00 124.05 114 LEU A N 1
ATOM 2795 C CA . LEU C 1 114 ? 401.360 209.113 353.661 1.00 124.05 114 LEU A CA 1
ATOM 2796 C C . LEU C 1 114 ? 402.719 208.768 353.070 1.00 124.05 114 LEU A C 1
ATOM 2797 O O . LEU C 1 114 ? 403.352 207.794 353.488 1.00 124.05 114 LEU A O 1
ATOM 2802 N N . MET C 1 115 ? 403.177 209.545 352.086 1.00 132.21 115 MET A N 1
ATOM 2803 C CA . MET C 1 115 ? 404.518 209.325 351.546 1.00 132.21 115 MET A CA 1
ATOM 2804 C C . MET C 1 115 ? 405.582 209.489 352.628 1.00 132.21 115 MET A C 1
ATOM 2805 O O . MET C 1 115 ? 406.495 208.660 352.755 1.00 132.21 115 MET A O 1
ATOM 2810 N N . ASN C 1 116 ? 405.474 210.556 353.421 1.00 140.31 116 ASN A N 1
ATOM 2811 C CA . ASN C 1 116 ? 406.437 210.774 354.500 1.00 140.31 116 ASN A CA 1
ATOM 2812 C C . ASN C 1 116 ? 406.371 209.656 355.535 1.00 140.31 116 ASN A C 1
ATOM 2813 O O . ASN C 1 116 ? 407.407 209.196 356.034 1.00 140.31 116 ASN A O 1
ATOM 2818 N N . LEU C 1 117 ? 405.159 209.209 355.874 1.00 150.47 117 LEU A N 1
ATOM 2819 C CA . LEU C 1 117 ? 405.011 208.112 356.826 1.00 150.47 117 LEU A CA 1
ATOM 2820 C C . LEU C 1 117 ? 405.644 206.831 356.296 1.00 150.47 117 LEU A C 1
ATOM 2821 O O . LEU C 1 117 ? 406.296 206.096 357.047 1.00 150.47 117 LEU A O 1
ATOM 2826 N N . ALA C 1 118 ? 405.454 206.545 355.006 1.00 154.08 118 ALA A N 1
ATOM 2827 C CA . ALA C 1 118 ? 406.067 205.364 354.410 1.00 154.08 118 ALA A CA 1
ATOM 2828 C C . ALA C 1 118 ? 407.585 205.457 354.452 1.00 154.08 118 ALA A C 1
ATOM 2829 O O . ALA C 1 118 ? 408.269 204.466 354.737 1.00 154.08 118 ALA A O 1
ATOM 2831 N N . THR C 1 119 ? 408.131 206.643 354.170 1.00 160.04 119 THR A N 1
ATOM 2832 C CA . THR C 1 119 ? 409.577 206.829 354.255 1.00 160.04 119 THR A CA 1
ATOM 2833 C C . THR C 1 119 ? 410.077 206.571 355.672 1.00 160.04 119 THR A C 1
ATOM 2834 O O . THR C 1 119 ? 411.088 205.887 355.876 1.00 160.04 119 THR A O 1
ATOM 2838 N N . TRP C 1 120 ? 409.363 207.103 356.667 1.00 170.08 120 TRP A N 1
ATOM 2839 C CA . TRP C 1 120 ? 409.735 206.883 358.061 1.00 170.08 120 TRP A CA 1
ATOM 2840 C C . TRP C 1 120 ? 409.726 205.400 358.412 1.00 170.08 120 TRP A C 1
ATOM 2841 O O . TRP C 1 120 ? 410.659 204.888 359.042 1.00 170.08 120 TRP A O 1
ATOM 2852 N N . VAL C 1 121 ? 408.663 204.697 358.019 1.00 174.37 121 VAL A N 1
ATOM 2853 C CA . VAL C 1 121 ? 408.544 203.281 358.357 1.00 174.37 121 VAL A CA 1
ATOM 2854 C C . VAL C 1 121 ? 409.658 202.484 357.692 1.00 174.37 121 VAL A C 1
ATOM 2855 O O . VAL C 1 121 ? 410.273 201.606 358.309 1.00 174.37 121 VAL A O 1
ATOM 2859 N N . GLY C 1 122 ? 409.942 202.784 356.424 1.00 178.89 122 GLY A N 1
ATOM 2860 C CA . GLY C 1 122 ? 410.984 202.066 355.715 1.00 178.89 122 GLY A CA 1
ATOM 2861 C C . GLY C 1 122 ? 412.386 202.370 356.198 1.00 178.89 122 GLY A C 1
ATOM 2862 O O . GLY C 1 122 ? 413.280 201.533 356.037 1.00 178.89 122 GLY A O 1
ATOM 2863 N N . SER C 1 123 ? 412.606 203.545 356.788 1.00 183.47 123 SER A N 1
ATOM 2864 C CA . SER C 1 123 ? 413.946 203.945 357.192 1.00 183.47 123 SER A CA 1
ATOM 2865 C C . SER C 1 123 ? 414.172 203.946 358.699 1.00 183.47 123 SER A C 1
ATOM 2866 O O . SER C 1 123 ? 415.258 204.336 359.140 1.00 183.47 123 SER A O 1
ATOM 2869 N N . ASN C 1 124 ? 413.194 203.533 359.506 1.00 187.14 124 ASN A N 1
ATOM 2870 C CA . ASN C 1 124 ? 413.383 203.567 360.953 1.00 187.14 124 ASN A CA 1
ATOM 2871 C C . ASN C 1 124 ? 413.366 202.196 361.609 1.00 187.14 124 ASN A C 1
ATOM 2872 O O . ASN C 1 124 ? 414.343 201.823 362.270 1.00 187.14 124 ASN A O 1
ATOM 2877 N N . LEU C 1 125 ? 412.293 201.425 361.448 1.00 188.65 125 LEU A N 1
ATOM 2878 C CA . LEU C 1 125 ? 412.048 200.267 362.300 1.00 188.65 125 LEU A CA 1
ATOM 2879 C C . LEU C 1 125 ? 411.905 199.007 361.455 1.00 188.65 125 LEU A C 1
ATOM 2880 O O . LEU C 1 125 ? 411.897 199.050 360.221 1.00 188.65 125 LEU A O 1
ATOM 2885 N N . GLU C 1 126 ? 411.790 197.876 362.150 1.00 185.72 126 GLU A N 1
ATOM 2886 C CA . GLU C 1 126 ? 411.649 196.555 361.541 1.00 185.72 126 GLU A CA 1
ATOM 2887 C C . GLU C 1 126 ? 412.789 196.253 360.572 1.00 185.72 126 GLU A C 1
ATOM 2888 O O . GLU C 1 126 ? 413.333 195.149 360.564 1.00 185.72 126 GLU A O 1
ATOM 2894 N N . GLY C 1 268 ? 409.74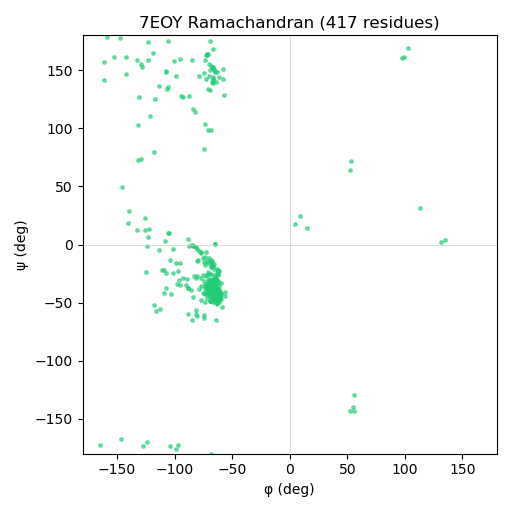5 192.852 355.589 1.00 175.56 278 GLY A N 1
ATOM 2895 C CA . GLY C 1 268 ? 408.692 193.763 355.180 1.00 175.56 278 GLY A CA 1
ATOM 2896 C C . GLY C 1 268 ? 408.804 195.132 355.820 1.00 175.56 278 GLY A C 1
ATOM 2897 O O . GLY C 1 268 ? 407.816 195.853 355.952 1.00 175.56 278 GLY A O 1
ATOM 2898 N N . SER C 1 269 ? 410.024 195.490 356.225 1.00 181.77 279 SER A N 1
ATOM 2899 C CA . SER C 1 269 ? 410.245 196.789 356.850 1.00 181.77 279 SER A CA 1
ATOM 2900 C C . SER C 1 269 ? 410.040 197.926 355.858 1.00 181.77 279 SER A C 1
ATOM 2901 O O . SER C 1 269 ? 409.550 199.001 356.225 1.00 181.77 279 SER A O 1
ATOM 2904 N N . ARG C 1 270 ? 410.408 197.709 354.598 1.00 177.89 280 ARG A N 1
ATOM 2905 C CA . ARG C 1 270 ? 410.394 198.754 353.584 1.00 177.89 280 ARG A CA 1
ATOM 2906 C C . ARG C 1 270 ? 409.296 198.562 352.549 1.00 177.89 280 ARG A C 1
ATOM 2907 O O . ARG C 1 270 ? 408.634 199.530 352.165 1.00 177.89 280 ARG A O 1
ATOM 2915 N N . GLU C 1 271 ? 409.079 197.329 352.085 1.00 176.83 281 GLU A N 1
ATOM 2916 C CA . GLU C 1 271 ? 408.184 197.081 350.963 1.00 176.83 281 GLU A CA 1
ATOM 2917 C C . GLU C 1 271 ? 406.779 196.655 351.361 1.00 176.83 281 GLU A C 1
ATOM 2918 O O . GLU C 1 271 ? 405.857 196.824 350.559 1.00 176.83 281 GLU A O 1
ATOM 2924 N N . LEU C 1 272 ? 406.589 196.109 352.563 1.00 171.56 282 LEU A N 1
ATOM 2925 C CA . LEU C 1 272 ? 405.268 195.625 352.953 1.00 171.56 282 LEU A CA 1
ATOM 2926 C C . LEU C 1 272 ? 404.295 196.781 353.154 1.00 171.56 282 LEU A C 1
ATOM 2927 O O . LEU C 1 272 ? 403.146 196.732 352.700 1.00 171.56 282 LEU A O 1
ATOM 2932 N N . VAL C 1 273 ? 404.741 197.837 353.838 1.00 167.97 283 VAL A N 1
ATOM 2933 C CA . VAL C 1 273 ? 403.843 198.943 354.158 1.00 167.97 283 VAL A CA 1
ATOM 2934 C C . VAL C 1 273 ? 403.488 199.735 352.903 1.00 167.97 283 VAL A C 1
ATOM 2935 O O . VAL C 1 273 ? 402.336 200.146 352.720 1.00 167.97 283 VAL A O 1
ATOM 2939 N N . VAL C 1 274 ? 404.464 199.961 352.020 1.00 164.75 284 VAL A N 1
ATOM 2940 C CA . VAL C 1 274 ? 404.195 200.728 350.806 1.00 164.75 284 VAL A CA 1
ATOM 2941 C C . VAL C 1 274 ? 403.296 199.936 349.863 1.00 164.75 284 VAL A C 1
ATOM 2942 O O . VAL C 1 274 ? 402.449 200.506 349.165 1.00 164.75 284 VAL A O 1
ATOM 2946 N N . SER C 1 275 ? 403.460 198.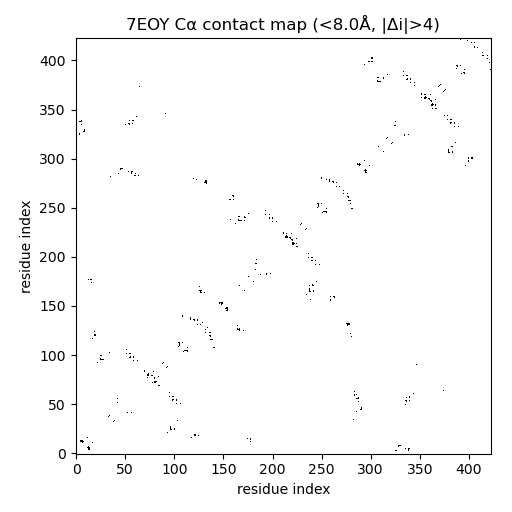611 349.831 1.00 165.55 285 SER A N 1
ATOM 2947 C CA . SER C 1 275 ? 402.613 197.783 348.980 1.00 165.55 285 SER A CA 1
ATOM 2948 C C . SER C 1 275 ? 401.186 197.711 349.503 1.00 165.55 285 SER A C 1
ATOM 2949 O O . SER C 1 275 ? 400.281 197.294 348.772 1.00 165.55 285 SER A O 1
ATOM 2952 N N . TYR C 1 276 ? 400.965 198.098 350.761 1.00 156.95 286 TYR A N 1
ATOM 2953 C CA . TYR C 1 276 ? 399.625 198.029 351.331 1.00 156.95 286 TYR A CA 1
ATOM 2954 C C . TYR C 1 276 ? 398.894 199.361 351.221 1.00 156.95 286 TYR A C 1
ATOM 2955 O O . TYR C 1 276 ? 397.673 199.385 351.033 1.00 156.95 286 TYR A O 1
ATOM 2964 N N . VAL C 1 277 ? 399.619 200.475 351.343 1.00 147.99 287 VAL A N 1
ATOM 2965 C CA . VAL C 1 277 ? 398.978 201.789 351.361 1.00 147.99 287 VAL A CA 1
ATOM 2966 C C . VAL C 1 277 ? 398.279 202.059 350.033 1.00 147.99 287 VAL A C 1
ATOM 2967 O O . VAL C 1 277 ? 397.122 202.493 349.994 1.00 147.99 287 VAL A O 1
ATOM 2971 N N . ASN C 1 278 ? 398.974 201.801 348.925 1.00 147.12 288 ASN A N 1
ATOM 2972 C CA . ASN C 1 278 ? 398.412 202.095 347.610 1.00 147.12 288 ASN A CA 1
ATOM 2973 C C . ASN C 1 278 ? 397.202 201.214 347.313 1.00 147.12 288 ASN A C 1
ATOM 2974 O O . ASN C 1 278 ? 396.182 201.688 346.800 1.00 147.12 288 ASN A O 1
ATOM 2979 N N . VAL C 1 279 ? 397.298 199.920 347.632 1.00 146.89 289 VAL A N 1
ATOM 2980 C CA . VAL C 1 279 ? 396.217 198.995 347.296 1.00 146.89 289 VAL A CA 1
ATOM 2981 C C . VAL C 1 279 ? 395.014 199.205 348.208 1.00 146.89 289 VAL A C 1
ATOM 2982 O O . VAL C 1 279 ? 393.861 199.073 347.779 1.00 146.89 289 VAL A O 1
ATOM 2986 N N . ASN C 1 280 ? 395.257 199.537 349.477 1.00 139.58 290 ASN A N 1
ATOM 2987 C CA . ASN C 1 280 ? 394.153 199.664 350.423 1.00 139.58 290 ASN A CA 1
ATOM 2988 C C . ASN C 1 280 ? 393.570 201.070 350.426 1.00 139.58 290 ASN A C 1
ATOM 2989 O O . ASN C 1 280 ? 392.380 201.251 350.146 1.00 139.58 290 ASN A O 1
ATOM 2994 N N . MET C 1 281 ? 394.377 202.062 350.735 1.00 128.59 291 MET A N 1
ATOM 2995 C CA . MET C 1 281 ? 393.859 203.415 350.879 1.00 128.59 291 MET A CA 1
ATOM 2996 C C . MET C 1 281 ? 394.288 204.340 349.753 1.00 128.59 291 MET A C 1
ATOM 2997 O O . MET C 1 281 ? 393.630 205.356 349.521 1.00 128.59 291 MET A O 1
ATOM 3002 N N . GLY C 1 282 ? 395.374 204.017 349.052 1.00 112.67 292 GLY A N 1
ATOM 3003 C CA . GLY C 1 282 ? 395.793 204.841 347.932 1.00 112.67 292 GLY A CA 1
ATOM 3004 C C . GLY C 1 282 ? 394.766 204.896 346.821 1.00 112.67 292 GLY A C 1
ATOM 3005 O O . GLY C 1 282 ? 394.751 205.842 346.029 1.00 112.67 292 GLY A O 1
ATOM 3006 N N . LEU C 1 283 ? 393.898 203.885 346.741 1.00 97.47 293 LEU A N 1
ATOM 3007 C CA . LEU C 1 283 ? 392.834 203.894 345.745 1.00 97.47 293 LEU A CA 1
ATOM 3008 C C . LEU C 1 283 ? 391.875 205.055 345.978 1.00 97.47 293 LEU A C 1
ATOM 3009 O O . LEU C 1 283 ? 391.370 205.657 345.023 1.00 97.47 293 LEU A O 1
ATOM 3014 N N . LYS C 1 284 ? 391.613 205.383 347.244 1.00 94.18 294 LYS A N 1
ATOM 3015 C CA . LYS C 1 284 ? 390.685 206.464 347.562 1.00 94.18 294 LYS A CA 1
ATOM 3016 C C . LYS C 1 284 ? 391.192 207.800 347.032 1.00 94.18 294 LYS A C 1
ATOM 3017 O O . LYS C 1 284 ? 390.419 208.603 346.498 1.00 94.18 294 LYS A O 1
ATOM 3023 N N . ILE C 1 285 ? 392.494 208.059 347.175 1.00 91.31 295 ILE A N 1
ATOM 3024 C CA . ILE C 1 285 ? 393.063 209.298 346.649 1.00 91.31 295 ILE A CA 1
ATOM 3025 C C . ILE C 1 285 ? 392.901 209.356 345.136 1.00 91.31 295 ILE A C 1
ATOM 3026 O O . ILE C 1 285 ? 392.602 210.413 344.567 1.00 91.31 295 ILE A O 1
ATOM 3031 N N . ARG C 1 286 ? 393.087 208.219 344.462 1.00 82.01 296 ARG A N 1
ATOM 3032 C CA . ARG C 1 286 ? 392.954 208.185 343.009 1.00 82.01 296 ARG A CA 1
ATOM 3033 C C . ARG C 1 286 ? 391.537 208.542 342.579 1.00 82.01 296 ARG A C 1
ATOM 3034 O O . ARG C 1 286 ? 391.338 209.263 341.595 1.00 82.01 296 ARG A O 1
ATOM 3042 N N . GLN C 1 287 ? 390.536 208.043 343.308 1.00 81.91 297 GLN A N 1
ATOM 3043 C CA . GLN C 1 287 ? 389.148 208.319 342.949 1.00 81.91 297 GLN A CA 1
ATOM 3044 C C . GLN C 1 287 ? 388.832 209.804 343.068 1.00 81.91 297 GLN A C 1
ATOM 3045 O O . GLN C 1 287 ? 388.129 210.369 342.222 1.00 81.91 297 GLN A O 1
ATOM 3051 N N . LEU C 1 288 ? 389.335 210.454 344.119 1.00 78.76 298 LEU A N 1
ATOM 3052 C CA . LEU C 1 288 ? 389.107 211.885 344.286 1.00 78.76 298 LEU A CA 1
ATOM 3053 C C . LEU C 1 288 ? 389.734 212.680 343.147 1.00 78.76 298 LEU A C 1
ATOM 3054 O O . LEU C 1 288 ? 389.079 213.521 342.522 1.00 78.76 298 LEU A O 1
ATOM 3059 N N . LEU C 1 289 ? 391.010 212.419 342.858 1.00 72.61 299 LEU A N 1
ATOM 3060 C CA . LEU C 1 289 ? 391.691 213.158 341.801 1.00 72.61 299 LEU A CA 1
ATOM 3061 C C . LEU C 1 289 ? 391.056 212.894 340.442 1.00 72.61 299 LEU A C 1
ATOM 3062 O O . LEU C 1 289 ? 390.889 213.817 339.636 1.00 72.61 299 LEU A O 1
ATOM 3067 N N . TRP C 1 290 ? 390.690 211.641 340.169 1.00 67.13 300 TRP A N 1
ATOM 3068 C CA . TRP C 1 290 ? 390.072 211.314 338.890 1.00 67.13 300 TRP A CA 1
ATOM 3069 C C . TRP C 1 290 ? 388.765 212.069 338.696 1.00 67.13 300 TRP A C 1
ATOM 3070 O O . TRP C 1 290 ? 388.494 212.600 337.615 1.00 67.13 300 TRP A O 1
ATOM 3081 N N . PHE C 1 291 ? 387.937 212.122 339.739 1.00 66.33 301 PHE A N 1
ATOM 3082 C CA . PHE C 1 291 ? 386.647 212.792 339.624 1.00 66.33 301 PHE A CA 1
ATOM 3083 C C . PHE C 1 291 ? 386.822 214.298 339.479 1.00 66.33 301 PHE A C 1
ATOM 3084 O O . PHE C 1 291 ? 386.232 214.923 338.591 1.00 66.33 301 PHE A O 1
ATOM 3092 N N . HIS C 1 292 ? 387.638 214.901 340.345 1.00 67.60 302 HIS A N 1
ATOM 3093 C CA . HIS C 1 292 ? 387.728 216.357 340.376 1.00 67.60 302 HIS A CA 1
ATOM 3094 C C . HIS C 1 292 ? 388.427 216.906 339.138 1.00 67.60 302 HIS A C 1
ATOM 3095 O O . HIS C 1 292 ? 388.002 217.924 338.580 1.00 67.60 302 HIS A O 1
ATOM 3102 N N . ILE C 1 293 ? 389.504 216.254 338.696 1.00 61.55 303 ILE A N 1
ATOM 3103 C CA . ILE C 1 293 ? 390.220 216.726 337.511 1.00 61.55 303 ILE A CA 1
ATOM 3104 C C . ILE C 1 293 ? 389.335 216.612 336.275 1.00 61.55 303 ILE A C 1
ATOM 3105 O O . ILE C 1 293 ? 389.232 217.548 335.473 1.00 61.55 303 ILE A O 1
ATOM 3110 N N . SER C 1 294 ? 388.676 215.463 336.109 1.00 63.95 304 SER A N 1
ATOM 3111 C CA . SER C 1 294 ? 387.799 215.278 334.959 1.00 63.95 304 SER A CA 1
ATOM 3112 C C . SER C 1 294 ? 386.604 216.217 335.009 1.00 63.95 304 SER A C 1
ATOM 3113 O O . SER C 1 294 ? 386.143 216.694 333.967 1.00 63.95 304 SER A O 1
ATOM 3116 N N . CYS C 1 295 ? 386.092 216.496 336.208 1.00 76.31 305 CYS A N 1
ATOM 3117 C CA . CYS C 1 295 ? 384.971 217.420 336.333 1.00 76.31 305 CYS A CA 1
ATOM 3118 C C . CYS C 1 295 ? 385.376 218.844 335.979 1.00 76.31 305 CYS A C 1
ATOM 3119 O O . CYS C 1 295 ? 384.551 219.613 335.472 1.00 76.31 305 CYS A O 1
ATOM 3122 N N . LEU C 1 296 ? 386.630 219.215 336.239 1.00 76.27 306 LEU A N 1
ATOM 3123 C CA . LEU C 1 296 ? 387.069 220.579 335.966 1.00 76.27 306 LEU A CA 1
ATOM 3124 C C . LEU C 1 296 ? 387.182 220.838 334.468 1.00 76.27 306 LEU A C 1
ATOM 3125 O O . LEU C 1 296 ? 386.758 221.890 333.977 1.00 76.27 306 LEU A O 1
ATOM 3130 N N . THR C 1 297 ? 387.749 219.888 333.723 1.00 72.57 307 THR A N 1
ATOM 3131 C CA . THR C 1 297 ? 388.002 220.110 332.303 1.00 72.57 307 THR A CA 1
AT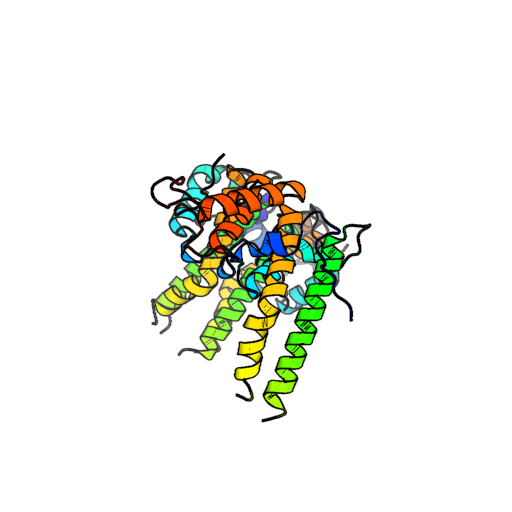OM 3132 C C . THR C 1 297 ? 386.752 219.864 331.463 1.00 72.57 307 THR A C 1
ATOM 3133 O O . THR C 1 297 ? 386.310 220.745 330.718 1.00 72.57 307 THR A O 1
ATOM 3137 N N . PHE C 1 298 ? 386.169 218.672 331.571 1.00 69.07 308 PHE A N 1
ATOM 3138 C CA . PHE C 1 298 ? 385.024 218.309 330.745 1.00 69.07 308 PHE A CA 1
ATOM 3139 C C . PHE C 1 298 ? 383.694 218.779 331.317 1.00 69.07 308 PHE A C 1
ATOM 3140 O O . PHE C 1 298 ? 382.655 218.539 330.694 1.00 69.07 308 PHE A O 1
ATOM 3148 N N . GLY C 1 299 ? 383.693 219.433 332.471 1.00 75.42 309 GLY A N 1
ATOM 3149 C CA . GLY C 1 299 ? 382.484 220.016 333.010 1.00 75.42 309 GLY A CA 1
ATOM 3150 C C . GLY C 1 299 ? 381.830 219.155 334.078 1.00 75.42 309 GLY A C 1
ATOM 3151 O O . GLY C 1 299 ? 382.087 217.959 334.208 1.00 75.42 309 GLY A O 1
ATOM 3152 N N . ARG C 1 300 ? 380.960 219.799 334.856 1.00 83.03 310 ARG A N 1
ATOM 3153 C CA . ARG C 1 300 ? 380.259 219.120 335.941 1.00 83.03 310 ARG A CA 1
ATOM 3154 C C . ARG C 1 300 ? 379.123 218.254 335.410 1.00 83.03 310 ARG A C 1
ATOM 3155 O O . ARG C 1 300 ? 378.979 217.090 335.797 1.00 83.03 310 ARG A O 1
ATOM 3163 N N . GLU C 1 301 ? 378.297 218.817 334.526 1.00 81.35 311 GLU A N 1
ATOM 3164 C CA . GLU C 1 301 ? 377.168 218.070 333.984 1.00 81.35 311 GLU A CA 1
ATOM 3165 C C . GLU C 1 301 ? 377.614 216.898 333.123 1.00 81.35 311 GLU A C 1
ATOM 3166 O O . GLU C 1 301 ? 377.046 215.805 333.222 1.00 81.35 311 GLU A O 1
ATOM 3172 N N . THR C 1 302 ? 378.634 217.098 332.287 1.00 72.48 312 THR A N 1
ATOM 3173 C CA . THR C 1 302 ? 378.988 216.098 331.285 1.00 72.48 312 THR A CA 1
ATOM 3174 C C . THR C 1 302 ? 379.545 214.826 331.912 1.00 72.48 312 THR A C 1
ATOM 3175 O O . THR C 1 302 ? 379.261 213.724 331.428 1.00 72.48 312 THR A O 1
ATOM 3179 N N . VAL C 1 303 ? 380.321 214.947 332.994 1.00 70.10 313 VAL A N 1
ATOM 3180 C CA . VAL C 1 303 ? 380.976 213.780 333.583 1.00 70.10 313 VAL A CA 1
ATOM 3181 C C . VAL C 1 303 ? 379.992 212.811 334.218 1.00 70.10 313 VAL A C 1
ATOM 3182 O O . VAL C 1 303 ? 380.363 211.666 334.505 1.00 70.10 313 VAL A O 1
ATOM 3186 N N . LEU C 1 304 ? 378.739 213.216 334.417 1.00 72.43 314 LEU A N 1
ATOM 3187 C CA . LEU C 1 304 ? 377.727 212.331 334.981 1.00 72.43 314 LEU A CA 1
ATOM 3188 C C . LEU C 1 304 ? 377.218 211.298 333.986 1.00 72.43 314 LEU A C 1
ATOM 3189 O O . LEU C 1 304 ? 377.029 210.134 334.354 1.00 72.43 314 LEU A O 1
ATOM 3194 N N . GLU C 1 305 ? 376.989 211.691 332.731 1.00 77.59 315 GLU A N 1
ATOM 3195 C CA . GLU C 1 305 ? 376.520 210.734 331.735 1.00 77.59 315 GLU A CA 1
ATOM 3196 C C . GLU C 1 305 ? 377.578 209.684 331.436 1.00 77.59 315 GLU A C 1
ATOM 3197 O O . GLU C 1 305 ? 377.252 208.544 331.088 1.00 77.59 315 GLU A O 1
ATOM 3203 N N . TYR C 1 306 ? 378.855 210.052 331.553 1.00 70.30 316 TYR A N 1
ATOM 3204 C CA . TYR C 1 306 ? 379.916 209.075 331.337 1.00 70.30 316 TYR A CA 1
ATOM 3205 C C . TYR C 1 306 ? 379.843 207.952 332.362 1.00 70.30 316 TYR A C 1
ATOM 3206 O O . TYR C 1 306 ? 380.215 206.809 332.072 1.00 70.30 316 TYR A O 1
ATOM 3215 N N . LEU C 1 307 ? 379.366 208.259 333.569 1.00 69.25 317 LEU A N 1
ATOM 3216 C CA . LEU C 1 307 ? 379.255 207.235 334.602 1.00 69.25 317 LEU A CA 1
ATOM 3217 C C . LEU C 1 307 ? 378.168 206.222 334.261 1.00 69.25 317 LEU A C 1
ATOM 3218 O O . LEU C 1 307 ? 378.393 205.009 334.336 1.00 69.25 317 LEU A O 1
ATOM 3223 N N . VAL C 1 308 ? 376.980 206.701 333.884 1.00 67.81 318 VAL A N 1
ATOM 3224 C CA . VAL C 1 308 ? 375.889 205.786 333.553 1.00 67.81 318 VAL A CA 1
ATOM 3225 C C . VAL C 1 308 ? 376.177 205.059 332.245 1.00 67.81 3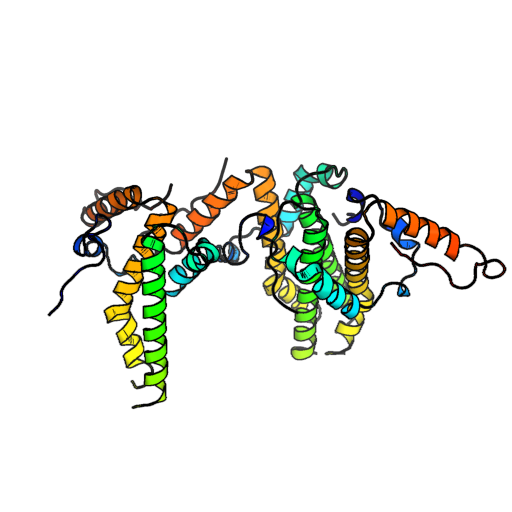18 VAL A C 1
ATOM 3226 O O . VAL C 1 308 ? 375.825 203.884 332.082 1.00 67.81 318 VAL A O 1
ATOM 3230 N N . SER C 1 309 ? 376.817 205.742 331.292 1.00 65.09 319 SER A N 1
ATOM 3231 C CA . SER C 1 309 ? 377.153 205.099 330.027 1.00 65.09 319 SER A CA 1
ATOM 3232 C C . SER C 1 309 ? 378.148 203.965 330.233 1.00 65.09 319 SER A C 1
ATOM 3233 O O . SER C 1 309 ? 378.045 202.917 329.586 1.00 65.09 319 SER A O 1
ATOM 3236 N N . PHE C 1 310 ? 379.122 204.157 331.123 1.00 60.64 320 PHE A N 1
ATOM 3237 C CA . PHE C 1 310 ? 380.040 203.070 331.443 1.00 60.64 320 PHE A CA 1
ATOM 3238 C C . PHE C 1 310 ? 379.317 201.941 332.166 1.00 60.64 320 PHE A C 1
ATOM 3239 O O . PHE C 1 310 ? 379.674 200.768 332.011 1.00 60.64 320 PHE A O 1
ATOM 3247 N N . GLY C 1 311 ? 378.296 202.276 332.956 1.00 66.04 321 GLY A N 1
ATOM 3248 C CA . GLY C 1 311 ? 377.571 201.248 333.685 1.00 66.04 321 GLY A CA 1
ATOM 3249 C C . GLY C 1 311 ? 376.844 200.284 332.768 1.00 66.04 321 GLY A C 1
ATOM 3250 O O . GLY C 1 311 ? 376.888 199.068 332.963 1.00 66.04 321 GLY A O 1
ATOM 3251 N N . VAL C 1 312 ? 376.160 200.815 331.753 1.00 64.48 322 VAL A N 1
ATOM 3252 C CA . VAL C 1 312 ? 375.444 199.949 330.822 1.00 64.48 322 VAL A CA 1
ATOM 3253 C C . VAL C 1 312 ? 376.427 199.178 329.949 1.00 64.48 322 VAL A C 1
ATOM 3254 O O . VAL C 1 312 ? 376.147 198.053 329.522 1.00 64.48 322 VAL A O 1
ATOM 3258 N N . TRP C 1 313 ? 377.592 199.768 329.671 1.00 67.24 323 TRP A N 1
ATOM 3259 C CA . TRP C 1 313 ? 378.572 199.106 328.818 1.00 67.24 323 TRP A CA 1
ATOM 3260 C C . TRP C 1 313 ? 379.148 197.867 329.491 1.00 67.24 323 TRP A C 1
ATOM 3261 O O . TRP C 1 313 ? 379.385 196.847 328.833 1.00 67.24 323 TRP A O 1
ATOM 3272 N N . ILE C 1 314 ? 379.384 197.935 330.801 1.00 67.71 324 ILE A N 1
ATOM 3273 C CA . ILE C 1 314 ? 380.050 196.829 331.479 1.00 67.71 324 ILE A CA 1
ATOM 3274 C C . ILE C 1 314 ? 379.071 195.707 331.818 1.00 67.71 324 ILE A C 1
ATOM 3275 O O . ILE C 1 314 ? 379.461 194.535 331.867 1.00 67.71 324 ILE A O 1
ATOM 3280 N N . ARG C 1 315 ? 377.794 196.028 332.042 1.00 73.11 325 ARG A N 1
ATOM 3281 C CA . ARG C 1 315 ? 376.848 195.010 332.486 1.00 73.11 325 ARG A CA 1
ATOM 3282 C C . ARG C 1 315 ? 376.404 194.091 331.352 1.00 73.11 325 ARG A C 1
ATOM 3283 O O . ARG C 1 315 ? 376.078 192.925 331.602 1.00 73.11 325 ARG A O 1
ATOM 3291 N N . THR C 1 316 ? 376.386 194.584 330.111 1.00 71.50 326 THR A N 1
ATOM 3292 C CA . THR C 1 316 ? 375.947 193.767 328.989 1.00 71.50 326 THR A CA 1
ATOM 3293 C C . THR C 1 316 ? 376.906 192.599 328.767 1.00 71.50 326 THR A C 1
ATOM 3294 O O . THR C 1 316 ? 378.106 192.709 329.028 1.00 71.50 326 THR A O 1
ATOM 3298 N N . PRO C 1 317 ? 376.394 191.467 328.291 1.00 71.34 327 PRO A N 1
ATOM 3299 C CA . PRO C 1 317 ? 377.249 190.296 328.069 1.00 71.34 327 PRO A CA 1
ATOM 3300 C C . PRO C 1 317 ? 378.255 190.556 326.963 1.00 71.34 327 PRO A C 1
ATOM 3301 O O . PRO C 1 317 ? 378.007 191.375 326.065 1.00 71.34 327 PRO A O 1
ATOM 3305 N N . PRO C 1 318 ? 379.409 189.885 327.000 1.00 75.57 328 PRO A N 1
ATOM 3306 C CA . PRO C 1 318 ? 380.425 190.125 325.960 1.00 75.57 328 PRO A CA 1
ATOM 3307 C C . PRO C 1 318 ? 379.965 189.756 324.561 1.00 75.57 328 PRO A C 1
ATOM 3308 O O . PRO C 1 318 ? 380.499 190.289 323.581 1.00 75.57 328 PRO A O 1
ATOM 3312 N N . ALA C 1 319 ? 378.990 188.854 324.437 1.00 73.49 329 ALA A N 1
ATOM 3313 C CA . ALA C 1 319 ? 378.524 188.424 323.125 1.00 73.49 329 ALA A CA 1
ATOM 3314 C C . ALA C 1 319 ? 377.918 189.559 322.311 1.00 73.49 329 ALA A C 1
ATOM 3315 O O . ALA C 1 319 ? 377.938 189.492 321.078 1.00 73.49 329 ALA A O 1
ATOM 3317 N N . TYR C 1 320 ? 377.386 190.595 322.964 1.00 72.64 330 TYR A N 1
ATOM 3318 C CA . TYR C 1 320 ? 376.829 191.736 322.248 1.00 72.64 330 TYR A CA 1
ATOM 3319 C C . TYR C 1 320 ? 377.452 193.048 322.713 1.00 72.64 330 TYR A C 1
ATOM 3320 O O . TYR C 1 320 ? 376.934 194.122 322.383 1.00 72.64 330 TYR A O 1
ATOM 3329 N N . ARG C 1 321 ? 378.540 192.984 323.467 1.00 72.11 331 ARG A N 1
ATOM 3330 C CA . ARG C 1 321 ? 379.193 194.190 323.956 1.00 72.11 331 ARG A CA 1
ATOM 3331 C C . ARG C 1 321 ? 379.834 194.944 322.798 1.00 72.11 331 ARG A C 1
ATOM 3332 O O . ARG C 1 321 ? 380.513 194.329 321.968 1.00 72.11 331 ARG A O 1
ATOM 3340 N N . PRO C 1 322 ? 379.637 196.255 322.695 1.00 74.88 332 PRO A N 1
ATOM 3341 C CA . PRO C 1 322 ? 380.400 197.046 321.727 1.00 74.88 332 PRO A CA 1
ATOM 3342 C C . PRO C 1 322 ? 381.888 196.887 321.974 1.00 74.88 332 PRO A C 1
ATOM 3343 O O . PRO C 1 322 ? 382.358 197.054 323.109 1.00 74.88 332 PRO A O 1
ATOM 3347 N N . PRO C 1 323 ? 382.666 196.560 320.940 1.00 85.79 333 PRO A N 1
ATOM 3348 C CA . PRO C 1 323 ? 384.072 196.188 321.159 1.00 85.79 333 PRO A CA 1
ATOM 3349 C C . PRO C 1 323 ? 384.920 197.403 321.508 1.00 85.79 333 PRO A C 1
ATOM 3350 O O . PRO C 1 323 ? 385.275 198.197 320.635 1.00 85.79 333 PRO A O 1
ATOM 3354 N N . ASN C 1 324 ? 385.246 197.535 322.792 1.00 101.43 334 ASN A N 1
ATOM 3355 C CA . ASN C 1 324 ? 386.275 198.449 323.283 1.00 101.43 334 ASN A CA 1
ATOM 3356 C C . ASN C 1 324 ? 386.061 199.880 322.785 1.00 101.43 334 ASN A C 1
ATOM 3357 O O . ASN C 1 324 ? 386.868 200.433 322.036 1.00 101.43 334 ASN A O 1
ATOM 3362 N N . ALA C 1 325 ? 384.948 200.479 323.204 1.00 90.16 335 ALA A N 1
ATOM 3363 C CA . ALA C 1 325 ? 384.800 201.901 322.912 1.00 90.16 335 ALA A CA 1
ATOM 3364 C C . ALA C 1 325 ? 384.059 202.704 323.982 1.00 90.16 335 ALA A C 1
ATOM 3365 O O . ALA C 1 325 ? 383.128 203.446 323.642 1.00 90.16 335 ALA A O 1
ATOM 3367 N N . PRO C 1 326 ? 384.419 202.602 325.277 1.00 75.64 336 PRO A N 1
ATOM 3368 C CA . PRO C 1 326 ? 384.040 203.669 326.213 1.00 75.64 336 PRO A CA 1
ATOM 3369 C C . PRO C 1 326 ? 385.158 204.689 326.361 1.00 75.64 336 PRO A C 1
ATOM 3370 O O . PRO C 1 326 ? 386.296 204.307 326.648 1.00 75.64 336 PRO A O 1
ATOM 3374 N N . ILE C 1 327 ? 384.867 205.979 326.190 1.00 77.88 337 ILE A N 1
ATOM 3375 C CA . ILE C 1 327 ? 385.898 207.009 326.277 1.00 77.88 337 ILE A CA 1
ATOM 3376 C C . ILE C 1 327 ? 385.226 208.352 326.512 1.00 77.88 337 ILE A C 1
ATOM 3377 O O . ILE C 1 327 ? 384.049 208.539 326.200 1.00 77.88 337 ILE A O 1
ATOM 3382 N N . LEU C 1 328 ? 385.980 209.292 327.074 1.00 75.28 338 LEU A N 1
ATOM 3383 C CA . LEU C 1 328 ? 385.511 210.644 327.337 1.00 75.28 338 LEU A CA 1
ATOM 3384 C C . LEU C 1 328 ? 386.276 211.634 326.471 1.00 75.28 338 LEU A C 1
ATOM 3385 O O . LEU C 1 328 ? 387.499 211.538 326.333 1.00 75.28 338 LEU A O 1
ATOM 3390 N N . SER C 1 329 ? 385.549 212.584 325.887 1.00 89.09 339 SER A N 1
ATOM 3391 C CA . SER C 1 329 ? 386.156 213.620 325.067 1.00 89.09 339 SER A CA 1
ATOM 3392 C C . SER C 1 329 ? 385.281 214.862 325.121 1.00 89.09 339 SER A C 1
ATOM 3393 O O . SER C 1 329 ? 384.107 214.796 325.495 1.00 89.09 339 SER A O 1
ATOM 3396 N N . THR C 1 330 ? 385.867 215.996 324.749 1.00 96.41 340 THR A N 1
ATOM 3397 C CA . THR C 1 330 ? 385.158 217.271 324.760 1.00 96.41 340 THR A CA 1
ATOM 3398 C C . THR C 1 330 ? 383.948 217.247 323.832 1.00 96.41 340 THR A C 1
ATOM 3399 O O . THR C 1 330 ? 382.810 217.115 324.284 1.00 96.41 340 THR A O 1
#